Protein AF-A0A7S2CXP0-F1 (afdb_monomer)

InterPro domains:
  IPR022162 Short transient receptor potential channel 4-associated protein [PTHR31743] (70-262)

Nearest PDB structures (foldseek):
  8whh-assembly1_A-2  TM=5.575E-01  e=9.949E-02  Homo sapiens
  7ep2-assembly2_D  TM=4.566E-01  e=2.052E-01  Homo sapiens
  3zhp-assembly1_A  TM=4.149E-01  e=8.734E-01  Homo sapiens
  6q82-assembly1_A  TM=4.417E-01  e=2.533E+00  Saccharomyces cerevisiae S288C
  5lqw-assembly1_Q  TM=3.383E-01  e=3.562E+00  Saccharomyces cerevisiae

Foldseek 3Di:
DLVVVVVVPPPDVLLVPQFPVLVVLVVCLVPDDDDPQPVLVPLLVVLLVLLVLLVVLVVVQVVPPHRPLVSNVVSLVVLLCQCVVDPSNVVSCVSSSVVSSLVSLLVVLLVVCVDPSSLVSNLSSLQSLLSSCVVDLVSLQSCLVSLVLLLSLLQQLLPPSRVVSSLSSLLSSLLSYPFQRQPVSNPPVLVSLVSDFLLSNLSVLLSLLSSLVCVVPPDPPPDDDPPCDPPNHDSNLNNLVVQVPRPCNLVSLVLLLQDPAHFQPSCLVVQVPDPPCPVVNVVRPPPPGDDPVRSPDPDDLAAPADQDDPVLFDPVVVVVCVVPVSHDHDDDDDDDDDDDDDDDPPDDDPVNVSNVVSVVSSVSSVSSSSSSRVSRVD

Organism: NCBI:txid156173

Sequence (378 aa):
MLRRAEPTGQAPRSLLALPEVIASRADGAESGSSEASERRGGWSTRMGVLLLRLERSLERNRTTATIEAVELKPLITEIGIRVSESRSQRDAFLTCSGDVLLLKLLHLLSEQHGVPQVQQTINELIQILAELAISDGHLAEAFATHQSLLALLFRLMGQRELVDASLTLAQELLAIGPEIFPLSCVPQLPALLTSLSPRLLALVGRALAVLLAKAAEDPMEGLPAPECVAPNLCASCSNNQLLLAVPELLPRIVGLLRLRTPPPGLWGHMLAQLPNAAGLVEHLHDEGEQSWSNLGEAAPTPHVVVLLSPDQVPPALRELVAANPAVIFPGLTLPPAMQHGGEPPGSLSLSALQAALWSTLQADLLYVLWALMGSKTK

Radius of gyration: 23.8 Å; Cα contacts (8 Å, |Δi|>4): 351; chains: 1; bounding box: 58×61×72 Å

Mean predicted aligned error: 11.06 Å

Secondary structure (DSSP, 8-state):
-HHHHGGGT-S-GGGG---HHHHHHHHHTTS--SSS-TTTHHHHHHHHHHHHHHHHHHHHHHSSSS--HHHHHHHHHHHHHHHHH-HHHHHHHHHTTHHHHHHHHHHHHTTSTTSHHHHHHHHHHHHHHHHHHHH-HHHHHHHHH-HHHHHHHHHHTTSTTTHHHHHHHHHHHHHH-SS---GGGSTTHHHHHHH--HHHHHHHHHHHHHHHHHHHHS--SSSPPS---TTS--HHHHHHHHHHTSTTHHHHHHHHHT-SSPPTTTTHHHHHTSTTTHHHHTTTS-S-PPPGGGGSSSS----------GGGS-HHHHHHHHT-TT------------------TT---HHHHHHHHHHHHHHHHHHHHHHHHHTT--

pLDDT: mean 76.18, std 20.32, range [25.06, 98.12]

Solvent-accessible surface area (backbone atoms only — not comparable to full-atom values): 22319 Å² total; per-residue (Å²): 111,81,76,72,43,63,85,67,73,75,56,65,74,75,72,75,59,59,37,68,78,58,46,52,42,62,62,50,63,81,72,75,80,89,76,85,41,88,86,60,38,67,53,37,50,53,42,43,53,52,52,52,50,49,53,52,52,49,57,60,31,66,78,42,99,60,69,62,38,78,75,50,36,65,58,52,53,51,50,41,54,43,49,72,71,37,70,70,43,35,53,25,33,54,62,58,35,43,62,62,53,49,54,55,47,46,60,62,48,60,79,47,55,88,38,70,62,37,39,54,42,46,39,54,51,41,47,44,51,32,56,49,28,77,74,31,66,71,55,22,34,42,54,34,68,20,56,65,57,51,26,47,29,60,58,38,37,72,34,87,91,35,22,70,44,26,45,55,38,41,40,53,24,51,68,60,19,95,63,68,80,51,56,84,66,28,81,62,46,55,61,52,64,63,67,44,45,64,43,46,43,55,56,53,29,44,48,50,20,47,47,54,47,52,54,69,63,60,69,56,86,90,45,79,74,76,79,64,45,87,92,66,46,48,50,60,57,46,37,44,53,55,55,71,67,27,72,65,47,66,62,50,52,53,52,57,67,61,48,92,62,74,53,79,55,63,50,40,67,70,48,55,71,40,91,85,27,78,83,63,38,77,77,41,73,73,70,71,83,62,53,82,82,66,76,66,81,83,62,82,79,58,64,59,64,59,95,63,59,80,89,73,55,50,70,72,54,51,52,57,36,69,76,36,85,46,58,46,79,73,82,90,80,85,85,93,82,90,87,86,80,94,67,74,93,81,73,82,49,71,68,58,51,53,50,53,55,40,51,51,47,46,50,26,45,48,46,41,52,50,58,54,52,58,64,75,79,110

Structure (mmCIF, N/CA/C/O backbone):
data_AF-A0A7S2CXP0-F1
#
_entry.id   AF-A0A7S2CXP0-F1
#
loop_
_atom_site.group_PDB
_atom_site.id
_atom_site.type_symbol
_atom_site.label_atom_id
_atom_site.label_alt_id
_atom_site.label_comp_id
_atom_site.label_asym_id
_atom_site.label_entity_id
_atom_site.label_seq_id
_atom_site.pdbx_PDB_ins_code
_atom_site.Cartn_x
_atom_site.Cartn_y
_atom_site.Cartn_z
_atom_site.occupancy
_atom_site.B_iso_or_equiv
_atom_site.auth_seq_id
_atom_site.auth_comp_id
_atom_site.auth_asym_id
_atom_site.auth_atom_id
_atom_site.pdbx_PDB_model_num
ATOM 1 N N . MET A 1 1 ? -14.385 -13.685 18.421 1.00 42.59 1 MET A N 1
ATOM 2 C CA . MET A 1 1 ? -15.227 -14.058 17.246 1.00 42.59 1 MET A CA 1
ATOM 3 C C . MET A 1 1 ? -14.436 -14.498 16.010 1.00 42.59 1 MET A C 1
ATOM 5 O O . MET A 1 1 ? -15.015 -15.237 15.219 1.00 42.59 1 MET A O 1
ATOM 9 N N . LEU A 1 2 ? -13.154 -14.129 15.846 1.00 37.22 2 LEU A N 1
ATOM 10 C CA . LEU A 1 2 ? -12.289 -14.597 14.743 1.00 37.22 2 LEU A CA 1
ATOM 11 C C . LEU A 1 2 ? -12.368 -16.125 14.511 1.00 37.22 2 LEU A C 1
ATOM 13 O O . LEU A 1 2 ? -12.606 -16.546 13.385 1.00 37.22 2 LEU A O 1
ATOM 17 N N . ARG A 1 3 ? -12.375 -16.935 15.580 1.00 39.69 3 ARG A N 1
ATOM 18 C CA . ARG A 1 3 ? -12.547 -18.404 15.509 1.00 39.69 3 ARG A CA 1
ATOM 19 C C . ARG A 1 3 ? -13.961 -18.914 15.180 1.00 39.69 3 ARG A C 1
ATOM 21 O O . ARG A 1 3 ? -14.120 -20.057 14.772 1.00 39.69 3 ARG A O 1
ATOM 28 N N . ARG A 1 4 ? -15.029 -18.118 15.351 1.00 43.59 4 ARG A N 1
ATOM 29 C CA . ARG A 1 4 ? -16.412 -18.588 15.072 1.00 43.59 4 ARG A CA 1
ATOM 30 C C . ARG A 1 4 ? -16.770 -18.550 13.584 1.00 43.59 4 ARG A C 1
ATOM 32 O O . ARG A 1 4 ? -17.710 -19.231 13.187 1.00 43.59 4 ARG A O 1
ATOM 39 N N . ALA A 1 5 ? -16.027 -17.798 12.770 1.00 42.62 5 ALA A N 1
ATOM 40 C CA . ALA A 1 5 ? -16.219 -17.755 11.319 1.00 42.62 5 ALA A CA 1
ATOM 41 C C . ALA A 1 5 ? -15.452 -18.869 10.576 1.00 42.62 5 ALA A C 1
ATOM 43 O O . ALA A 1 5 ? -15.898 -19.292 9.510 1.00 42.62 5 ALA A O 1
ATOM 44 N N . GLU A 1 6 ? -14.358 -19.386 11.148 1.00 40.12 6 GLU A N 1
ATOM 45 C CA . GLU A 1 6 ? -13.527 -20.457 10.572 1.00 40.12 6 GLU A CA 1
ATOM 46 C C . GLU A 1 6 ? -14.287 -21.746 10.201 1.00 40.12 6 GLU A C 1
ATOM 48 O O . GLU A 1 6 ? -14.115 -22.215 9.075 1.00 40.12 6 GLU A O 1
ATOM 53 N N . PRO A 1 7 ? -15.180 -22.312 11.041 1.00 38.72 7 PRO A N 1
ATOM 54 C CA . PRO A 1 7 ? -15.841 -23.574 10.706 1.00 38.72 7 PRO A CA 1
ATOM 55 C C . PRO A 1 7 ? -16.975 -23.428 9.679 1.00 38.72 7 PRO A C 1
ATOM 57 O O . PRO A 1 7 ? -17.494 -24.433 9.201 1.00 38.72 7 PRO A O 1
ATOM 60 N N . THR A 1 8 ? -17.381 -22.202 9.323 1.00 47.69 8 THR A N 1
ATOM 61 C CA . THR A 1 8 ? -18.513 -21.975 8.401 1.00 47.69 8 THR A CA 1
ATOM 62 C C . THR A 1 8 ? -18.119 -21.950 6.923 1.00 47.69 8 THR A C 1
ATOM 64 O O . THR A 1 8 ? -18.995 -21.908 6.065 1.00 47.69 8 THR A O 1
ATOM 67 N N . GLY A 1 9 ? -16.819 -21.946 6.596 1.00 41.34 9 GLY A N 1
ATOM 68 C CA . GLY A 1 9 ? -16.337 -21.867 5.208 1.00 41.34 9 GLY A CA 1
ATOM 69 C C . GLY A 1 9 ? -16.638 -20.540 4.492 1.00 41.34 9 GLY A C 1
ATOM 70 O O . GLY A 1 9 ? -16.360 -20.419 3.303 1.00 41.34 9 GLY A O 1
ATOM 71 N N . GLN A 1 10 ? -17.190 -19.544 5.195 1.00 42.72 10 GLN A N 1
ATOM 72 C CA . GLN A 1 10 ? -17.615 -18.253 4.634 1.00 42.72 10 GLN A CA 1
ATOM 73 C C . GLN A 1 10 ? -16.625 -17.103 4.876 1.00 42.72 10 GLN A C 1
ATOM 75 O O . GLN A 1 10 ? -16.892 -15.964 4.485 1.00 42.72 10 GLN A O 1
ATOM 80 N N . ALA A 1 11 ? -15.499 -17.350 5.548 1.00 44.59 11 ALA A N 1
ATOM 81 C CA . ALA A 1 11 ? -14.428 -16.365 5.615 1.00 44.59 11 ALA A CA 1
ATOM 82 C C . ALA A 1 11 ? -13.618 -16.425 4.306 1.00 44.59 11 ALA A C 1
ATOM 84 O O . ALA A 1 11 ? -13.190 -17.520 3.926 1.00 44.59 11 ALA A O 1
ATOM 85 N N . PRO A 1 12 ? -13.393 -15.297 3.601 1.00 50.25 12 PRO A N 1
ATOM 86 C CA . PRO A 1 12 ? -12.472 -15.288 2.473 1.00 50.25 12 PRO A CA 1
ATOM 87 C C . PRO A 1 12 ? -11.122 -15.824 2.955 1.00 50.25 12 PRO A C 1
ATOM 89 O O . PRO A 1 12 ? -10.604 -15.380 3.982 1.00 50.25 12 PRO A O 1
ATOM 92 N N . ARG A 1 13 ? -10.572 -16.809 2.232 1.00 50.28 13 ARG A N 1
ATOM 93 C CA . ARG A 1 13 ? -9.336 -17.523 2.605 1.00 50.28 13 ARG A CA 1
ATOM 94 C C . ARG A 1 13 ? -8.159 -16.585 2.915 1.00 50.28 13 ARG A C 1
ATOM 96 O O . ARG A 1 13 ? -7.257 -16.984 3.638 1.00 50.28 13 ARG A O 1
ATOM 103 N N . SER A 1 14 ? -8.187 -15.342 2.427 1.00 52.28 14 SER A N 1
ATOM 104 C CA . SER A 1 14 ? -7.184 -14.308 2.703 1.00 52.28 14 SER A CA 1
ATOM 105 C C . SER A 1 14 ? -7.104 -13.872 4.172 1.00 52.28 14 SER A C 1
ATOM 107 O O . SER A 1 14 ? -6.041 -13.450 4.606 1.00 52.28 14 SER A O 1
ATOM 109 N N . LEU A 1 15 ? -8.184 -13.997 4.955 1.00 51.09 15 LEU A N 1
ATOM 110 C CA . LEU A 1 15 ? -8.182 -13.656 6.388 1.00 51.09 15 LEU A CA 1
ATOM 111 C C . LEU A 1 15 ? -7.622 -14.778 7.277 1.00 51.09 15 LEU A C 1
ATOM 113 O O . LEU A 1 15 ? -7.397 -14.552 8.461 1.00 51.09 15 LEU A O 1
ATOM 117 N N . LEU A 1 16 ? -7.404 -15.972 6.717 1.00 51.56 16 LEU A N 1
ATOM 118 C CA . LEU A 1 16 ? -6.881 -17.143 7.433 1.00 51.56 16 LEU A CA 1
ATOM 119 C C . LEU A 1 16 ? -5.344 -17.190 7.470 1.00 51.56 16 LEU A C 1
ATOM 121 O O . LEU A 1 16 ? -4.780 -18.098 8.065 1.00 51.56 16 LEU A O 1
ATOM 125 N N . ALA A 1 17 ? -4.667 -16.224 6.844 1.00 65.50 17 ALA A N 1
ATOM 126 C CA . ALA A 1 17 ? -3.208 -16.133 6.787 1.00 65.50 17 ALA A CA 1
ATOM 127 C C . ALA A 1 17 ? -2.692 -14.883 7.519 1.00 65.50 17 ALA A C 1
ATOM 129 O O . ALA A 1 17 ? -1.822 -14.174 7.012 1.00 65.50 17 ALA A O 1
ATOM 130 N N . LEU A 1 18 ? -3.268 -14.571 8.686 1.00 73.06 18 LEU A N 1
ATOM 131 C CA . LEU A 1 18 ? -2.704 -13.537 9.551 1.00 73.06 18 LEU A CA 1
ATOM 132 C C . LEU A 1 18 ? -1.370 -14.047 10.132 1.00 73.06 18 LEU A C 1
ATOM 134 O O . LEU A 1 18 ? -1.324 -15.185 10.601 1.00 73.06 18 LEU A O 1
ATOM 138 N N . PRO A 1 19 ? -0.305 -13.227 10.139 1.00 75.62 19 PRO A N 1
ATOM 139 C CA . PRO A 1 19 ? 0.964 -13.558 10.787 1.00 75.62 19 PRO A CA 1
ATOM 140 C C . PRO A 1 19 ? 0.771 -14.026 12.235 1.00 75.62 19 PRO A C 1
ATOM 142 O O . PRO A 1 19 ? -0.072 -13.477 12.946 1.00 75.62 19 PRO A O 1
ATOM 145 N N . GLU A 1 20 ? 1.582 -14.978 12.712 1.00 75.19 20 GLU A N 1
ATOM 146 C CA . GLU A 1 20 ? 1.446 -15.554 14.064 1.00 75.19 20 GLU A CA 1
ATOM 147 C C . GLU A 1 20 ? 1.452 -14.494 15.176 1.00 75.19 20 GLU A C 1
ATOM 149 O O . GLU A 1 20 ? 0.712 -14.603 16.150 1.00 75.19 20 GLU A O 1
ATOM 154 N N . VAL A 1 21 ? 2.226 -13.417 15.021 1.00 74.88 21 VAL A N 1
ATOM 155 C CA . VAL A 1 21 ? 2.280 -12.296 15.981 1.00 74.88 21 VAL A CA 1
ATOM 156 C C . VAL A 1 21 ? 0.946 -11.540 16.052 1.00 74.88 21 VAL A C 1
ATOM 158 O O . VAL A 1 21 ? 0.556 -11.008 17.090 1.00 74.88 21 VAL A O 1
ATOM 161 N N . ILE A 1 22 ? 0.219 -11.477 14.941 1.00 75.12 22 ILE A N 1
ATOM 162 C CA . ILE A 1 22 ? -1.101 -10.851 14.856 1.00 75.12 22 ILE A CA 1
ATOM 163 C C . ILE A 1 22 ? -2.178 -11.832 15.350 1.00 75.12 22 ILE A C 1
ATOM 165 O O . ILE A 1 22 ? -3.047 -11.456 16.138 1.00 75.12 22 ILE A O 1
ATOM 169 N N . ALA A 1 23 ? -2.078 -13.109 14.971 1.00 73.12 23 ALA A N 1
ATOM 170 C CA . ALA A 1 23 ? -2.994 -14.162 15.408 1.00 73.12 23 ALA A CA 1
ATOM 171 C C . ALA A 1 23 ? -2.929 -14.412 16.928 1.00 73.12 23 ALA A C 1
ATOM 173 O O . ALA A 1 23 ? -3.958 -14.463 17.598 1.00 73.12 23 ALA A O 1
ATOM 174 N N . SER A 1 24 ? -1.726 -14.480 17.503 1.00 75.62 24 SER A N 1
ATOM 175 C CA . SER A 1 24 ? -1.514 -14.676 18.946 1.00 75.62 24 SER A CA 1
ATOM 176 C C . SER A 1 24 ? -2.061 -13.524 19.794 1.00 75.62 24 SER A C 1
ATOM 178 O O . SER A 1 24 ? -2.553 -13.753 20.899 1.00 75.62 24 SER A O 1
ATOM 180 N N . ARG A 1 25 ? -2.057 -12.290 19.272 1.00 71.75 25 ARG A N 1
ATOM 181 C CA . ARG A 1 25 ? -2.702 -11.139 19.925 1.00 71.75 25 ARG A CA 1
ATOM 182 C C . ARG A 1 25 ? -4.222 -11.246 19.922 1.00 71.75 25 ARG A C 1
ATOM 184 O O . ARG A 1 25 ? -4.844 -10.889 20.920 1.00 71.75 25 ARG A O 1
ATOM 191 N N . ALA A 1 26 ? -4.807 -11.776 18.849 1.00 64.25 26 ALA A N 1
ATOM 192 C CA . ALA A 1 26 ? -6.237 -12.066 18.817 1.00 64.25 26 ALA A CA 1
ATOM 193 C C . ALA A 1 26 ? -6.632 -13.153 19.835 1.00 64.25 26 ALA A C 1
ATOM 195 O O . ALA A 1 26 ? -7.714 -13.078 20.414 1.00 64.25 26 ALA A O 1
ATOM 196 N N . ASP A 1 27 ? -5.752 -14.129 20.080 1.00 60.47 27 ASP A N 1
ATOM 197 C CA . ASP A 1 27 ? -5.982 -15.207 21.048 1.00 60.47 27 ASP A CA 1
ATOM 198 C C . ASP A 1 27 ? -5.751 -14.766 22.511 1.00 60.47 27 ASP A C 1
ATOM 200 O O . ASP A 1 27 ? -6.478 -15.185 23.410 1.00 60.47 27 ASP A O 1
ATOM 204 N N . GLY A 1 28 ? -4.770 -13.894 22.772 1.00 59.09 28 GLY A N 1
ATOM 205 C CA . GLY A 1 28 ? -4.412 -13.454 24.128 1.00 59.09 28 GLY A CA 1
ATOM 206 C C . GLY A 1 28 ? -5.414 -12.498 24.791 1.00 59.09 28 GLY A C 1
ATOM 207 O O . GLY A 1 28 ? -5.437 -12.398 26.023 1.00 59.09 28 GLY A O 1
ATOM 208 N N . ALA A 1 29 ? -6.260 -11.825 24.004 1.00 57.81 29 ALA A N 1
ATOM 209 C CA . ALA A 1 29 ? -7.214 -10.825 24.488 1.00 57.81 29 ALA A CA 1
ATOM 210 C C . ALA A 1 29 ? -8.305 -11.391 25.426 1.00 57.81 29 ALA A C 1
ATOM 212 O O . ALA A 1 29 ? -8.885 -10.638 26.206 1.00 57.81 29 ALA A O 1
ATOM 213 N N . GLU A 1 30 ? -8.571 -12.703 25.403 1.00 56.16 30 GLU A N 1
ATOM 214 C CA . GLU A 1 30 ? -9.613 -13.330 26.237 1.00 56.16 30 GLU A CA 1
ATOM 215 C C . GLU A 1 30 ? -9.104 -13.797 27.621 1.00 56.16 30 GLU A C 1
ATOM 217 O O . GLU A 1 30 ? -9.905 -14.054 28.519 1.00 56.16 30 GLU A O 1
ATOM 222 N N . SER A 1 31 ? -7.784 -13.866 27.833 1.00 53.16 31 SER A N 1
ATOM 223 C CA . SER A 1 31 ? -7.167 -14.527 29.003 1.00 53.16 31 SER A CA 1
ATOM 224 C C . SER A 1 31 ? -6.584 -13.592 30.080 1.00 53.16 31 SER A C 1
ATOM 226 O O . SER A 1 31 ? -6.088 -14.066 31.102 1.00 53.16 31 SER A O 1
ATOM 228 N N . GLY A 1 32 ? -6.638 -12.269 29.900 1.00 50.34 32 GLY A N 1
ATOM 229 C CA . GLY A 1 32 ? -6.029 -11.297 30.820 1.00 50.34 32 GLY A CA 1
ATOM 230 C C . GLY A 1 32 ? -6.956 -10.815 31.943 1.00 50.34 32 GLY A C 1
ATOM 231 O O . GLY A 1 32 ? -7.621 -9.790 31.803 1.00 50.34 32 GLY A O 1
ATOM 232 N N . SER A 1 33 ? -6.970 -11.510 33.084 1.00 47.84 33 SER A N 1
ATOM 233 C CA . SER A 1 33 ? -7.699 -11.109 34.295 1.00 47.84 33 SER A CA 1
ATOM 234 C C . SER A 1 33 ? -7.007 -9.980 35.080 1.00 47.84 33 SER A C 1
ATOM 236 O O . SER A 1 33 ? -5.919 -10.151 35.619 1.00 47.84 33 SER A O 1
ATOM 238 N N . SER A 1 34 ? -7.694 -8.838 35.168 1.00 53.62 34 SER A N 1
ATOM 239 C CA . SER A 1 34 ? -8.066 -8.131 36.408 1.00 53.62 34 SER A CA 1
ATOM 240 C C . SER A 1 34 ? -7.047 -8.031 37.558 1.00 53.62 34 SER A C 1
ATOM 242 O O . SER A 1 34 ? -7.288 -8.635 38.593 1.00 53.62 34 SER A O 1
ATOM 244 N N . GLU A 1 35 ? -6.002 -7.195 37.448 1.00 50.47 35 GLU A N 1
ATOM 245 C CA . GLU A 1 35 ? -5.449 -6.504 38.645 1.00 50.47 35 GLU A CA 1
ATOM 246 C C . GLU A 1 35 ? -4.494 -5.325 38.340 1.00 50.47 35 GLU A C 1
ATOM 248 O O . GLU A 1 35 ? -4.439 -4.365 39.100 1.00 50.47 35 GLU A O 1
ATOM 253 N N . ALA A 1 36 ? -3.833 -5.274 37.175 1.00 49.06 36 ALA A N 1
ATOM 254 C CA . ALA A 1 36 ? -2.983 -4.125 36.788 1.00 49.06 36 ALA A CA 1
ATOM 255 C C . ALA A 1 36 ? -3.728 -2.986 36.039 1.00 49.06 36 ALA A C 1
ATOM 257 O O . ALA A 1 36 ? -3.108 -2.034 35.551 1.00 49.06 36 ALA A O 1
ATOM 258 N N . SER A 1 37 ? -5.057 -3.091 35.912 1.00 50.44 37 SER A N 1
ATOM 259 C CA . SER A 1 37 ? -5.871 -2.341 34.939 1.00 50.44 37 SER A CA 1
ATOM 260 C C . SER A 1 37 ? -6.422 -1.000 35.449 1.00 50.44 37 SER A C 1
ATOM 262 O O . SER A 1 37 ? -6.759 -0.140 34.647 1.00 50.44 37 SER A O 1
ATOM 264 N N . GLU A 1 38 ? -6.470 -0.719 36.750 1.00 49.56 38 GLU A N 1
ATOM 265 C CA . GLU A 1 38 ? -7.270 0.427 37.233 1.00 49.56 38 GLU A CA 1
ATOM 266 C C . GLU A 1 38 ? -6.716 1.825 36.890 1.00 49.56 38 GLU A C 1
ATOM 268 O O . GLU A 1 38 ? -7.482 2.785 36.834 1.00 49.56 38 GLU A O 1
ATOM 273 N N . ARG A 1 39 ? -5.418 1.971 36.575 1.00 49.84 39 ARG A N 1
ATOM 274 C CA . ARG A 1 39 ? -4.844 3.257 36.100 1.00 49.84 39 ARG A CA 1
ATOM 275 C C . ARG A 1 39 ? -4.526 3.295 34.601 1.00 49.84 39 ARG A C 1
ATOM 277 O O . ARG A 1 39 ? -4.395 4.378 34.039 1.00 49.84 39 ARG A O 1
ATOM 284 N N . ARG A 1 40 ? -4.444 2.133 33.941 1.00 52.66 40 ARG A N 1
ATOM 285 C CA . ARG A 1 40 ? -4.272 1.991 32.477 1.00 52.66 40 ARG A CA 1
ATOM 286 C C . ARG A 1 40 ? -5.602 1.790 31.730 1.00 52.66 40 ARG A C 1
ATOM 288 O O . ARG A 1 40 ? -5.683 2.047 30.534 1.00 52.66 40 ARG A O 1
ATOM 295 N N . GLY A 1 41 ? -6.657 1.399 32.439 1.00 57.69 41 GLY A N 1
ATOM 296 C CA . GLY A 1 41 ? -7.911 0.893 31.884 1.00 57.69 41 GLY A CA 1
ATOM 297 C C . GLY A 1 41 ? -8.795 1.937 31.215 1.00 57.69 41 GLY A C 1
ATOM 298 O O . GLY A 1 41 ? -9.666 1.567 30.434 1.00 57.69 41 GLY A O 1
ATOM 299 N N . GLY A 1 42 ? -8.562 3.234 31.441 1.00 83.19 42 GLY A N 1
ATOM 300 C CA . GLY A 1 42 ? -9.358 4.290 30.811 1.00 83.19 42 GLY A CA 1
ATOM 301 C C . GLY A 1 42 ? -9.285 4.254 29.282 1.00 83.19 42 GLY A C 1
ATOM 302 O O . GLY A 1 42 ? -10.317 4.291 28.612 1.00 83.19 42 GLY A O 1
ATOM 303 N N . TRP A 1 43 ? -8.077 4.132 28.724 1.00 86.56 43 TRP A N 1
ATOM 304 C CA . TRP A 1 43 ? -7.882 4.161 27.272 1.00 86.56 43 TRP A CA 1
ATOM 305 C C . TRP A 1 43 ? -8.223 2.836 26.608 1.00 86.56 43 TRP A C 1
ATOM 307 O O . TRP A 1 43 ? -8.954 2.850 25.625 1.00 86.56 43 TRP A O 1
ATOM 317 N N . SER A 1 44 ? -7.797 1.703 27.171 1.00 87.00 44 SER A N 1
ATOM 318 C CA . SER A 1 44 ? -8.154 0.384 26.633 1.00 87.00 44 SER A CA 1
ATOM 319 C C . SER A 1 44 ? -9.665 0.161 26.630 1.00 87.00 44 SER A C 1
ATOM 321 O O . SER A 1 44 ? -10.202 -0.330 25.646 1.00 87.00 44 SER A O 1
ATOM 323 N N . THR A 1 45 ? -10.385 0.610 27.666 1.00 88.00 45 THR A N 1
ATOM 324 C CA . THR A 1 45 ? -11.855 0.520 27.686 1.00 88.00 45 THR A CA 1
ATOM 325 C C . THR A 1 45 ? -12.481 1.400 26.606 1.00 88.00 45 THR A C 1
ATOM 327 O O . THR A 1 45 ? -13.347 0.942 25.865 1.00 88.00 45 THR A O 1
ATOM 330 N N . ARG A 1 46 ? -12.041 2.661 26.473 1.00 90.75 46 ARG A N 1
ATOM 331 C CA . ARG A 1 46 ? -12.559 3.576 25.439 1.00 90.75 46 ARG A CA 1
ATOM 332 C C . ARG A 1 46 ? -12.280 3.056 24.030 1.00 90.75 46 ARG A C 1
ATOM 334 O O . ARG A 1 46 ? -13.186 3.038 23.203 1.00 90.75 46 ARG A O 1
ATOM 341 N N . MET A 1 47 ? -11.057 2.599 23.783 1.00 94.50 47 MET A N 1
ATOM 342 C CA . MET A 1 47 ? -10.644 2.040 22.501 1.00 94.50 47 MET A CA 1
ATOM 343 C C . MET A 1 47 ? -11.398 0.745 22.188 1.00 94.50 47 MET A C 1
ATOM 345 O O . MET A 1 47 ? -11.944 0.605 21.099 1.00 94.50 47 MET A O 1
ATOM 349 N N . GLY A 1 48 ? -11.543 -0.153 23.165 1.00 91.56 48 GLY A N 1
ATOM 350 C CA . GLY A 1 48 ? -12.348 -1.366 23.026 1.00 91.56 48 GLY A CA 1
ATOM 351 C C . GLY A 1 48 ? -13.808 -1.069 22.669 1.00 91.56 48 GLY A C 1
ATOM 352 O O . GLY A 1 48 ? -14.378 -1.731 21.806 1.00 91.56 48 GLY A O 1
ATOM 353 N N . VAL A 1 49 ? -14.412 -0.026 23.254 1.00 93.88 49 VAL A N 1
ATOM 354 C CA . VAL A 1 49 ? -15.771 0.414 22.888 1.00 93.88 49 VAL A CA 1
ATOM 355 C C . VAL A 1 49 ? -15.834 0.926 21.446 1.00 93.88 49 VAL A C 1
ATOM 357 O O . VAL A 1 49 ? -16.794 0.605 20.743 1.00 93.88 49 VAL A O 1
ATOM 360 N N . LEU A 1 50 ? -14.843 1.699 20.991 1.00 95.62 50 LEU A N 1
ATOM 361 C CA . LEU A 1 50 ? -14.776 2.175 19.604 1.00 95.62 50 LEU A CA 1
ATOM 362 C C . LEU A 1 50 ? -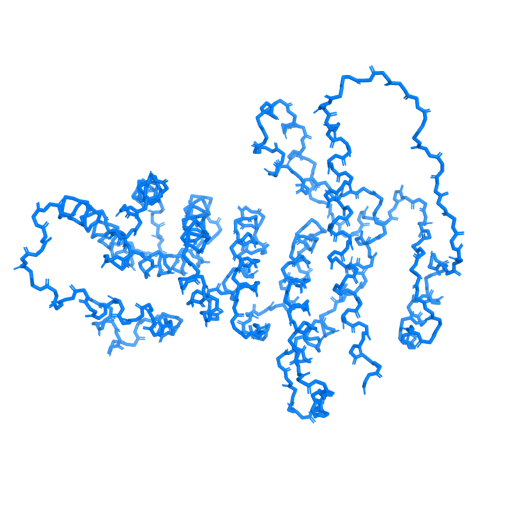14.640 1.013 18.614 1.00 95.62 50 LEU A C 1
ATOM 364 O O . LEU A 1 50 ? -15.410 0.932 17.658 1.00 95.62 50 LEU A O 1
ATOM 368 N N . LEU A 1 51 ? -13.732 0.074 18.881 1.00 95.44 51 LEU A N 1
ATOM 369 C CA . LEU A 1 51 ? -13.510 -1.094 18.026 1.00 95.44 51 LEU A CA 1
ATOM 370 C C . LEU A 1 51 ? -14.729 -2.022 17.995 1.00 95.44 51 LEU A C 1
ATOM 372 O O . LEU A 1 51 ? -15.116 -2.481 16.925 1.00 95.44 51 LEU A O 1
ATOM 376 N N . LEU A 1 52 ? -15.415 -2.216 19.125 1.00 93.12 52 LEU A N 1
ATOM 377 C CA . LEU A 1 52 ? -16.659 -2.988 19.173 1.00 93.12 52 LEU A CA 1
ATOM 378 C C . LEU A 1 52 ? -17.785 -2.323 18.366 1.00 93.12 52 LEU A C 1
ATOM 380 O O . LEU A 1 52 ? -18.595 -3.008 17.741 1.00 93.12 52 LEU A O 1
ATOM 384 N N . ARG A 1 53 ? -17.865 -0.986 18.370 1.00 95.75 53 ARG A N 1
ATOM 385 C CA . ARG A 1 53 ? -18.811 -0.252 17.513 1.00 95.75 53 ARG A CA 1
ATOM 386 C C . ARG A 1 53 ? -18.468 -0.436 16.040 1.00 95.75 53 ARG A C 1
ATOM 388 O O . ARG A 1 53 ? -19.375 -0.711 15.261 1.00 95.75 53 ARG A O 1
ATOM 395 N N . LEU A 1 54 ? -17.187 -0.342 15.680 1.00 95.56 54 LEU A N 1
ATOM 396 C CA . LEU A 1 54 ? -16.724 -0.571 14.312 1.00 95.56 54 LEU A CA 1
ATOM 397 C C . LEU A 1 54 ? -17.043 -1.996 13.847 1.00 95.56 54 LEU A C 1
ATOM 399 O O . LEU A 1 54 ? -17.605 -2.171 12.770 1.00 95.56 54 LEU A O 1
ATOM 403 N N . GLU A 1 55 ? -16.772 -3.004 14.678 1.00 94.12 55 GLU A N 1
ATOM 404 C CA . GLU A 1 55 ? -17.080 -4.405 14.378 1.00 94.12 55 GLU A CA 1
ATOM 405 C C . GLU A 1 55 ? -18.589 -4.629 14.189 1.00 94.12 55 GLU A C 1
ATOM 407 O O . GLU A 1 55 ? -19.006 -5.264 13.222 1.00 94.12 55 GLU A O 1
ATOM 412 N N . ARG A 1 56 ? -19.434 -4.051 15.052 1.00 93.25 56 ARG A N 1
ATOM 413 C CA . ARG A 1 56 ? -20.898 -4.125 14.894 1.00 93.25 56 ARG A CA 1
ATOM 414 C C . ARG A 1 56 ? -21.383 -3.427 13.629 1.00 93.25 56 ARG A C 1
ATOM 416 O O . ARG A 1 56 ? -22.299 -3.926 12.980 1.00 93.25 56 ARG A O 1
ATOM 423 N N . SER A 1 57 ? -20.813 -2.276 13.280 1.00 92.56 57 SER A N 1
ATOM 424 C CA . SER A 1 57 ? -21.126 -1.595 12.021 1.00 92.56 57 SER A CA 1
ATOM 425 C C . SER A 1 57 ? -20.707 -2.434 10.820 1.00 92.56 57 SER A C 1
ATOM 427 O O . SER A 1 57 ? -21.473 -2.548 9.868 1.00 92.56 57 SER A O 1
ATOM 429 N N . LEU A 1 58 ? -19.548 -3.087 10.883 1.00 90.06 58 LEU A N 1
ATOM 430 C CA . LEU A 1 58 ? -19.092 -3.994 9.838 1.00 90.06 58 LEU A CA 1
ATOM 431 C C . LEU A 1 58 ? -20.033 -5.191 9.666 1.00 90.06 58 LEU A C 1
ATOM 433 O O . LEU A 1 58 ? -20.373 -5.538 8.540 1.00 90.06 58 LEU A O 1
ATOM 437 N N . GLU A 1 59 ? -20.494 -5.794 10.762 1.00 89.38 59 GLU A N 1
ATOM 438 C CA . GLU A 1 59 ? -21.396 -6.948 10.699 1.00 89.38 59 GLU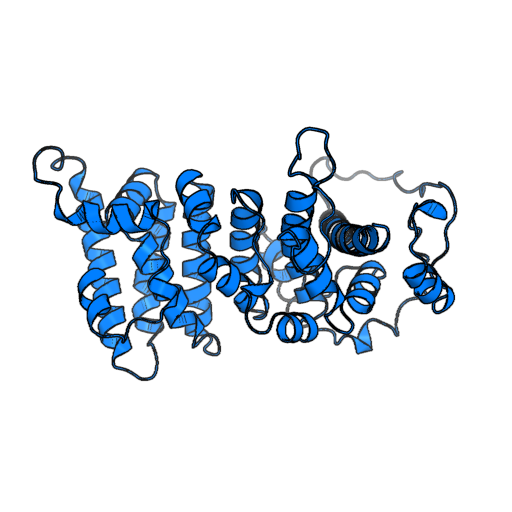 A CA 1
ATOM 439 C C . GLU A 1 59 ? -22.768 -6.575 10.120 1.00 89.38 59 GLU A C 1
ATOM 441 O O . GLU A 1 59 ? -23.303 -7.304 9.287 1.00 89.38 59 GLU A O 1
ATOM 446 N N . ARG A 1 60 ? -23.304 -5.397 10.476 1.00 88.44 60 ARG A N 1
ATOM 447 C CA . ARG A 1 60 ? -24.526 -4.862 9.848 1.00 88.44 60 ARG A CA 1
ATOM 448 C C . ARG A 1 60 ? -24.344 -4.726 8.332 1.00 88.44 60 ARG A C 1
ATOM 450 O O . ARG A 1 60 ? -25.171 -5.224 7.571 1.00 88.44 60 ARG A O 1
ATOM 457 N N . ASN A 1 61 ? -23.218 -4.155 7.910 1.00 85.00 61 ASN A N 1
ATOM 458 C CA . ASN A 1 61 ? -22.876 -3.955 6.501 1.00 85.00 61 ASN A CA 1
ATOM 459 C C . ASN A 1 61 ? -22.521 -5.244 5.743 1.00 85.00 61 ASN A C 1
ATOM 461 O O . ASN A 1 61 ? -22.528 -5.260 4.519 1.00 85.00 61 ASN A O 1
ATOM 465 N N . ARG A 1 62 ? -22.211 -6.345 6.434 1.00 82.19 62 ARG A N 1
ATOM 466 C CA . ARG A 1 62 ? -21.929 -7.630 5.779 1.00 82.19 62 ARG A CA 1
ATOM 467 C C . ARG A 1 62 ? -23.189 -8.274 5.200 1.00 82.19 62 ARG A C 1
ATOM 469 O O . ARG A 1 62 ? -23.107 -9.058 4.261 1.00 82.19 62 ARG A O 1
ATOM 476 N N . THR A 1 63 ? -24.348 -7.963 5.777 1.00 79.50 63 THR A N 1
ATOM 477 C CA . THR A 1 63 ? -25.642 -8.473 5.301 1.00 79.50 63 THR A CA 1
ATOM 478 C C . THR A 1 63 ? -26.181 -7.700 4.099 1.00 79.50 63 THR A C 1
ATOM 480 O O . THR A 1 63 ? -27.045 -8.205 3.382 1.00 79.50 63 THR A O 1
ATOM 483 N N . THR A 1 64 ? -25.665 -6.496 3.854 1.00 77.62 64 THR A N 1
ATOM 484 C CA . THR A 1 64 ? -26.040 -5.657 2.718 1.00 77.62 64 THR A CA 1
ATOM 485 C C . THR A 1 64 ? -25.108 -5.920 1.535 1.00 77.62 64 THR A C 1
ATOM 487 O O . THR A 1 64 ? -23.927 -6.214 1.696 1.00 77.62 64 THR A O 1
ATOM 490 N N . ALA A 1 65 ? -25.628 -5.817 0.307 1.00 77.12 65 ALA A N 1
ATOM 491 C CA . ALA A 1 65 ? -24.814 -5.985 -0.904 1.00 77.12 65 ALA A CA 1
ATOM 492 C C . ALA A 1 65 ? -23.753 -4.876 -1.066 1.00 77.12 65 ALA A C 1
ATOM 494 O O . ALA A 1 65 ? -22.760 -5.051 -1.769 1.00 77.12 65 ALA A O 1
ATOM 495 N N . THR A 1 66 ? -23.962 -3.735 -0.410 1.00 82.88 66 THR A N 1
ATOM 496 C CA . THR A 1 66 ? -23.102 -2.551 -0.446 1.00 82.88 66 THR A CA 1
ATOM 497 C C . THR A 1 66 ? -22.742 -2.142 0.974 1.00 82.88 66 THR A C 1
ATOM 499 O O . THR A 1 66 ? -23.626 -2.073 1.831 1.00 82.88 66 THR A O 1
ATOM 502 N N . ILE A 1 67 ? -21.463 -1.859 1.221 1.00 83.38 67 ILE A N 1
ATOM 503 C CA . ILE A 1 67 ? -20.990 -1.365 2.512 1.00 83.38 67 ILE A CA 1
ATOM 504 C C . ILE A 1 67 ? -21.239 0.142 2.565 1.00 83.38 67 ILE A C 1
ATOM 506 O O . ILE A 1 67 ? -20.738 0.908 1.741 1.00 83.38 67 ILE A O 1
ATOM 510 N N . GLU A 1 68 ? -21.989 0.588 3.565 1.00 88.25 68 GLU A N 1
ATOM 511 C CA . GLU A 1 68 ? -22.249 1.997 3.825 1.00 88.25 68 GLU A CA 1
ATOM 512 C C . GLU A 1 68 ? -21.019 2.647 4.475 1.00 88.25 68 GLU A C 1
ATOM 514 O O . GLU A 1 68 ? -20.938 2.841 5.689 1.00 88.25 68 GLU A O 1
ATOM 519 N N . ALA A 1 69 ? -20.035 3.017 3.646 1.00 86.75 69 ALA A N 1
ATOM 520 C CA . ALA A 1 69 ? -18.806 3.691 4.083 1.00 86.75 69 ALA A CA 1
ATOM 521 C C . ALA A 1 69 ? -19.069 4.958 4.920 1.00 86.75 69 ALA A C 1
ATOM 523 O O . ALA A 1 69 ? -18.255 5.324 5.765 1.00 86.75 69 ALA A O 1
ATOM 524 N N . VAL A 1 70 ? -20.230 5.594 4.736 1.00 88.75 70 VAL A N 1
ATOM 525 C CA . VAL A 1 70 ? -20.669 6.767 5.504 1.00 88.75 70 VAL A CA 1
ATOM 526 C C . VAL A 1 70 ? -20.802 6.460 7.001 1.00 88.75 70 VAL A C 1
ATOM 528 O O . VAL A 1 70 ? -20.458 7.313 7.814 1.00 88.75 70 VAL A O 1
ATOM 531 N N . GLU A 1 71 ? -21.238 5.255 7.384 1.00 90.62 71 GLU A N 1
ATOM 532 C CA . GLU A 1 71 ? -21.319 4.864 8.800 1.00 90.62 71 GLU A CA 1
ATOM 533 C C . GLU A 1 71 ? -19.947 4.519 9.396 1.00 90.62 71 GLU A C 1
ATOM 535 O O . GLU A 1 71 ? -19.712 4.702 10.592 1.00 90.62 71 GLU A O 1
ATOM 540 N N . LEU A 1 72 ? -19.040 3.987 8.573 1.00 94.44 72 LEU A N 1
ATOM 541 C CA . LEU A 1 72 ? -17.725 3.519 9.013 1.00 94.44 72 LEU A CA 1
ATOM 542 C C . LEU A 1 72 ? -16.723 4.663 9.150 1.00 94.44 72 LEU A C 1
ATOM 544 O O . LEU A 1 72 ? -15.915 4.662 10.080 1.00 94.44 72 LEU A O 1
ATOM 548 N N . LYS A 1 73 ? -16.788 5.643 8.243 1.00 95.12 73 LYS A N 1
ATOM 549 C CA . LYS A 1 73 ? -15.817 6.733 8.153 1.00 95.12 73 LYS A CA 1
ATOM 550 C C . LYS A 1 73 ? -15.629 7.483 9.481 1.00 95.12 73 LYS A C 1
ATOM 552 O O . LYS A 1 73 ? -14.492 7.537 9.928 1.00 95.12 73 LYS A O 1
ATOM 557 N N . PRO A 1 74 ? -16.674 7.957 10.191 1.00 96.56 74 PRO A N 1
ATOM 558 C CA . PRO A 1 74 ? -16.481 8.682 11.451 1.00 96.56 74 PRO A CA 1
ATOM 559 C C . PRO A 1 74 ? -15.748 7.864 12.522 1.00 96.56 74 PRO A C 1
ATOM 561 O O . PRO A 1 74 ? -14.934 8.411 13.261 1.00 96.56 74 PRO A O 1
ATOM 564 N N . LEU A 1 75 ? -16.012 6.553 12.592 1.00 97.06 75 LEU A N 1
ATOM 565 C CA . LEU A 1 75 ? -15.354 5.656 13.546 1.00 97.06 75 LEU A CA 1
ATOM 566 C C . LEU A 1 75 ? -13.877 5.460 13.196 1.00 97.06 75 LEU A C 1
ATOM 568 O O . LEU A 1 75 ? -13.034 5.464 14.087 1.00 97.06 75 LEU A O 1
ATOM 572 N N . ILE A 1 76 ? -13.564 5.304 11.910 1.00 97.50 76 ILE A N 1
ATOM 573 C CA . ILE A 1 76 ? -12.189 5.135 11.425 1.00 97.50 76 ILE A CA 1
ATOM 574 C C . ILE A 1 76 ? -11.395 6.422 11.612 1.00 97.50 76 ILE A C 1
ATOM 576 O O . ILE A 1 76 ? -10.283 6.367 12.128 1.00 97.50 76 ILE A O 1
ATOM 580 N N . THR A 1 77 ? -11.985 7.574 11.292 1.00 97.19 77 THR A N 1
ATOM 581 C CA . THR A 1 77 ? -11.373 8.879 11.544 1.00 97.19 77 THR A CA 1
ATOM 582 C C . THR A 1 77 ? -11.093 9.068 13.039 1.00 97.19 77 THR A C 1
ATOM 584 O O . THR A 1 77 ? -9.992 9.472 13.407 1.00 97.19 77 THR A O 1
ATOM 587 N N . GLU A 1 78 ? -12.044 8.731 13.922 1.00 97.38 78 GLU A N 1
ATOM 588 C CA . GLU A 1 78 ? -11.821 8.808 15.371 1.00 97.38 78 GLU A CA 1
ATOM 589 C C . GLU A 1 78 ? -10.695 7.865 15.823 1.00 97.38 78 GLU A C 1
ATOM 591 O O . GLU A 1 78 ? -9.820 8.286 16.577 1.00 97.38 78 GLU A O 1
ATOM 596 N N . ILE A 1 79 ? -10.664 6.620 15.336 1.00 97.44 79 ILE A N 1
ATOM 597 C CA . ILE A 1 79 ? -9.570 5.676 15.615 1.00 97.44 79 ILE A CA 1
ATOM 598 C C . ILE A 1 79 ? -8.228 6.249 15.151 1.00 97.44 79 ILE A C 1
ATOM 600 O O . ILE A 1 79 ? -7.263 6.201 15.911 1.00 97.44 79 ILE A O 1
ATOM 604 N N . GLY A 1 80 ? -8.166 6.819 13.946 1.00 97.38 80 GLY A N 1
ATOM 605 C CA . GLY A 1 80 ? -6.946 7.408 13.402 1.00 97.38 80 GLY A CA 1
ATOM 606 C C . GLY A 1 80 ? -6.418 8.551 14.260 1.00 97.38 80 GLY A C 1
ATOM 607 O O . GLY A 1 80 ? -5.252 8.529 14.644 1.00 97.38 80 GLY A O 1
ATOM 608 N N . ILE A 1 81 ? -7.291 9.478 14.671 1.00 96.62 81 ILE A N 1
ATOM 609 C CA . ILE A 1 81 ? -6.931 10.566 15.594 1.00 96.62 81 ILE A CA 1
ATOM 610 C C . ILE A 1 81 ? -6.314 9.995 16.878 1.00 96.62 81 ILE A C 1
ATOM 612 O O . ILE A 1 81 ? -5.237 10.415 17.293 1.00 96.62 81 ILE A O 1
ATOM 616 N N . ARG A 1 82 ? -6.953 8.987 17.482 1.00 94.88 82 ARG A N 1
ATOM 617 C CA . ARG A 1 82 ? -6.488 8.359 18.730 1.00 94.88 82 ARG A CA 1
ATOM 618 C C . ARG A 1 82 ? -5.139 7.652 18.575 1.00 94.88 82 ARG A C 1
ATOM 620 O O . ARG A 1 82 ? -4.266 7.780 19.432 1.00 94.88 82 ARG A O 1
ATOM 627 N N . VAL A 1 83 ? -4.953 6.916 17.480 1.00 96.06 83 VAL A N 1
ATOM 628 C CA . VAL A 1 83 ? -3.693 6.225 17.158 1.00 96.06 83 VAL A CA 1
ATOM 629 C C . VAL A 1 83 ? -2.554 7.232 16.958 1.00 96.06 83 VAL A C 1
ATOM 631 O O . VAL A 1 83 ? -1.434 6.993 17.410 1.00 96.06 83 VAL A O 1
ATOM 634 N N . SER A 1 84 ? -2.825 8.389 16.358 1.00 94.94 84 SER A N 1
ATOM 635 C CA . SER A 1 84 ? -1.817 9.435 16.160 1.00 94.94 84 SER A CA 1
ATOM 636 C C . SER A 1 84 ? -1.565 10.304 17.404 1.00 94.94 84 SER A C 1
ATOM 638 O O . SER A 1 84 ? -0.510 10.921 17.506 1.00 94.94 84 SER A O 1
ATOM 640 N N . GLU A 1 85 ? -2.490 10.355 18.372 1.00 94.81 85 GLU A N 1
ATOM 641 C CA . GLU A 1 85 ? -2.389 11.232 19.553 1.00 94.81 85 GLU A CA 1
ATOM 642 C C . GLU A 1 85 ? -1.236 10.861 20.504 1.00 94.81 85 GLU A C 1
ATOM 644 O O . GLU A 1 85 ? -0.572 11.744 21.050 1.00 94.81 85 GLU A O 1
ATOM 649 N N . SER A 1 86 ? -1.019 9.570 20.788 1.00 94.62 86 SER A N 1
ATOM 650 C CA . SER A 1 86 ? 0.027 9.144 21.732 1.00 94.62 86 SER A CA 1
ATOM 651 C C . SER A 1 86 ? 0.355 7.652 21.654 1.00 94.62 86 SER A C 1
ATOM 653 O O . SER A 1 86 ? -0.501 6.823 21.345 1.00 94.62 86 SER A O 1
ATOM 655 N N . ARG A 1 87 ? 1.577 7.286 22.067 1.00 95.00 87 ARG A N 1
ATOM 656 C CA . ARG A 1 87 ? 2.018 5.883 22.158 1.00 95.00 87 ARG A CA 1
ATOM 657 C C . ARG A 1 87 ? 1.100 5.017 23.029 1.00 95.00 87 ARG A C 1
ATOM 659 O O . ARG A 1 87 ? 0.782 3.904 22.641 1.00 95.00 87 ARG A O 1
ATOM 666 N N . SER A 1 88 ? 0.615 5.526 24.163 1.00 93.69 88 SER A N 1
ATOM 667 C CA . SER A 1 88 ? -0.270 4.755 25.052 1.00 93.69 88 SER A CA 1
ATOM 668 C C . SER A 1 88 ? -1.624 4.425 24.417 1.00 93.69 88 SER A C 1
ATOM 670 O O . SER A 1 88 ? -2.195 3.374 24.708 1.00 93.69 88 SER A O 1
ATOM 672 N N . GLN A 1 89 ? -2.143 5.294 23.544 1.00 94.81 89 GLN A N 1
ATOM 673 C CA . GLN A 1 89 ? -3.364 5.019 22.788 1.00 94.81 89 GLN A CA 1
ATOM 674 C C . GLN A 1 89 ? -3.125 4.005 21.666 1.00 94.81 89 GLN A C 1
ATOM 676 O O . GLN A 1 89 ? -3.979 3.144 21.454 1.00 94.81 89 GLN A O 1
ATOM 681 N N . ARG A 1 90 ? -1.951 4.035 21.018 1.00 95.94 90 ARG A N 1
ATOM 682 C CA . ARG A 1 90 ? -1.527 2.974 20.087 1.00 95.94 90 ARG A CA 1
ATOM 683 C C . ARG A 1 90 ? -1.423 1.623 20.776 1.00 95.94 90 ARG A C 1
ATOM 685 O O . ARG A 1 90 ? -2.012 0.659 20.302 1.00 95.94 90 ARG A O 1
ATOM 692 N N . ASP A 1 91 ? -0.767 1.569 21.931 1.00 94.25 91 ASP A N 1
ATOM 693 C CA . ASP A 1 91 ? -0.646 0.337 22.713 1.00 94.25 91 ASP A CA 1
ATOM 694 C C . ASP A 1 91 ? -2.034 -0.199 23.104 1.00 94.25 91 ASP A C 1
ATOM 696 O O . ASP A 1 91 ? -2.303 -1.395 22.986 1.00 94.25 91 ASP A O 1
ATOM 700 N N . ALA A 1 92 ? -2.953 0.684 23.515 1.00 93.81 92 ALA A N 1
ATOM 701 C CA . ALA A 1 92 ? -4.333 0.316 23.824 1.00 93.81 92 ALA A CA 1
ATOM 702 C C . ALA A 1 92 ? -5.086 -0.224 22.594 1.00 93.81 92 ALA A C 1
ATOM 704 O O . ALA A 1 92 ? -5.808 -1.214 22.713 1.00 93.81 92 ALA A O 1
ATOM 705 N N . PHE A 1 93 ? -4.901 0.389 21.423 1.00 96.19 93 PHE A N 1
ATOM 706 C CA . PHE A 1 93 ? -5.465 -0.063 20.149 1.00 96.19 93 PHE A CA 1
ATOM 707 C C . PHE A 1 93 ? -4.955 -1.453 19.753 1.00 96.19 93 PHE A C 1
ATOM 709 O O . PHE A 1 93 ? -5.764 -2.337 19.469 1.00 96.19 93 PHE A O 1
ATOM 716 N N . LEU A 1 94 ? -3.641 -1.679 19.819 1.00 94.69 94 LEU A N 1
ATOM 717 C CA . LEU A 1 94 ? -3.024 -2.972 19.508 1.00 94.69 94 LEU A CA 1
ATOM 718 C C . LEU A 1 94 ? -3.412 -4.056 20.523 1.00 94.69 94 LEU A C 1
ATOM 720 O O . LEU A 1 94 ? -3.682 -5.192 20.141 1.00 94.69 94 LEU A O 1
ATOM 724 N N . THR A 1 95 ? -3.519 -3.708 21.810 1.00 91.19 95 THR A N 1
ATOM 725 C CA . THR A 1 95 ? -3.996 -4.629 22.861 1.00 91.19 95 THR A CA 1
ATOM 726 C C . THR A 1 95 ? -5.429 -5.094 22.596 1.00 91.19 95 THR A C 1
ATOM 728 O O . THR A 1 95 ? -5.788 -6.218 22.928 1.00 91.19 95 THR A O 1
ATOM 731 N N . CYS A 1 96 ? -6.250 -4.244 21.975 1.00 91.06 96 CYS A N 1
ATOM 732 C CA . CYS A 1 96 ? -7.617 -4.579 21.581 1.00 91.06 96 CYS A CA 1
ATOM 733 C C . CYS A 1 96 ? -7.703 -5.210 20.176 1.00 91.06 96 CYS A C 1
ATOM 735 O O . CYS A 1 96 ? -8.793 -5.252 19.605 1.00 91.06 96 CYS A O 1
ATOM 737 N N . SER A 1 97 ? -6.577 -5.654 19.601 1.00 93.62 97 SER A N 1
ATOM 738 C CA . SER A 1 97 ? -6.486 -6.229 18.248 1.00 93.62 97 SER A CA 1
ATOM 739 C C . SER A 1 97 ? -7.077 -5.328 17.156 1.00 93.62 97 SER A C 1
ATOM 741 O O . SER A 1 97 ? -7.687 -5.800 16.191 1.00 93.62 97 SER A O 1
ATOM 743 N N . GLY A 1 98 ? -6.942 -4.009 17.319 1.00 95.88 98 GLY A N 1
ATOM 744 C CA . GLY A 1 98 ? -7.482 -3.048 16.366 1.00 95.88 98 GLY A CA 1
ATOM 745 C C . GLY A 1 98 ? -6.875 -3.198 14.970 1.00 95.88 98 GLY A C 1
ATOM 746 O O . GLY A 1 98 ? -7.587 -3.078 13.978 1.00 95.88 98 GLY A O 1
ATOM 747 N N . ASP A 1 99 ? -5.590 -3.537 14.882 1.00 94.88 99 ASP A N 1
ATOM 748 C CA . ASP A 1 99 ? -4.857 -3.804 13.641 1.00 94.88 99 ASP A CA 1
ATOM 749 C C . ASP A 1 99 ? -5.498 -4.932 12.820 1.00 94.88 99 ASP A C 1
ATOM 751 O O . ASP A 1 99 ? -5.743 -4.768 11.623 1.00 94.88 99 ASP A O 1
ATOM 755 N N . VAL A 1 100 ? -5.874 -6.035 13.473 1.00 93.38 100 VAL A N 1
ATOM 756 C CA . VAL A 1 100 ? -6.597 -7.153 12.841 1.00 93.38 100 VAL A CA 1
ATOM 757 C C . VAL A 1 100 ? -7.917 -6.680 12.238 1.00 93.38 100 VAL A C 1
ATOM 759 O O . VAL A 1 100 ? -8.265 -7.036 11.108 1.00 93.38 100 VAL A O 1
ATOM 762 N N . LEU A 1 101 ? -8.667 -5.873 12.994 1.00 94.44 101 LEU A N 1
ATOM 763 C CA . LEU A 1 101 ? -9.959 -5.360 12.554 1.00 94.44 101 LEU A CA 1
ATOM 764 C C . LEU A 1 101 ? -9.808 -4.418 11.352 1.00 94.44 101 LEU A C 1
ATOM 766 O O . LEU A 1 101 ? -10.595 -4.528 10.409 1.00 94.44 101 LEU A O 1
ATOM 770 N N . LEU A 1 102 ? -8.792 -3.546 11.341 1.00 96.12 102 LEU A N 1
ATOM 771 C CA . LEU A 1 102 ? -8.528 -2.661 10.202 1.00 96.12 102 LEU A CA 1
ATOM 772 C C . LEU A 1 102 ? -8.097 -3.441 8.960 1.00 96.12 102 LEU A C 1
ATOM 774 O O . LEU A 1 102 ? -8.596 -3.152 7.876 1.00 96.12 102 LEU A O 1
ATOM 778 N N . LEU A 1 103 ? -7.245 -4.463 9.097 1.00 95.19 103 LEU A N 1
ATOM 779 C CA . LEU A 1 103 ? -6.864 -5.326 7.974 1.00 95.19 103 LEU A CA 1
ATOM 780 C C . LEU A 1 103 ? -8.075 -6.048 7.383 1.00 95.19 103 LEU A C 1
ATOM 782 O O . LEU A 1 103 ? -8.245 -6.083 6.162 1.00 95.19 103 LEU A O 1
ATOM 786 N N . LYS A 1 104 ? -8.951 -6.589 8.236 1.00 92.38 104 LYS A N 1
ATOM 787 C CA . LYS A 1 104 ? -10.200 -7.222 7.797 1.00 92.38 104 LYS A CA 1
ATOM 788 C C . LYS A 1 104 ? -11.089 -6.233 7.050 1.00 92.38 104 LYS A C 1
ATOM 790 O O . LYS A 1 104 ? -11.631 -6.565 5.996 1.00 92.38 104 LYS A O 1
ATOM 795 N N . LEU A 1 105 ? -11.227 -5.026 7.587 1.00 94.44 105 LEU A N 1
ATOM 796 C CA . LEU A 1 105 ? -12.045 -3.989 6.983 1.00 94.44 105 LEU A CA 1
ATOM 797 C C . LEU A 1 105 ? -11.485 -3.525 5.636 1.00 94.44 105 LEU A C 1
ATOM 799 O O . LEU A 1 105 ? -12.240 -3.395 4.677 1.00 94.44 105 LEU A O 1
ATOM 803 N N . LEU A 1 106 ? -10.167 -3.348 5.547 1.00 96.12 106 LEU A N 1
ATOM 804 C CA . LEU A 1 106 ? -9.474 -2.978 4.319 1.00 96.12 106 LEU A CA 1
ATOM 805 C C . LEU A 1 106 ? -9.721 -4.011 3.212 1.00 96.12 106 LEU A C 1
ATOM 807 O O . LEU A 1 106 ? -10.075 -3.635 2.096 1.00 96.12 106 LEU A O 1
ATOM 811 N N . HIS A 1 107 ? -9.614 -5.308 3.522 1.00 93.25 107 HIS A N 1
ATOM 812 C CA . HIS A 1 107 ? -9.919 -6.368 2.557 1.00 93.25 107 HIS A CA 1
ATOM 813 C C . HIS A 1 107 ? -11.372 -6.294 2.071 1.00 93.25 107 HIS A C 1
ATOM 815 O O . HIS A 1 107 ? -11.600 -6.322 0.864 1.00 93.25 107 HIS A O 1
ATOM 821 N N . LEU A 1 108 ? -12.338 -6.134 2.981 1.00 91.94 108 LEU A N 1
ATOM 822 C CA . LEU A 1 108 ? -13.761 -6.056 2.630 1.00 91.94 108 LEU A CA 1
ATOM 823 C C . LEU A 1 108 ? -14.084 -4.831 1.762 1.00 91.94 108 LEU A C 1
ATOM 825 O O . LEU A 1 108 ? -14.752 -4.952 0.740 1.00 91.94 108 LEU A O 1
ATOM 829 N N . LEU A 1 109 ? -13.572 -3.656 2.130 1.00 93.31 109 LEU A N 1
ATOM 830 C CA . LEU A 1 109 ? -13.797 -2.424 1.372 1.00 93.31 109 LEU A CA 1
ATOM 831 C C . LEU A 1 109 ? -13.099 -2.444 0.009 1.00 93.31 109 LEU A C 1
ATOM 833 O O . LEU A 1 109 ? -13.599 -1.855 -0.948 1.00 93.31 109 LEU A O 1
ATOM 837 N N . SER A 1 110 ? -11.972 -3.151 -0.117 1.00 92.88 110 SER A N 1
ATOM 838 C CA . SER A 1 110 ? -11.216 -3.227 -1.371 1.00 92.88 110 SER A CA 1
ATOM 839 C C . SER A 1 110 ? -11.963 -3.907 -2.520 1.00 92.88 110 SER A C 1
ATOM 841 O O . SER A 1 110 ? -11.553 -3.775 -3.676 1.00 92.88 110 SER A O 1
ATOM 843 N N . GLU A 1 111 ? -13.044 -4.635 -2.242 1.00 90.44 111 GLU A N 1
ATOM 844 C CA . GLU A 1 111 ? -13.921 -5.182 -3.281 1.00 90.44 111 GLU A CA 1
ATOM 845 C C . GLU A 1 111 ? -14.869 -4.117 -3.857 1.00 90.44 111 GLU A C 1
ATOM 847 O O . GLU A 1 111 ? -15.380 -4.278 -4.960 1.00 90.44 111 GLU A O 1
ATOM 852 N N . GLN A 1 112 ? -15.042 -2.987 -3.161 1.00 87.62 112 GLN A N 1
ATOM 853 C CA . GLN A 1 112 ? -15.971 -1.899 -3.499 1.00 87.62 112 GLN A CA 1
ATOM 854 C C . GLN A 1 112 ? -15.254 -0.566 -3.783 1.00 87.62 112 GLN A C 1
ATOM 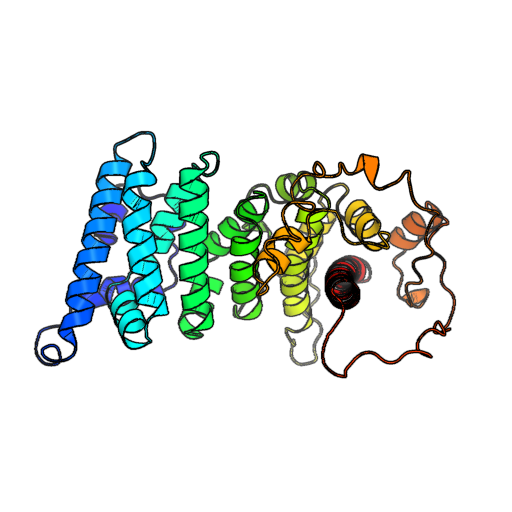856 O O . GLN A 1 112 ? -15.848 0.509 -3.705 1.00 87.62 112 GLN A O 1
ATOM 861 N N . HIS A 1 113 ? -13.971 -0.620 -4.148 1.00 83.44 113 HIS A N 1
ATOM 862 C CA . HIS A 1 113 ? -13.103 0.548 -4.356 1.00 83.44 113 HIS A CA 1
ATOM 863 C C . HIS A 1 113 ? -13.524 1.486 -5.507 1.00 83.44 113 HIS A C 1
ATOM 865 O O . HIS A 1 113 ? -12.878 2.507 -5.703 1.00 83.44 113 HIS A O 1
ATOM 871 N N . GLY A 1 114 ? -14.581 1.177 -6.266 1.00 85.50 114 GLY A N 1
ATO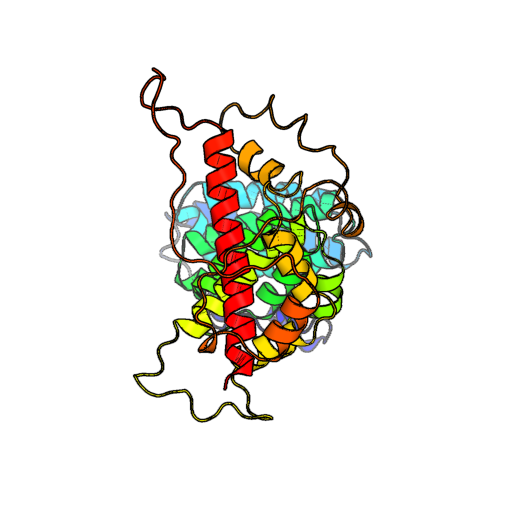M 872 C CA . GLY A 1 114 ? -15.147 2.080 -7.279 1.00 85.50 114 GLY A CA 1
ATOM 873 C C . GLY A 1 114 ? -16.042 3.192 -6.712 1.00 85.50 114 GLY A C 1
ATOM 874 O O . GLY A 1 114 ? -16.467 4.069 -7.458 1.00 85.50 114 GLY A O 1
ATOM 875 N N . VAL A 1 115 ? -16.357 3.165 -5.411 1.00 89.62 115 VAL A N 1
ATOM 876 C CA . VAL A 1 115 ? -17.213 4.167 -4.755 1.00 89.62 115 VAL A CA 1
ATOM 877 C C . VAL A 1 115 ? -16.344 5.219 -4.045 1.00 89.62 115 VAL A C 1
ATOM 879 O O . VAL A 1 115 ? -15.583 4.846 -3.150 1.00 89.62 115 VAL A O 1
ATOM 882 N N . PRO A 1 116 ? -16.465 6.529 -4.350 1.00 90.94 116 PRO A N 1
ATOM 883 C CA . PRO A 1 116 ? -15.585 7.564 -3.789 1.00 90.94 116 PRO A CA 1
ATOM 884 C C . PRO A 1 116 ? -15.534 7.603 -2.255 1.00 90.94 116 PRO A C 1
ATOM 886 O O . PRO A 1 116 ? -14.473 7.790 -1.661 1.00 90.94 116 PRO A O 1
ATOM 889 N N . GLN A 1 117 ? -16.669 7.389 -1.582 1.00 91.44 117 GLN A N 1
ATOM 890 C CA . GLN A 1 117 ? -16.718 7.338 -0.118 1.00 91.44 117 GLN A CA 1
ATOM 891 C C . GLN A 1 117 ? -15.931 6.140 0.429 1.00 91.44 117 GLN A C 1
ATOM 893 O O . GLN A 1 117 ? -15.211 6.285 1.413 1.00 91.44 117 GLN A O 1
ATOM 898 N N . VAL A 1 118 ? -16.023 4.981 -0.232 1.00 93.50 118 VAL A N 1
ATOM 899 C CA . VAL A 1 118 ? -15.254 3.778 0.122 1.00 93.50 118 VAL A CA 1
ATOM 900 C C . VAL A 1 118 ? -13.759 4.026 -0.076 1.00 93.50 118 VAL A C 1
ATOM 902 O O . VAL A 1 118 ? -12.971 3.670 0.794 1.00 93.50 118 VAL A O 1
ATOM 905 N N . GLN A 1 119 ? -13.362 4.685 -1.168 1.00 94.50 119 GLN A N 1
ATOM 906 C CA . GLN A 1 119 ? -11.960 5.033 -1.429 1.00 94.50 119 GLN A CA 1
ATOM 907 C C . GLN A 1 119 ? -11.368 5.920 -0.327 1.00 94.50 119 GLN A C 1
ATOM 909 O O . GLN A 1 119 ? -10.277 5.645 0.166 1.00 94.50 119 GLN A O 1
ATOM 914 N N . GLN A 1 120 ? -12.099 6.949 0.114 1.00 93.75 120 GLN A N 1
ATOM 915 C CA . GLN A 1 120 ? -11.659 7.802 1.225 1.00 93.75 120 GLN A CA 1
ATOM 916 C C . GLN A 1 120 ? -11.453 6.992 2.506 1.00 93.75 120 GLN A C 1
ATOM 918 O O . GLN A 1 120 ? -10.440 7.147 3.183 1.00 93.75 120 GLN A O 1
ATOM 923 N N . THR A 1 121 ? -12.383 6.087 2.808 1.00 95.69 121 THR A N 1
ATOM 924 C CA . THR A 1 121 ? -12.259 5.194 3.959 1.00 95.69 121 THR A CA 1
ATOM 925 C C . THR A 1 121 ? -11.062 4.248 3.832 1.00 95.69 121 THR A C 1
ATOM 927 O O . THR A 1 121 ? -10.337 4.060 4.803 1.00 95.69 121 THR A O 1
ATOM 930 N N . ILE A 1 122 ? -10.809 3.684 2.646 1.00 96.94 122 ILE A N 1
ATOM 931 C CA . ILE A 1 122 ? -9.625 2.853 2.380 1.00 96.94 122 ILE A CA 1
ATOM 932 C C . ILE A 1 122 ? -8.337 3.650 2.615 1.00 96.94 122 ILE A C 1
ATOM 934 O O . ILE A 1 122 ? -7.436 3.149 3.282 1.00 96.94 122 ILE A O 1
ATOM 938 N N . ASN A 1 123 ? -8.260 4.887 2.122 1.00 96.06 123 ASN A N 1
ATOM 939 C CA . ASN A 1 123 ? -7.101 5.752 2.339 1.00 96.06 123 ASN A CA 1
ATOM 940 C C . ASN A 1 123 ? -6.831 5.996 3.825 1.00 96.06 123 ASN A C 1
ATOM 942 O O . ASN A 1 123 ? -5.695 5.831 4.261 1.00 96.06 123 ASN A O 1
ATOM 946 N N . GLU A 1 124 ? -7.861 6.330 4.608 1.00 96.56 124 GLU A N 1
ATOM 947 C CA . GLU A 1 124 ? -7.720 6.511 6.059 1.00 96.56 124 GLU A CA 1
ATOM 948 C C . GLU A 1 124 ? -7.224 5.223 6.736 1.00 96.56 124 GLU A C 1
ATOM 950 O O . GLU A 1 124 ? -6.309 5.269 7.554 1.00 96.56 124 GLU A O 1
ATOM 955 N N . LEU A 1 125 ? -7.750 4.053 6.352 1.00 97.88 125 LEU A N 1
ATOM 956 C CA . LEU A 1 125 ? -7.286 2.768 6.889 1.00 97.88 125 LEU A CA 1
ATOM 957 C C . LEU A 1 125 ? -5.810 2.506 6.587 1.00 97.88 125 LEU A C 1
ATOM 959 O O . LEU A 1 125 ? -5.065 2.109 7.482 1.00 97.88 125 LEU A O 1
ATOM 963 N N . ILE A 1 126 ? -5.380 2.730 5.345 1.00 98.12 126 ILE A N 1
ATOM 964 C CA . ILE A 1 126 ? -3.986 2.523 4.937 1.00 98.12 126 ILE A CA 1
ATOM 965 C C . ILE A 1 126 ? -3.060 3.493 5.673 1.00 98.12 126 ILE A C 1
ATOM 967 O O . ILE A 1 126 ? -1.996 3.080 6.124 1.00 98.12 126 ILE A O 1
ATOM 971 N N . GLN A 1 127 ? -3.468 4.751 5.850 1.00 96.38 127 GLN A N 1
ATOM 972 C CA . GLN A 1 127 ? -2.697 5.739 6.608 1.00 96.38 127 GLN A CA 1
ATOM 973 C C . GLN A 1 127 ? -2.532 5.336 8.076 1.00 96.38 127 GLN A C 1
ATOM 975 O O . GLN A 1 127 ? -1.431 5.436 8.611 1.00 96.38 127 GLN A O 1
ATOM 980 N N . ILE A 1 128 ? -3.588 4.821 8.715 1.00 97.56 128 ILE A N 1
ATOM 981 C CA . ILE A 1 128 ? -3.500 4.309 10.090 1.00 97.56 128 ILE A CA 1
ATOM 982 C C . ILE A 1 128 ? -2.537 3.117 10.156 1.00 97.56 128 ILE A C 1
ATOM 984 O O . ILE A 1 128 ? -1.693 3.060 11.046 1.00 97.56 128 ILE A O 1
ATOM 988 N N . LEU A 1 129 ? -2.623 2.178 9.208 1.00 98.12 129 LEU A N 1
ATOM 989 C CA . LEU A 1 129 ? -1.709 1.033 9.141 1.00 98.12 129 LEU A CA 1
ATOM 990 C C . LEU A 1 129 ? -0.252 1.463 8.900 1.00 98.12 129 LEU A C 1
ATOM 992 O O . LEU A 1 129 ? 0.649 0.875 9.494 1.00 98.12 129 LEU A O 1
ATOM 996 N N . ALA A 1 130 ? -0.019 2.497 8.087 1.00 96.44 130 ALA A N 1
ATOM 997 C CA . ALA A 1 130 ? 1.307 3.073 7.864 1.00 96.44 130 ALA A CA 1
ATOM 998 C C . ALA A 1 130 ? 1.874 3.719 9.132 1.00 96.44 130 ALA A C 1
ATOM 1000 O O . ALA A 1 130 ? 2.995 3.402 9.514 1.00 96.44 130 ALA A O 1
ATOM 1001 N N . GLU A 1 131 ? 1.095 4.546 9.834 1.00 95.38 131 GLU A N 1
ATOM 1002 C CA . GLU A 1 131 ? 1.503 5.144 11.115 1.00 95.38 131 GLU A CA 1
ATOM 1003 C C . GLU A 1 131 ? 1.871 4.069 12.148 1.00 95.38 131 GLU A C 1
ATOM 1005 O O . GLU A 1 131 ? 2.851 4.205 12.884 1.00 95.38 131 GLU A O 1
ATOM 1010 N N . LEU A 1 132 ? 1.098 2.981 12.193 1.00 96.50 132 LEU A N 1
ATOM 1011 C CA . LEU A 1 132 ? 1.358 1.844 13.070 1.00 96.50 132 LEU A CA 1
ATOM 1012 C C . LEU A 1 132 ? 2.650 1.105 12.693 1.00 96.50 132 LEU A C 1
ATOM 1014 O O . LEU A 1 132 ? 3.437 0.808 13.587 1.00 96.50 132 LEU A O 1
ATOM 1018 N N . ALA A 1 133 ? 2.883 0.847 11.403 1.00 96.31 133 ALA A N 1
ATOM 1019 C CA . ALA A 1 133 ? 4.106 0.207 10.918 1.00 96.31 133 ALA A CA 1
ATOM 1020 C C . ALA A 1 133 ? 5.350 1.065 11.209 1.00 96.31 133 ALA A C 1
ATOM 1022 O O . ALA A 1 133 ? 6.319 0.575 11.778 1.00 96.31 133 ALA A O 1
ATOM 1023 N N . ILE A 1 134 ? 5.292 2.367 10.919 1.00 93.69 134 ILE A N 1
ATOM 1024 C CA . ILE A 1 134 ? 6.391 3.311 11.181 1.00 93.69 134 ILE A CA 1
ATOM 1025 C C . ILE A 1 134 ? 6.692 3.407 12.686 1.00 93.69 134 ILE A C 1
ATOM 1027 O O . ILE A 1 134 ? 7.840 3.565 13.101 1.00 93.69 134 ILE A O 1
ATOM 1031 N N . SER A 1 135 ? 5.658 3.322 13.526 1.00 94.50 135 SER A N 1
ATOM 1032 C CA . SER A 1 135 ? 5.793 3.453 14.979 1.00 94.50 135 SER A CA 1
ATOM 1033 C C . SER A 1 135 ? 6.310 2.196 15.688 1.00 94.50 135 SER A C 1
ATOM 1035 O O . SER A 1 135 ? 6.797 2.312 16.816 1.00 94.50 135 SER A O 1
ATOM 1037 N N . ASP A 1 136 ? 6.157 1.014 15.089 1.00 94.88 136 ASP A N 1
ATOM 1038 C CA . ASP A 1 136 ? 6.478 -0.278 15.701 1.00 94.88 136 ASP A CA 1
ATOM 1039 C C . ASP A 1 136 ? 7.066 -1.246 14.659 1.00 94.88 136 ASP A C 1
ATOM 1041 O O . ASP A 1 136 ? 6.346 -1.851 13.862 1.00 94.88 136 ASP A O 1
ATOM 1045 N N . GLY A 1 137 ? 8.389 -1.429 14.710 1.00 93.50 137 GLY A N 1
ATOM 1046 C CA . GLY A 1 137 ? 9.120 -2.289 13.777 1.00 93.50 137 GLY A CA 1
ATOM 1047 C C . GLY A 1 137 ? 8.674 -3.754 13.797 1.00 93.50 137 GLY A C 1
ATOM 1048 O O . GLY A 1 137 ? 8.598 -4.369 12.739 1.00 93.50 137 GLY A O 1
ATOM 1049 N N . HIS A 1 138 ? 8.281 -4.306 14.951 1.00 94.00 138 HIS A N 1
ATOM 1050 C CA . HIS A 1 138 ? 7.784 -5.688 15.014 1.00 94.00 138 HIS A CA 1
ATOM 1051 C C . HIS A 1 138 ? 6.424 -5.831 14.331 1.00 94.00 138 HIS A C 1
ATOM 1053 O O . HIS A 1 138 ? 6.121 -6.860 13.723 1.00 94.00 138 HIS A O 1
ATOM 1059 N N . LEU A 1 139 ? 5.585 -4.797 14.423 1.00 94.50 139 LEU A N 1
ATOM 1060 C CA . LEU A 1 139 ? 4.322 -4.766 13.702 1.00 94.50 139 LEU A CA 1
ATOM 1061 C C . LEU A 1 139 ? 4.543 -4.594 12.195 1.00 94.50 139 LEU A C 1
ATOM 1063 O O . LEU A 1 139 ? 3.868 -5.268 11.418 1.00 94.50 139 LEU A O 1
ATOM 1067 N N . ALA A 1 140 ? 5.491 -3.749 11.782 1.00 96.06 140 ALA A N 1
ATOM 1068 C CA . ALA A 1 140 ? 5.876 -3.609 10.380 1.00 96.06 140 ALA A CA 1
ATOM 1069 C C . ALA A 1 140 ? 6.406 -4.925 9.797 1.00 96.06 140 ALA A C 1
ATOM 1071 O O . ALA A 1 140 ? 5.948 -5.342 8.736 1.00 96.06 140 ALA A O 1
ATOM 1072 N N . GLU A 1 141 ? 7.291 -5.626 10.511 1.00 95.06 141 GLU A N 1
ATOM 1073 C CA . GLU A 1 141 ? 7.762 -6.965 10.138 1.00 95.06 141 GLU A CA 1
ATOM 1074 C C . GLU A 1 141 ? 6.588 -7.941 9.997 1.00 95.06 141 GLU A C 1
ATOM 1076 O O . GLU A 1 141 ? 6.463 -8.623 8.977 1.00 95.06 141 GLU A O 1
ATOM 1081 N N . ALA A 1 142 ? 5.669 -7.964 10.969 1.00 94.00 142 ALA A N 1
ATOM 1082 C CA . ALA A 1 142 ? 4.481 -8.806 10.893 1.00 94.00 142 ALA A CA 1
ATOM 1083 C C . ALA A 1 142 ? 3.640 -8.477 9.646 1.00 94.00 142 ALA A C 1
ATOM 1085 O O . ALA A 1 142 ? 3.323 -9.375 8.867 1.00 94.00 142 ALA A O 1
ATOM 1086 N N . PHE A 1 143 ? 3.328 -7.205 9.390 1.00 96.44 143 PHE A N 1
ATOM 1087 C CA . PHE A 1 143 ? 2.612 -6.789 8.180 1.00 96.44 143 PHE A CA 1
ATOM 1088 C C . PHE A 1 143 ? 3.362 -7.142 6.892 1.00 96.44 143 PHE A C 1
ATOM 1090 O O . PHE A 1 143 ? 2.728 -7.549 5.920 1.00 96.44 143 PHE A O 1
ATOM 1097 N N . ALA A 1 144 ? 4.689 -7.050 6.878 1.00 95.69 144 ALA A N 1
ATOM 1098 C CA . ALA A 1 144 ? 5.504 -7.385 5.719 1.00 95.69 144 ALA A CA 1
ATOM 1099 C C . ALA A 1 144 ? 5.487 -8.887 5.391 1.00 95.69 144 ALA A C 1
ATOM 1101 O O . ALA A 1 144 ? 5.518 -9.261 4.220 1.00 95.69 144 ALA A O 1
ATOM 1102 N N . THR A 1 145 ? 5.353 -9.757 6.398 1.00 94.50 145 THR A N 1
ATOM 1103 C CA . THR A 1 145 ? 5.130 -11.201 6.175 1.00 94.50 145 THR A CA 1
ATOM 1104 C C . THR A 1 145 ? 3.715 -11.523 5.675 1.00 94.50 145 THR A C 1
ATOM 1106 O O . THR A 1 145 ? 3.458 -12.615 5.164 1.00 94.50 145 THR A O 1
ATOM 1109 N N . HIS A 1 146 ? 2.776 -10.575 5.762 1.00 94.81 146 HIS A N 1
ATOM 1110 C CA . HIS A 1 146 ? 1.399 -10.771 5.327 1.00 94.81 146 HIS A CA 1
ATOM 1111 C C . HIS A 1 146 ? 1.257 -10.573 3.808 1.00 94.81 146 HIS A C 1
ATOM 1113 O O . HIS A 1 146 ? 0.847 -9.522 3.316 1.00 94.81 146 HIS A O 1
ATOM 1119 N N . GLN A 1 147 ? 1.536 -11.628 3.040 1.00 94.44 147 GLN A N 1
ATOM 1120 C CA . GLN A 1 147 ? 1.562 -11.562 1.571 1.00 94.44 147 GLN A CA 1
ATOM 1121 C C . GLN A 1 147 ? 0.266 -11.030 0.936 1.00 94.44 147 GLN A C 1
ATOM 1123 O O . GLN A 1 147 ? 0.326 -10.301 -0.053 1.00 94.44 147 GLN A O 1
ATOM 1128 N N . SER A 1 148 ? -0.911 -11.353 1.487 1.00 94.81 148 SER A N 1
ATOM 1129 C CA . SER A 1 148 ? -2.176 -10.854 0.932 1.00 94.81 148 SER A CA 1
ATOM 1130 C C . SER A 1 148 ? -2.373 -9.354 1.147 1.00 94.81 148 SER A C 1
ATOM 1132 O O . SER A 1 148 ? -2.990 -8.718 0.297 1.00 94.81 148 SER A O 1
ATOM 1134 N N . LEU A 1 149 ? -1.819 -8.775 2.221 1.00 96.31 149 LEU A N 1
ATOM 1135 C CA . LEU A 1 149 ? -1.801 -7.325 2.413 1.00 96.31 149 LEU A CA 1
ATOM 1136 C C . LEU A 1 149 ? -0.928 -6.661 1.346 1.00 96.31 149 LEU A C 1
ATOM 1138 O O . LEU A 1 149 ? -1.395 -5.751 0.672 1.00 96.31 149 LEU A O 1
ATOM 1142 N N . LEU A 1 150 ? 0.301 -7.139 1.135 1.00 96.94 150 LEU A N 1
ATOM 1143 C CA . LEU A 1 150 ? 1.175 -6.602 0.085 1.00 96.94 150 LEU A CA 1
ATOM 1144 C C . LEU A 1 150 ? 0.540 -6.744 -1.306 1.00 96.94 150 LEU A C 1
ATOM 1146 O O . LEU A 1 150 ? 0.482 -5.772 -2.057 1.00 96.94 150 LEU A O 1
ATOM 1150 N N . ALA A 1 151 ? -0.028 -7.910 -1.628 1.00 96.75 151 ALA A N 1
ATOM 1151 C CA . ALA A 1 151 ? -0.742 -8.122 -2.886 1.00 96.75 151 ALA A CA 1
ATOM 1152 C C . ALA A 1 151 ? -1.938 -7.172 -3.058 1.00 96.75 151 ALA A C 1
ATOM 1154 O O . ALA A 1 151 ? -2.177 -6.649 -4.150 1.00 96.75 151 ALA A O 1
ATOM 1155 N N . LEU A 1 152 ? -2.674 -6.922 -1.973 1.00 97.06 152 LEU A N 1
ATOM 1156 C CA . LEU A 1 152 ? -3.749 -5.943 -1.938 1.00 97.06 152 LEU A CA 1
ATOM 1157 C C . LEU A 1 152 ? -3.224 -4.528 -2.204 1.00 97.06 152 LEU A C 1
ATOM 1159 O O . LEU A 1 152 ? -3.785 -3.846 -3.056 1.00 97.06 152 LEU A O 1
ATOM 1163 N N . LEU A 1 153 ? -2.145 -4.104 -1.545 1.00 97.88 153 LEU A N 1
ATOM 1164 C CA . LEU A 1 153 ? -1.557 -2.777 -1.742 1.00 97.88 153 LEU A CA 1
ATOM 1165 C C . LEU A 1 153 ? -1.100 -2.573 -3.190 1.00 97.88 153 LEU A C 1
ATOM 1167 O O . LEU A 1 153 ? -1.431 -1.547 -3.776 1.00 97.88 153 LEU A O 1
ATOM 1171 N N . PHE A 1 154 ? -0.445 -3.563 -3.808 1.00 96.94 154 PHE A N 1
ATOM 1172 C CA . PHE A 1 154 ? -0.100 -3.510 -5.236 1.00 96.94 154 PHE A CA 1
ATOM 1173 C C . PHE A 1 154 ? -1.338 -3.308 -6.119 1.00 96.94 154 PHE A C 1
ATOM 1175 O O . PHE A 1 154 ? -1.325 -2.467 -7.014 1.00 96.94 154 PHE A O 1
ATOM 1182 N N . ARG A 1 155 ? -2.436 -4.025 -5.852 1.00 96.12 155 ARG A N 1
ATOM 1183 C CA . ARG A 1 155 ? -3.694 -3.837 -6.591 1.00 96.12 155 ARG A CA 1
ATOM 1184 C C . ARG A 1 155 ? -4.279 -2.437 -6.389 1.00 96.12 155 ARG A C 1
ATOM 1186 O O . ARG A 1 155 ? -4.745 -1.833 -7.353 1.00 96.12 155 ARG A O 1
ATOM 1193 N N . LEU A 1 156 ? -4.261 -1.920 -5.160 1.00 96.31 156 LEU A N 1
ATOM 1194 C CA . LEU A 1 156 ? -4.771 -0.582 -4.848 1.00 96.31 156 LEU A CA 1
ATOM 1195 C C . LEU A 1 156 ? -3.913 0.530 -5.469 1.00 96.31 156 LEU A C 1
ATOM 1197 O O . LEU A 1 156 ? -4.458 1.573 -5.811 1.00 96.31 156 LEU A O 1
ATOM 1201 N N . MET A 1 157 ? -2.621 0.294 -5.730 1.00 95.62 157 MET A N 1
ATOM 1202 C CA . MET A 1 157 ? -1.782 1.232 -6.491 1.00 95.62 157 MET A CA 1
ATOM 1203 C C . MET A 1 157 ? -2.222 1.431 -7.947 1.00 95.62 157 MET A C 1
ATOM 1205 O O . MET A 1 157 ? -1.841 2.422 -8.566 1.00 95.62 157 MET A O 1
ATOM 1209 N N . GLY A 1 158 ? -3.044 0.531 -8.497 1.00 93.94 158 GLY A N 1
ATOM 1210 C CA . GLY A 1 158 ? -3.690 0.741 -9.795 1.00 93.94 158 GLY A CA 1
ATOM 1211 C C . GLY A 1 158 ? -4.796 1.798 -9.774 1.00 93.94 158 GLY A C 1
ATOM 1212 O O . GLY A 1 158 ? -5.259 2.202 -10.835 1.00 93.94 158 GLY A O 1
ATOM 1213 N N . GLN A 1 159 ? -5.229 2.239 -8.590 1.00 94.00 159 GLN A N 1
ATOM 1214 C CA . GLN A 1 159 ? -6.289 3.229 -8.414 1.00 94.00 159 GLN A CA 1
ATOM 1215 C C . GLN A 1 159 ? -5.680 4.599 -8.124 1.00 94.00 159 GLN A C 1
ATOM 1217 O O . GLN A 1 159 ? -4.926 4.765 -7.161 1.00 94.00 159 GLN A O 1
ATOM 1222 N N . ARG A 1 160 ? -6.036 5.601 -8.934 1.00 90.69 160 ARG A N 1
ATOM 1223 C CA . ARG A 1 160 ? -5.470 6.957 -8.861 1.00 90.69 160 ARG A CA 1
ATOM 1224 C C . ARG A 1 160 ? -5.641 7.590 -7.482 1.00 90.69 160 ARG A C 1
ATOM 1226 O O . ARG A 1 160 ? -4.755 8.305 -7.027 1.00 90.69 160 ARG A O 1
ATOM 1233 N N . GLU A 1 161 ? -6.765 7.337 -6.826 1.00 91.38 161 GLU A N 1
ATOM 1234 C CA . GLU A 1 161 ? -7.108 7.935 -5.537 1.00 91.38 161 GLU A CA 1
ATOM 1235 C C . GLU A 1 161 ? -6.415 7.240 -4.362 1.00 91.38 161 GLU A C 1
ATOM 1237 O O . GLU A 1 161 ? -6.342 7.821 -3.282 1.00 91.38 161 GLU A O 1
ATOM 1242 N N . LEU A 1 162 ? -5.921 6.012 -4.555 1.00 94.25 162 LEU A N 1
ATOM 1243 C CA . LEU A 1 162 ? -5.367 5.167 -3.490 1.00 94.25 162 LEU A CA 1
ATOM 1244 C C . LEU A 1 162 ? -3.860 4.933 -3.624 1.00 94.25 162 LEU A C 1
ATOM 1246 O O . LEU A 1 162 ? -3.244 4.401 -2.695 1.00 94.25 162 LEU A O 1
ATOM 1250 N N . VAL A 1 163 ? -3.267 5.301 -4.764 1.00 93.50 163 VAL A N 1
ATOM 1251 C CA . VAL A 1 163 ? -1.872 4.986 -5.089 1.00 93.50 163 VAL A CA 1
ATOM 1252 C C . VAL A 1 163 ? -0.894 5.513 -4.054 1.00 93.50 163 VAL A C 1
ATOM 1254 O O . VAL A 1 163 ? -0.043 4.753 -3.612 1.00 93.50 163 VAL A O 1
ATOM 1257 N N . ASP A 1 164 ? -1.040 6.755 -3.601 1.00 90.50 164 ASP A N 1
ATOM 1258 C CA . ASP A 1 164 ? -0.033 7.391 -2.748 1.00 90.50 164 ASP A CA 1
ATOM 1259 C C . ASP A 1 164 ? -0.004 6.762 -1.343 1.00 90.50 164 ASP A C 1
ATOM 1261 O O . ASP A 1 164 ? 1.062 6.421 -0.822 1.00 90.50 164 ASP A O 1
ATOM 1265 N N . ALA A 1 165 ? -1.181 6.527 -0.751 1.00 93.69 165 ALA A N 1
ATOM 1266 C CA . ALA A 1 165 ? -1.298 5.848 0.539 1.00 93.69 165 ALA A CA 1
ATOM 1267 C C . ALA A 1 165 ? -0.818 4.391 0.440 1.00 93.69 165 ALA A C 1
ATOM 1269 O O . ALA A 1 165 ? -0.022 3.939 1.266 1.00 93.69 165 ALA A O 1
ATOM 1270 N N . SER A 1 166 ? -1.259 3.671 -0.598 1.00 96.94 166 SER A N 1
ATOM 1271 C CA . SER A 1 166 ? -0.893 2.265 -0.815 1.00 96.94 166 SER A CA 1
ATOM 1272 C C . SER A 1 166 ? 0.605 2.099 -1.050 1.00 96.94 166 SER A C 1
ATOM 1274 O O . SER A 1 166 ? 1.213 1.182 -0.503 1.00 96.94 166 SER A O 1
ATOM 1276 N N . LEU A 1 167 ? 1.201 2.998 -1.839 1.00 94.69 167 LEU A N 1
ATOM 1277 C CA . LEU A 1 167 ? 2.628 3.028 -2.132 1.00 94.69 167 LEU A CA 1
ATOM 1278 C C . LEU A 1 167 ? 3.441 3.277 -0.867 1.00 94.69 167 LEU A C 1
ATOM 1280 O O . LEU A 1 167 ? 4.376 2.528 -0.614 1.00 94.69 167 LEU A O 1
ATOM 1284 N N . THR A 1 168 ? 3.057 4.271 -0.062 1.00 92.56 168 THR A N 1
ATOM 1285 C CA . THR A 1 168 ? 3.761 4.612 1.183 1.00 92.56 168 THR A CA 1
ATOM 1286 C C . THR A 1 168 ? 3.845 3.402 2.110 1.00 92.56 168 THR A C 1
ATOM 1288 O O . THR A 1 168 ? 4.938 3.016 2.518 1.00 92.56 168 THR A O 1
ATOM 1291 N N . LEU A 1 169 ? 2.707 2.750 2.384 1.00 96.94 169 LEU A N 1
ATOM 1292 C CA . LEU A 1 169 ? 2.694 1.557 3.229 1.00 96.94 169 LEU A CA 1
ATOM 1293 C C . LEU A 1 169 ? 3.480 0.407 2.585 1.00 96.94 169 LEU A C 1
ATOM 1295 O O . LEU A 1 169 ? 4.288 -0.229 3.249 1.00 96.94 169 LEU A O 1
ATOM 1299 N N . ALA A 1 170 ? 3.282 0.136 1.294 1.00 97.31 170 ALA A N 1
ATOM 1300 C CA . ALA A 1 170 ? 3.970 -0.970 0.637 1.00 97.31 170 ALA A CA 1
ATOM 1301 C C . ALA A 1 170 ? 5.492 -0.795 0.622 1.00 97.31 170 ALA A C 1
ATOM 1303 O O . ALA A 1 170 ? 6.198 -1.772 0.833 1.00 97.31 170 ALA A O 1
ATOM 1304 N N . GLN A 1 171 ? 6.006 0.415 0.388 1.00 94.38 171 GLN A N 1
ATOM 1305 C CA . GLN A 1 171 ? 7.446 0.677 0.411 1.00 94.38 171 GLN A CA 1
ATOM 1306 C C . GLN A 1 171 ? 8.041 0.391 1.788 1.00 94.38 171 GLN A C 1
ATOM 1308 O O . GLN A 1 171 ? 9.059 -0.292 1.864 1.00 94.38 171 GLN A O 1
ATOM 1313 N N . GLU A 1 172 ? 7.374 0.845 2.849 1.00 94.31 172 GLU A N 1
ATOM 1314 C CA . GLU A 1 172 ? 7.797 0.592 4.227 1.00 94.31 172 GLU A CA 1
ATOM 1315 C C . GLU A 1 172 ? 7.847 -0.914 4.524 1.00 94.31 172 GLU A C 1
ATOM 1317 O O . GLU A 1 172 ? 8.859 -1.447 4.980 1.00 94.31 172 GLU A O 1
ATOM 1322 N N . LEU A 1 173 ? 6.779 -1.637 4.173 1.00 96.81 173 LEU A N 1
ATOM 1323 C CA . LEU A 1 173 ? 6.693 -3.079 4.401 1.00 96.81 173 LEU A CA 1
ATOM 1324 C C . LEU A 1 173 ? 7.709 -3.868 3.562 1.00 96.81 173 LEU A C 1
ATOM 1326 O O . LEU A 1 173 ? 8.333 -4.799 4.065 1.00 96.81 173 LEU A O 1
ATOM 1330 N N . LEU A 1 174 ? 7.907 -3.503 2.294 1.00 95.62 174 LEU A N 1
ATOM 1331 C CA . LEU A 1 174 ? 8.897 -4.143 1.424 1.00 95.62 174 LEU A CA 1
ATOM 1332 C C . LEU A 1 174 ? 10.326 -3.901 1.925 1.00 95.62 174 LEU A C 1
ATOM 1334 O O . LEU A 1 174 ? 11.144 -4.822 1.890 1.00 95.62 174 LEU A O 1
ATOM 1338 N N . ALA A 1 175 ? 10.623 -2.701 2.426 1.00 92.81 175 ALA A N 1
ATOM 1339 C CA . ALA A 1 175 ? 11.928 -2.368 2.987 1.00 92.81 175 ALA A CA 1
ATOM 1340 C C . ALA A 1 175 ? 12.222 -3.172 4.264 1.00 92.81 175 ALA A C 1
ATOM 1342 O O . ALA A 1 175 ? 13.314 -3.724 4.393 1.00 92.81 175 ALA A O 1
ATOM 1343 N N . ILE A 1 176 ? 11.234 -3.325 5.151 1.00 93.69 176 ILE A N 1
ATOM 1344 C CA . ILE A 1 176 ? 11.403 -3.990 6.454 1.00 93.69 176 ILE A CA 1
ATOM 1345 C C . ILE A 1 176 ? 11.309 -5.519 6.374 1.00 93.69 176 ILE A C 1
ATOM 1347 O O . ILE A 1 176 ? 11.984 -6.205 7.133 1.00 93.69 176 ILE A O 1
ATOM 1351 N N . GLY A 1 177 ? 10.499 -6.077 5.467 1.00 91.50 177 GLY A N 1
ATOM 1352 C CA . GLY A 1 177 ? 10.166 -7.508 5.480 1.00 91.50 177 GLY A CA 1
ATOM 1353 C C . GLY A 1 177 ? 11.380 -8.444 5.497 1.00 91.50 177 GLY A C 1
ATOM 1354 O O . GLY A 1 177 ? 12.374 -8.149 4.854 1.00 91.50 177 GLY A O 1
ATOM 1355 N N . PRO A 1 178 ? 11.348 -9.591 6.182 1.00 87.06 178 PRO A N 1
ATOM 1356 C CA . PRO A 1 178 ? 12.516 -10.475 6.239 1.00 87.06 178 PRO A CA 1
ATOM 1357 C C . PRO A 1 178 ? 12.813 -11.168 4.899 1.00 87.06 178 PRO A C 1
ATOM 1359 O O . PRO A 1 178 ? 13.944 -11.561 4.641 1.00 87.06 178 PRO A O 1
ATOM 1362 N N . GLU A 1 179 ? 11.805 -11.306 4.035 1.00 89.94 179 GLU A N 1
ATOM 1363 C CA . GLU A 1 179 ? 11.886 -12.050 2.779 1.00 89.94 179 GLU A CA 1
ATOM 1364 C C . GLU A 1 179 ? 11.567 -11.160 1.571 1.00 89.94 179 GLU A C 1
ATOM 1366 O O . GLU A 1 179 ? 10.867 -10.147 1.667 1.00 89.94 179 GLU A O 1
ATOM 1371 N N . ILE A 1 180 ? 12.050 -11.568 0.397 1.00 91.12 180 ILE A N 1
ATOM 1372 C CA . ILE A 1 180 ? 11.691 -10.939 -0.877 1.00 91.12 180 ILE A CA 1
ATOM 1373 C C . ILE A 1 180 ? 10.246 -11.313 -1.213 1.00 91.12 180 ILE A C 1
ATOM 1375 O O . ILE A 1 180 ? 9.939 -12.479 -1.463 1.00 91.12 180 ILE A O 1
ATOM 1379 N N . PHE A 1 181 ? 9.361 -10.318 -1.277 1.00 94.75 181 PHE A N 1
ATOM 1380 C CA . PHE A 1 181 ? 7.956 -10.543 -1.609 1.00 94.75 181 PHE A CA 1
ATOM 1381 C C . PHE A 1 181 ? 7.792 -11.155 -3.020 1.00 94.75 181 PHE A C 1
ATOM 1383 O O . PHE A 1 181 ? 8.258 -10.572 -4.007 1.00 94.75 181 PHE A O 1
ATOM 1390 N N . PRO A 1 182 ? 7.116 -12.311 -3.160 1.00 94.75 182 PRO A N 1
ATOM 1391 C CA . PRO A 1 182 ? 6.881 -12.933 -4.458 1.00 94.75 182 PRO A CA 1
ATOM 1392 C C . PRO A 1 182 ? 5.768 -12.201 -5.222 1.00 94.75 182 PRO A C 1
ATOM 1394 O O . PRO A 1 182 ? 4.594 -12.249 -4.857 1.00 94.75 182 PRO A O 1
ATOM 1397 N N . LEU A 1 183 ? 6.113 -11.570 -6.346 1.00 95.69 183 LEU A N 1
ATOM 1398 C CA . LEU A 1 183 ? 5.168 -10.843 -7.203 1.00 95.69 183 LEU A CA 1
ATOM 1399 C C . LEU A 1 183 ? 4.086 -11.744 -7.816 1.00 95.69 183 LEU A C 1
ATOM 1401 O O . LEU A 1 183 ? 3.032 -11.251 -8.214 1.00 95.69 183 LEU A O 1
ATOM 1405 N N . SER A 1 184 ? 4.304 -13.060 -7.854 1.00 94.69 184 SER A N 1
ATOM 1406 C CA . SER A 1 184 ? 3.288 -14.041 -8.252 1.00 94.69 184 SER A CA 1
ATOM 1407 C C . SER A 1 184 ? 2.067 -14.059 -7.322 1.00 94.69 184 SER A C 1
ATOM 1409 O O . SER A 1 184 ? 1.000 -14.506 -7.741 1.00 94.69 184 SER A O 1
ATOM 1411 N N . CYS A 1 185 ? 2.184 -13.533 -6.098 1.00 95.56 185 CYS A N 1
ATOM 1412 C CA . CYS A 1 185 ? 1.057 -13.364 -5.183 1.00 95.56 185 CYS A CA 1
ATOM 1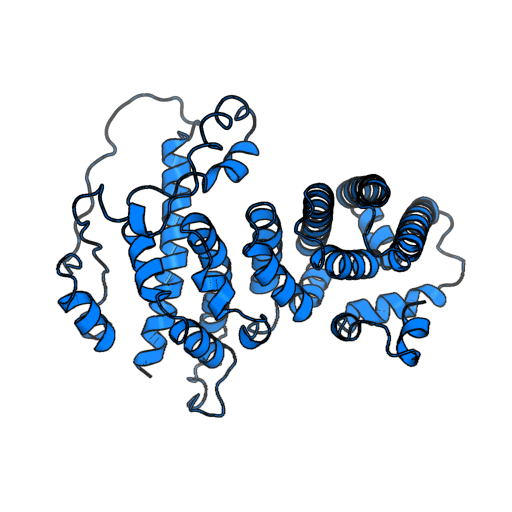413 C C . CYS A 1 185 ? 0.131 -12.201 -5.572 1.00 95.56 185 CYS A C 1
ATOM 1415 O O . CYS A 1 185 ? -0.982 -12.119 -5.053 1.00 95.56 185 CYS A O 1
ATOM 1417 N N . VAL A 1 186 ? 0.549 -11.309 -6.481 1.00 96.25 186 VAL A N 1
ATOM 1418 C CA . VAL A 1 186 ? -0.291 -10.209 -6.971 1.00 96.25 186 VAL A CA 1
ATOM 1419 C C . VAL A 1 186 ? -1.185 -10.719 -8.111 1.00 96.25 186 VAL A C 1
ATOM 1421 O O . VAL A 1 186 ? -0.691 -11.018 -9.205 1.00 96.25 186 VAL A O 1
ATOM 1424 N N . PRO A 1 187 ? -2.513 -10.810 -7.914 1.00 92.12 187 PRO A N 1
ATOM 1425 C CA . PRO A 1 187 ? -3.409 -11.313 -8.944 1.00 92.12 187 PRO A CA 1
ATOM 1426 C C . PRO A 1 187 ? -3.432 -10.365 -10.145 1.00 92.12 187 PRO A C 1
ATOM 1428 O O . PRO A 1 187 ? -3.556 -9.153 -9.988 1.00 92.12 187 PRO A O 1
ATOM 1431 N N . GLN A 1 188 ? -3.354 -10.931 -11.352 1.00 94.19 188 GLN A N 1
ATOM 1432 C CA . GLN A 1 188 ? -3.393 -10.181 -12.614 1.00 94.19 188 GLN A CA 1
ATOM 1433 C C . GLN A 1 188 ? -2.313 -9.087 -12.730 1.00 94.19 188 GLN A C 1
ATOM 1435 O O . GLN A 1 188 ? -2.519 -8.093 -13.427 1.00 94.19 188 GLN A O 1
ATOM 1440 N N . LEU A 1 189 ? -1.145 -9.273 -12.099 1.00 95.50 189 LEU A N 1
ATOM 1441 C CA . LEU A 1 189 ? -0.045 -8.302 -12.141 1.00 95.50 189 LEU A CA 1
ATOM 1442 C C . LEU A 1 189 ? 0.309 -7.809 -13.559 1.00 95.50 189 LEU A C 1
ATOM 1444 O O . LEU A 1 189 ? 0.453 -6.597 -13.719 1.00 95.50 189 LEU A O 1
ATOM 1448 N N . PRO A 1 190 ? 0.408 -8.664 -14.604 1.00 95.38 190 PRO A N 1
ATOM 1449 C CA . PRO A 1 190 ? 0.689 -8.172 -15.951 1.00 95.38 190 PRO A CA 1
ATOM 1450 C C . PRO A 1 190 ? -0.373 -7.186 -16.447 1.00 95.38 190 PRO A C 1
ATOM 1452 O O . PRO A 1 190 ? -0.026 -6.115 -16.934 1.00 95.38 190 PRO A O 1
ATOM 1455 N N . ALA A 1 191 ? -1.659 -7.504 -16.255 1.00 95.56 191 ALA A N 1
ATOM 1456 C CA . ALA A 1 191 ? -2.759 -6.629 -16.653 1.00 95.56 191 ALA A CA 1
ATOM 1457 C C . ALA A 1 191 ? -2.701 -5.293 -15.897 1.00 95.56 191 ALA A C 1
ATOM 1459 O O . ALA A 1 191 ? -2.754 -4.234 -16.524 1.00 95.56 191 ALA A O 1
ATOM 1460 N N . LEU A 1 192 ? -2.486 -5.345 -14.576 1.00 95.62 192 LEU A N 1
ATOM 1461 C CA . LEU A 1 192 ? -2.305 -4.165 -13.732 1.00 95.62 192 LEU A CA 1
ATOM 1462 C C . LEU A 1 192 ? -1.200 -3.256 -14.287 1.00 95.62 192 LEU A C 1
ATOM 1464 O O . LEU A 1 192 ? -1.472 -2.102 -14.609 1.00 95.62 192 LEU A O 1
ATOM 1468 N N . LEU A 1 193 ? 0.012 -3.783 -14.485 1.00 96.06 193 LEU A N 1
ATOM 1469 C CA . LEU A 1 193 ? 1.164 -3.012 -14.966 1.00 96.06 193 LEU A CA 1
ATOM 1470 C C . LEU A 1 193 ? 0.949 -2.445 -16.380 1.00 96.06 193 LEU A C 1
ATOM 1472 O O . LEU A 1 193 ? 1.337 -1.308 -16.654 1.00 96.06 193 LEU A O 1
ATOM 1476 N N . THR A 1 194 ? 0.279 -3.187 -17.268 1.00 94.75 194 THR A N 1
ATOM 1477 C CA . THR A 1 194 ? -0.075 -2.688 -18.612 1.00 94.75 194 THR A CA 1
ATOM 1478 C C . THR A 1 194 ? -1.156 -1.603 -18.594 1.00 94.75 194 THR A C 1
ATOM 1480 O O . THR A 1 194 ? -1.180 -0.747 -19.480 1.00 94.75 194 THR A O 1
ATOM 1483 N N . SER A 1 195 ? -2.020 -1.571 -17.578 1.00 94.56 195 SER A N 1
ATOM 1484 C CA . SER A 1 195 ? -3.059 -0.539 -17.453 1.00 94.56 195 SER A CA 1
ATOM 1485 C C . SER A 1 195 ? -2.580 0.769 -16.824 1.00 94.56 195 SER A C 1
ATOM 1487 O O . SER A 1 195 ? -3.266 1.779 -16.954 1.00 94.56 195 SER A O 1
ATOM 1489 N N . LEU A 1 196 ? -1.410 0.783 -16.171 1.00 95.12 196 LEU A N 1
ATOM 1490 C CA . LEU A 1 196 ? -0.929 1.981 -15.482 1.00 95.12 196 LEU A CA 1
ATOM 1491 C C . LEU A 1 196 ? -0.668 3.123 -16.466 1.00 95.12 196 LEU A C 1
ATOM 1493 O O . LEU A 1 196 ? -0.039 2.938 -17.514 1.00 95.12 196 LEU A O 1
ATOM 1497 N N . SER A 1 197 ? -1.097 4.323 -16.083 1.00 93.06 197 SER A N 1
ATOM 1498 C CA . SER A 1 197 ? -0.675 5.560 -16.732 1.00 93.06 197 SER A CA 1
ATOM 1499 C C . SER A 1 197 ? 0.822 5.814 -16.497 1.00 93.06 197 SER A C 1
ATOM 1501 O O . SER A 1 197 ? 1.424 5.206 -15.606 1.00 93.06 197 SER A O 1
ATOM 1503 N N . PRO A 1 198 ? 1.455 6.731 -17.246 1.00 91.69 198 PRO A N 1
ATOM 1504 C CA . PRO A 1 198 ? 2.852 7.099 -17.024 1.00 91.69 198 PRO A CA 1
ATOM 1505 C C . PRO A 1 198 ? 3.151 7.523 -15.584 1.00 91.69 198 PRO A C 1
ATOM 1507 O O . PRO A 1 198 ? 4.149 7.100 -15.001 1.00 91.69 198 PRO A O 1
ATOM 1510 N N . ARG A 1 199 ? 2.252 8.316 -14.988 1.00 90.50 199 ARG A N 1
ATOM 1511 C CA . ARG A 1 199 ? 2.358 8.752 -13.594 1.00 90.50 199 ARG A CA 1
ATOM 1512 C C . ARG A 1 199 ? 2.322 7.555 -12.646 1.00 90.50 199 ARG A C 1
ATOM 1514 O O . ARG A 1 199 ? 3.206 7.424 -11.803 1.00 90.50 199 ARG A O 1
ATOM 1521 N N . LEU A 1 200 ? 1.312 6.695 -12.778 1.00 92.38 200 LEU A N 1
ATOM 1522 C CA . LEU A 1 200 ? 1.155 5.545 -11.889 1.00 92.38 200 LEU A CA 1
ATOM 1523 C C . LEU A 1 200 ? 2.304 4.549 -12.054 1.00 92.38 200 LEU A C 1
ATOM 1525 O O . LEU A 1 200 ? 2.793 4.030 -11.057 1.00 92.38 200 LEU A O 1
ATOM 1529 N N . LEU A 1 201 ? 2.797 4.330 -13.277 1.00 94.50 201 LEU A N 1
ATOM 1530 C CA . LEU A 1 201 ? 3.950 3.460 -13.503 1.00 94.50 201 LEU A CA 1
ATOM 1531 C C . LEU A 1 201 ? 5.226 4.027 -12.870 1.00 94.50 201 LEU A C 1
ATOM 1533 O O . LEU A 1 201 ? 5.990 3.260 -12.294 1.00 94.50 201 LEU A O 1
ATOM 1537 N N . ALA A 1 202 ? 5.452 5.344 -12.925 1.00 90.50 202 ALA A N 1
ATOM 1538 C CA . ALA A 1 202 ? 6.587 5.967 -12.241 1.00 90.50 202 ALA A CA 1
ATOM 1539 C C . ALA A 1 202 ? 6.519 5.764 -10.715 1.00 90.50 202 ALA A C 1
ATOM 1541 O O . ALA A 1 202 ? 7.528 5.451 -10.087 1.00 90.50 202 ALA A O 1
ATOM 1542 N N . LEU A 1 203 ? 5.324 5.883 -10.129 1.00 90.12 203 LEU A N 1
ATOM 1543 C CA . LEU A 1 203 ? 5.089 5.680 -8.697 1.00 90.12 203 LEU A CA 1
ATOM 1544 C C . LEU A 1 203 ? 5.242 4.209 -8.280 1.00 90.12 203 LEU A C 1
ATOM 1546 O O . LEU A 1 203 ? 6.005 3.902 -7.366 1.00 90.12 203 LEU A O 1
ATOM 1550 N N . VAL A 1 204 ? 4.584 3.287 -8.988 1.00 93.75 204 VAL A N 1
ATOM 1551 C CA . VAL A 1 204 ? 4.706 1.835 -8.763 1.00 93.75 204 VAL A CA 1
ATOM 1552 C C . VAL A 1 204 ? 6.139 1.357 -9.004 1.00 93.75 204 VAL A C 1
ATOM 1554 O O . VAL A 1 204 ? 6.622 0.470 -8.300 1.00 93.75 204 VAL A O 1
ATOM 1557 N N . GLY A 1 205 ? 6.853 1.991 -9.937 1.00 93.19 205 GLY A N 1
ATOM 1558 C CA . GLY A 1 205 ? 8.272 1.766 -10.192 1.00 93.19 205 GLY A CA 1
ATOM 1559 C C . GLY A 1 205 ? 9.132 1.881 -8.934 1.00 93.19 205 GLY A C 1
ATOM 1560 O O . GLY A 1 205 ? 10.071 1.107 -8.789 1.00 93.19 205 GLY A O 1
ATOM 1561 N N . ARG A 1 206 ? 8.772 2.743 -7.975 1.00 91.31 206 ARG A N 1
ATOM 1562 C CA . ARG A 1 206 ? 9.494 2.853 -6.699 1.00 91.31 206 ARG A CA 1
ATOM 1563 C C . ARG A 1 206 ? 9.320 1.627 -5.808 1.00 91.31 206 ARG A C 1
ATOM 1565 O O . ARG A 1 206 ? 10.285 1.166 -5.211 1.00 91.31 206 ARG A O 1
ATOM 1572 N N . ALA A 1 207 ? 8.104 1.084 -5.705 1.00 93.75 207 ALA A N 1
ATOM 1573 C CA . ALA A 1 207 ? 7.869 -0.149 -4.948 1.00 93.75 207 ALA A CA 1
ATOM 1574 C C . ALA A 1 207 ? 8.619 -1.328 -5.582 1.00 93.75 207 ALA A C 1
ATOM 1576 O O . ALA A 1 207 ? 9.221 -2.135 -4.875 1.00 93.75 207 ALA A O 1
ATOM 1577 N N . LEU A 1 208 ? 8.635 -1.393 -6.919 1.00 94.56 208 LEU A N 1
ATOM 1578 C CA . LEU A 1 208 ? 9.429 -2.378 -7.653 1.00 94.56 208 LEU A CA 1
ATOM 1579 C C . LEU A 1 208 ? 10.932 -2.183 -7.418 1.00 94.56 208 LEU A C 1
ATOM 1581 O O . LEU A 1 208 ? 11.635 -3.169 -7.225 1.00 94.56 208 LEU A O 1
ATOM 1585 N N . ALA A 1 209 ? 11.422 -0.942 -7.389 1.00 90.88 209 ALA A N 1
ATOM 1586 C CA . ALA A 1 209 ? 12.822 -0.644 -7.104 1.00 90.88 209 ALA A CA 1
ATOM 1587 C C . ALA A 1 209 ? 13.222 -1.131 -5.707 1.00 90.88 209 ALA A C 1
ATOM 1589 O O . ALA A 1 209 ? 14.205 -1.852 -5.598 1.00 90.88 209 ALA A O 1
ATOM 1590 N N . VAL A 1 210 ? 12.428 -0.835 -4.669 1.00 91.38 210 VAL A N 1
ATOM 1591 C CA . VAL A 1 210 ? 12.669 -1.323 -3.294 1.00 91.38 210 VAL A CA 1
ATOM 1592 C C . VAL A 1 210 ? 12.699 -2.852 -3.249 1.00 91.38 210 VAL A C 1
ATOM 1594 O O . VAL A 1 210 ? 13.611 -3.439 -2.670 1.00 91.38 210 VAL A O 1
ATOM 1597 N N . LEU A 1 211 ? 11.738 -3.510 -3.903 1.00 92.00 211 LEU A N 1
ATOM 1598 C CA . LEU A 1 211 ? 11.674 -4.970 -3.957 1.00 92.00 211 LEU A CA 1
ATOM 1599 C C . LEU A 1 211 ? 12.916 -5.587 -4.619 1.00 92.00 211 LEU A C 1
ATOM 1601 O O . LEU A 1 211 ? 13.459 -6.577 -4.129 1.00 92.00 211 LEU A O 1
ATOM 1605 N N . LEU A 1 212 ? 13.349 -5.018 -5.745 1.00 87.88 212 LEU A N 1
ATOM 1606 C CA . LEU A 1 212 ? 14.507 -5.497 -6.496 1.00 87.88 212 LEU A CA 1
ATOM 1607 C C . LEU A 1 212 ? 15.825 -5.155 -5.782 1.00 87.88 212 LEU A C 1
ATOM 1609 O O . LEU A 1 212 ? 16.752 -5.959 -5.824 1.00 87.88 212 LEU A O 1
ATOM 1613 N N . ALA A 1 213 ? 15.887 -4.009 -5.097 1.00 86.44 213 ALA A N 1
ATOM 1614 C CA . ALA A 1 213 ? 17.029 -3.570 -4.297 1.00 86.44 213 ALA A CA 1
ATOM 1615 C C . ALA A 1 213 ? 17.291 -4.525 -3.149 1.00 86.44 213 ALA A C 1
ATOM 1617 O O . ALA A 1 213 ? 18.393 -5.055 -3.033 1.00 86.44 213 ALA A O 1
ATOM 1618 N N . LYS A 1 214 ? 16.241 -4.857 -2.400 1.00 83.56 214 LYS A N 1
ATOM 1619 C CA . LYS A 1 214 ? 16.310 -5.856 -1.340 1.00 83.56 214 LYS A CA 1
ATOM 1620 C C . LYS A 1 214 ? 16.882 -7.182 -1.835 1.00 83.56 214 LYS A C 1
ATOM 1622 O O . LYS A 1 214 ? 17.726 -7.785 -1.186 1.00 83.56 214 LYS A O 1
ATOM 1627 N N . ALA A 1 215 ? 16.455 -7.614 -3.017 1.00 80.50 215 ALA A N 1
ATOM 1628 C CA . ALA A 1 215 ? 16.933 -8.849 -3.613 1.00 80.50 215 ALA A CA 1
ATOM 1629 C C . ALA A 1 215 ? 18.408 -8.816 -4.051 1.00 80.50 215 ALA A C 1
ATOM 1631 O O . ALA A 1 215 ? 19.007 -9.874 -4.231 1.00 80.50 215 ALA A O 1
ATOM 1632 N N . ALA A 1 216 ? 18.970 -7.628 -4.277 1.00 77.38 216 ALA A N 1
ATOM 1633 C CA . ALA A 1 216 ? 20.385 -7.437 -4.573 1.00 77.38 216 ALA A CA 1
ATOM 1634 C C . ALA A 1 216 ? 21.230 -7.234 -3.306 1.00 77.38 216 ALA A C 1
ATOM 1636 O O . ALA A 1 216 ? 22.419 -7.543 -3.321 1.00 77.38 216 ALA A O 1
ATOM 1637 N N . GLU A 1 217 ? 20.625 -6.695 -2.246 1.00 76.56 217 GLU A N 1
ATOM 1638 C CA . GLU A 1 217 ? 21.261 -6.458 -0.950 1.00 76.56 217 GLU A CA 1
ATOM 1639 C C . GLU A 1 217 ? 21.348 -7.712 -0.091 1.00 76.56 217 GLU A C 1
ATOM 1641 O O . GLU A 1 217 ? 22.286 -7.782 0.696 1.00 76.56 217 GLU A O 1
ATOM 1646 N N . ASP A 1 218 ? 20.419 -8.668 -0.246 1.00 67.56 218 ASP A N 1
ATOM 1647 C CA . ASP A 1 218 ? 20.404 -9.933 0.493 1.00 67.56 218 ASP A CA 1
ATOM 1648 C C . ASP A 1 218 ? 21.738 -10.674 0.277 1.00 67.56 218 ASP A C 1
ATOM 1650 O O . ASP A 1 218 ? 21.976 -11.268 -0.789 1.00 67.56 218 ASP A O 1
ATOM 1654 N N . PRO A 1 219 ? 22.675 -10.565 1.236 1.00 53.59 219 PRO A N 1
ATOM 1655 C CA . PRO A 1 219 ? 24.027 -11.012 1.046 1.00 53.59 219 PRO A CA 1
ATOM 1656 C C . PRO A 1 219 ? 24.010 -12.504 1.324 1.00 53.59 219 PRO A C 1
ATOM 1658 O O . PRO A 1 219 ? 24.208 -12.950 2.451 1.00 53.59 219 PRO A O 1
ATOM 1661 N N . MET A 1 220 ? 23.838 -13.301 0.271 1.00 51.38 220 MET A N 1
ATOM 1662 C CA . MET A 1 220 ? 24.481 -14.608 0.263 1.00 51.38 220 MET A CA 1
ATOM 1663 C C . MET A 1 220 ? 25.929 -14.378 0.709 1.00 51.38 220 MET A C 1
ATOM 1665 O O . MET A 1 220 ? 26.647 -13.626 0.050 1.00 51.38 220 MET A O 1
ATOM 1669 N N . GLU A 1 221 ? 26.331 -14.961 1.836 1.00 49.88 221 GLU A N 1
ATOM 1670 C CA . GLU A 1 221 ? 27.666 -14.879 2.436 1.00 49.88 221 GLU A CA 1
ATOM 1671 C C . GLU A 1 221 ? 28.779 -15.231 1.423 1.00 49.88 221 GLU A C 1
ATOM 1673 O O . GLU A 1 221 ? 29.298 -16.343 1.385 1.00 49.88 221 GLU A O 1
ATOM 1678 N N . GLY A 1 222 ? 29.140 -14.290 0.549 1.00 45.38 222 GLY A N 1
ATOM 1679 C CA . GLY A 1 222 ? 30.214 -14.414 -0.435 1.00 45.38 222 GLY A CA 1
ATOM 1680 C C . GLY A 1 222 ? 30.033 -15.470 -1.533 1.00 45.38 222 GLY A C 1
ATOM 1681 O O . GLY A 1 222 ? 30.953 -15.645 -2.331 1.00 45.38 222 GLY A O 1
ATOM 1682 N N . LEU A 1 223 ? 28.895 -16.164 -1.623 1.00 45.28 223 LEU A N 1
ATOM 1683 C CA . LEU A 1 223 ? 28.662 -17.191 -2.641 1.00 45.28 223 LEU A CA 1
ATOM 1684 C C . LEU A 1 223 ? 27.526 -16.760 -3.577 1.00 45.28 223 LEU A C 1
ATOM 1686 O O . LEU A 1 223 ? 26.474 -16.355 -3.098 1.00 45.28 223 LEU A O 1
ATOM 1690 N N . PRO A 1 224 ? 27.676 -16.834 -4.912 1.00 49.00 224 PRO A N 1
ATOM 1691 C CA . PRO A 1 224 ? 26.520 -16.707 -5.790 1.00 49.00 224 PRO A CA 1
ATOM 1692 C C . PRO A 1 224 ? 25.492 -17.766 -5.377 1.00 49.00 224 PRO A C 1
ATOM 1694 O O . PRO A 1 224 ? 25.864 -18.922 -5.164 1.00 49.00 224 PRO A O 1
ATOM 1697 N N . ALA A 1 225 ? 24.219 -17.373 -5.236 1.00 52.16 225 ALA A N 1
ATOM 1698 C CA . ALA A 1 225 ? 23.138 -18.329 -5.012 1.00 52.16 225 ALA A CA 1
ATOM 1699 C C . ALA A 1 225 ? 23.300 -19.477 -6.021 1.00 52.16 225 ALA A C 1
ATOM 1701 O O . ALA A 1 225 ? 23.431 -19.180 -7.217 1.00 52.16 225 ALA A O 1
ATOM 1702 N N . PRO A 1 226 ? 23.386 -20.741 -5.554 1.00 54.78 226 PRO A N 1
ATOM 1703 C CA . PRO A 1 226 ? 23.604 -21.890 -6.421 1.00 54.78 226 PRO A CA 1
ATOM 1704 C C . PRO A 1 226 ? 22.601 -21.806 -7.564 1.00 54.78 226 PRO A C 1
ATOM 1706 O O . PRO A 1 226 ? 21.418 -21.577 -7.321 1.00 54.78 226 PRO A O 1
ATOM 1709 N N . GLU A 1 227 ? 23.141 -21.853 -8.781 1.00 57.28 227 GLU A N 1
ATOM 1710 C CA . GLU A 1 227 ? 22.501 -21.606 -10.073 1.00 57.28 227 GLU A CA 1
ATOM 1711 C C . GLU A 1 227 ? 20.963 -21.629 -9.993 1.00 57.28 227 GLU A C 1
ATOM 1713 O O . GLU A 1 227 ? 20.337 -22.689 -9.985 1.00 57.28 227 GLU A O 1
ATOM 1718 N N . CYS A 1 228 ? 20.343 -20.447 -9.889 1.00 66.19 228 CYS A N 1
ATOM 1719 C CA . CYS A 1 228 ? 18.887 -20.294 -9.939 1.00 66.19 228 CYS A CA 1
ATOM 1720 C C . CYS A 1 228 ? 18.399 -20.602 -11.360 1.00 66.19 228 CYS A C 1
ATOM 1722 O O . CYS A 1 228 ? 18.114 -19.700 -12.145 1.00 66.19 228 CYS A O 1
ATOM 1724 N N . VAL A 1 229 ? 18.343 -21.887 -11.700 1.00 63.44 229 VAL A N 1
ATOM 1725 C CA . VAL A 1 229 ? 17.877 -22.394 -12.990 1.00 63.44 229 VAL A CA 1
ATOM 1726 C C . VAL A 1 229 ? 16.433 -22.855 -12.847 1.00 63.44 229 VAL A C 1
ATOM 1728 O O . VAL A 1 229 ? 16.028 -23.420 -11.827 1.00 63.44 229 VAL A O 1
ATOM 1731 N N . ALA A 1 230 ? 15.635 -22.622 -13.886 1.00 58.16 230 ALA A N 1
ATOM 1732 C CA . ALA A 1 230 ? 14.280 -23.148 -13.947 1.00 58.16 230 ALA A CA 1
ATOM 1733 C C . ALA A 1 230 ? 14.282 -24.684 -13.760 1.00 58.16 230 ALA A C 1
ATOM 1735 O O . ALA A 1 230 ? 15.146 -25.363 -14.319 1.00 58.16 230 ALA A O 1
ATOM 1736 N N . PRO A 1 231 ? 13.322 -25.253 -13.006 1.00 63.19 231 PRO A N 1
ATOM 1737 C CA . PRO A 1 231 ? 12.137 -24.603 -12.432 1.00 63.19 231 PRO A CA 1
ATOM 1738 C C . PRO A 1 231 ? 12.340 -23.985 -11.033 1.00 63.19 231 PRO A C 1
ATOM 1740 O O . PRO A 1 231 ? 11.428 -23.344 -10.521 1.00 63.19 231 PRO A O 1
ATOM 1743 N N . ASN A 1 232 ? 13.507 -24.154 -10.411 1.00 71.81 232 ASN A N 1
ATOM 1744 C CA . ASN A 1 232 ? 13.744 -23.832 -8.999 1.00 71.81 232 ASN A CA 1
ATOM 1745 C C . ASN A 1 232 ? 14.314 -22.419 -8.822 1.00 71.81 232 ASN A C 1
ATOM 1747 O O . ASN A 1 232 ? 15.398 -22.223 -8.275 1.00 71.81 232 ASN A O 1
ATOM 1751 N N . LEU A 1 233 ? 13.592 -21.422 -9.327 1.00 73.31 233 LEU A N 1
ATOM 1752 C CA . LEU A 1 233 ? 14.002 -20.026 -9.211 1.00 73.31 233 LEU A CA 1
ATOM 1753 C C . LEU A 1 233 ? 13.773 -19.522 -7.786 1.00 73.31 233 LEU A C 1
ATOM 1755 O O . LEU A 1 233 ? 12.709 -19.745 -7.209 1.00 73.31 233 LEU A O 1
ATOM 1759 N N . CYS A 1 234 ? 14.733 -18.772 -7.243 1.00 82.44 234 CYS A N 1
ATOM 1760 C CA . CYS A 1 234 ? 14.477 -17.985 -6.040 1.00 82.44 234 CYS A CA 1
ATOM 1761 C C . CYS A 1 234 ? 13.426 -16.892 -6.320 1.00 82.44 234 CYS A C 1
ATOM 1763 O O . CYS A 1 234 ? 13.154 -16.549 -7.477 1.00 82.44 234 CYS A O 1
ATOM 1765 N N . ALA A 1 235 ? 12.864 -16.299 -5.262 1.00 83.38 235 ALA A N 1
ATOM 1766 C CA . ALA A 1 235 ? 11.848 -15.250 -5.380 1.00 83.38 235 ALA A CA 1
ATOM 1767 C C . ALA A 1 235 ? 12.308 -14.074 -6.266 1.00 83.38 235 ALA A C 1
ATOM 1769 O O . ALA A 1 235 ? 11.549 -13.617 -7.117 1.00 83.38 235 ALA A O 1
ATOM 1770 N N . SER A 1 236 ? 13.572 -13.651 -6.149 1.00 85.44 236 SER A N 1
ATOM 1771 C CA . SER A 1 236 ? 14.168 -12.605 -6.998 1.00 85.44 236 SER A CA 1
ATOM 1772 C C . SER A 1 236 ? 14.147 -12.963 -8.488 1.00 85.44 236 SER A C 1
ATOM 1774 O O . SER A 1 236 ? 13.626 -12.213 -9.316 1.00 85.44 236 SER A O 1
ATOM 1776 N N . CYS A 1 237 ? 14.659 -14.146 -8.844 1.00 85.06 237 CYS A N 1
ATOM 1777 C CA . CYS A 1 237 ? 14.683 -14.614 -10.228 1.00 85.06 237 CYS A CA 1
ATOM 1778 C C . CYS A 1 237 ? 13.266 -14.801 -10.786 1.00 85.06 237 CYS A C 1
ATOM 1780 O O . CYS A 1 237 ? 13.004 -14.408 -11.923 1.00 85.06 237 CYS A O 1
ATOM 1782 N N . SER A 1 238 ? 12.343 -15.337 -9.982 1.00 89.56 238 SER A N 1
ATOM 1783 C CA . SER A 1 238 ? 10.934 -15.472 -10.358 1.00 89.56 238 SER A CA 1
ATOM 1784 C C . SER A 1 238 ? 10.279 -14.109 -10.604 1.00 89.56 238 SER A C 1
ATOM 1786 O O . SER A 1 238 ? 9.547 -13.949 -11.581 1.00 89.56 238 SER A O 1
ATOM 1788 N N . ASN A 1 239 ? 10.559 -13.111 -9.762 1.00 92.12 239 ASN A N 1
ATOM 1789 C CA . ASN A 1 239 ? 10.053 -11.748 -9.927 1.00 92.12 239 ASN A CA 1
ATOM 1790 C C . ASN A 1 239 ? 10.578 -11.110 -11.217 1.00 92.12 239 ASN A C 1
ATOM 1792 O O . ASN A 1 239 ? 9.793 -10.562 -11.990 1.00 92.12 239 ASN A O 1
ATOM 1796 N N . ASN A 1 240 ? 11.879 -11.236 -11.495 1.00 89.44 240 ASN A N 1
ATOM 1797 C CA . ASN A 1 240 ? 12.481 -10.727 -12.729 1.00 89.44 240 ASN A CA 1
ATOM 1798 C C . ASN A 1 240 ? 11.860 -11.366 -13.974 1.00 89.44 240 ASN A C 1
ATOM 1800 O O . ASN A 1 240 ? 11.501 -10.653 -14.909 1.00 89.44 240 ASN A O 1
ATOM 1804 N N . GLN A 1 241 ? 11.681 -12.691 -13.984 1.00 89.19 241 GLN A N 1
ATOM 1805 C CA . GLN A 1 241 ? 11.023 -13.371 -15.101 1.00 89.19 241 GLN A CA 1
ATOM 1806 C C . GLN A 1 241 ? 9.579 -12.907 -15.286 1.00 89.19 241 GLN A C 1
ATOM 1808 O O . GLN A 1 241 ? 9.167 -12.647 -16.416 1.00 89.19 241 GLN A O 1
ATOM 1813 N N . LEU A 1 242 ? 8.826 -12.752 -14.194 1.00 92.06 242 LEU A N 1
ATOM 1814 C CA . LEU A 1 242 ? 7.445 -12.285 -14.249 1.00 92.06 242 LEU A CA 1
ATOM 1815 C C . LEU A 1 242 ? 7.350 -10.867 -14.825 1.00 92.06 242 LEU A C 1
ATOM 1817 O O . LEU A 1 242 ? 6.514 -10.624 -15.688 1.00 92.06 242 LEU A O 1
ATOM 1821 N N . LEU A 1 243 ? 8.227 -9.954 -14.397 1.00 93.69 243 LEU A N 1
ATOM 1822 C CA . LEU A 1 243 ? 8.283 -8.580 -14.905 1.00 93.69 243 LEU A CA 1
ATOM 1823 C C . LEU A 1 243 ? 8.718 -8.527 -16.376 1.00 93.69 243 LEU A C 1
ATOM 1825 O O . LEU A 1 243 ? 8.115 -7.807 -17.167 1.00 93.69 243 LEU A O 1
ATOM 1829 N N . LEU A 1 244 ? 9.720 -9.319 -16.769 1.00 90.88 244 LEU A N 1
ATOM 1830 C CA . LEU A 1 244 ? 10.161 -9.424 -18.165 1.00 90.88 244 LEU A CA 1
ATOM 1831 C C . LEU A 1 244 ? 9.090 -10.019 -19.089 1.00 90.88 244 LEU A C 1
ATOM 1833 O O . LEU A 1 244 ? 9.100 -9.733 -20.285 1.00 90.88 244 LEU A O 1
ATOM 1837 N N . ALA A 1 245 ? 8.183 -10.836 -18.550 1.00 92.00 245 ALA A N 1
ATOM 1838 C CA . ALA A 1 245 ? 7.064 -11.403 -19.292 1.00 92.00 245 ALA A CA 1
ATOM 1839 C C . ALA A 1 245 ? 5.912 -10.406 -19.511 1.00 92.00 245 ALA A C 1
ATOM 1841 O O . ALA A 1 245 ? 5.028 -10.683 -20.322 1.00 92.00 245 ALA A O 1
ATOM 1842 N N . VAL A 1 246 ? 5.897 -9.256 -18.822 1.00 94.19 246 VAL A N 1
ATOM 1843 C CA . VAL A 1 246 ? 4.862 -8.231 -19.011 1.00 94.19 246 VAL A CA 1
ATOM 1844 C C . VAL A 1 246 ? 5.095 -7.499 -20.337 1.00 94.19 246 VAL A C 1
ATOM 1846 O O . VAL A 1 246 ? 6.129 -6.839 -20.498 1.00 94.19 246 VAL A O 1
ATOM 1849 N N . PRO A 1 247 ? 4.141 -7.554 -21.285 1.00 90.50 247 PRO A N 1
ATOM 1850 C CA . PRO A 1 247 ? 4.268 -6.848 -22.553 1.00 90.50 247 PRO A CA 1
ATOM 1851 C C . PRO A 1 247 ? 4.458 -5.346 -22.339 1.00 90.50 247 PRO A C 1
ATOM 1853 O O . PRO A 1 247 ? 3.835 -4.750 -21.464 1.00 90.50 247 PRO A O 1
ATOM 1856 N N . GLU A 1 248 ? 5.320 -4.732 -23.149 1.00 90.00 248 GLU A N 1
ATOM 1857 C CA . GLU A 1 248 ? 5.556 -3.278 -23.188 1.00 90.00 248 GLU A CA 1
ATOM 1858 C C . GLU A 1 248 ? 6.099 -2.628 -21.903 1.00 90.00 248 GLU A C 1
ATOM 1860 O O . GLU A 1 248 ? 6.426 -1.441 -21.932 1.00 90.00 248 GLU A O 1
ATOM 1865 N N . LEU A 1 249 ? 6.286 -3.370 -20.804 1.00 91.62 249 LEU A N 1
ATOM 1866 C CA . LEU A 1 249 ? 6.785 -2.806 -19.547 1.00 91.62 249 LEU A CA 1
ATOM 1867 C C . LEU A 1 249 ? 8.155 -2.139 -19.730 1.00 91.62 249 LEU A C 1
ATOM 1869 O O . LEU A 1 249 ? 8.340 -0.985 -19.352 1.00 91.62 249 LEU A O 1
ATOM 1873 N N . LEU A 1 250 ? 9.102 -2.838 -20.366 1.00 89.44 250 LEU A N 1
ATOM 1874 C CA . LEU A 1 250 ? 10.437 -2.301 -20.645 1.00 89.44 250 LEU A CA 1
ATOM 1875 C C . LEU A 1 250 ? 10.393 -1.053 -21.553 1.00 89.44 250 LEU A C 1
ATOM 1877 O O . LEU A 1 250 ? 10.937 -0.026 -21.143 1.00 89.44 250 LEU A O 1
ATOM 1881 N N . PRO A 1 251 ? 9.736 -1.072 -22.735 1.00 89.69 251 PRO A N 1
ATOM 1882 C CA . PRO A 1 251 ? 9.540 0.133 -23.542 1.00 89.69 251 PRO A CA 1
ATOM 1883 C C . PRO A 1 251 ? 8.947 1.316 -22.769 1.00 89.69 251 PRO A C 1
ATOM 1885 O O . PRO A 1 251 ? 9.406 2.442 -22.942 1.00 89.69 251 PRO A O 1
ATOM 1888 N N . ARG A 1 252 ? 7.968 1.073 -21.891 1.00 92.31 252 ARG A N 1
ATOM 1889 C CA . ARG A 1 252 ? 7.327 2.112 -21.075 1.00 92.31 252 ARG A CA 1
ATOM 1890 C C . ARG A 1 252 ? 8.252 2.700 -20.014 1.00 92.31 252 ARG A C 1
ATOM 1892 O O . ARG A 1 252 ? 8.304 3.920 -19.881 1.00 92.31 252 ARG A O 1
ATOM 1899 N N . ILE A 1 253 ? 9.023 1.868 -19.309 1.00 89.00 253 ILE A N 1
ATOM 1900 C CA . ILE A 1 253 ? 10.048 2.331 -18.356 1.00 89.00 253 ILE A CA 1
ATOM 1901 C C . ILE A 1 253 ? 11.100 3.177 -19.084 1.00 89.00 253 ILE A C 1
ATOM 1903 O O . ILE A 1 253 ? 11.437 4.270 -18.634 1.00 89.00 253 ILE A O 1
ATOM 1907 N N . VAL A 1 254 ? 11.573 2.723 -20.249 1.00 87.31 254 VAL A N 1
ATOM 1908 C CA . VAL A 1 254 ? 12.500 3.500 -21.089 1.00 87.31 254 VAL A CA 1
ATOM 1909 C C . VAL A 1 254 ? 11.859 4.813 -21.550 1.00 87.31 254 VAL A C 1
ATOM 1911 O O . VAL A 1 254 ? 12.523 5.846 -21.555 1.00 87.31 254 VAL A O 1
ATOM 1914 N N . GLY A 1 255 ? 10.570 4.798 -21.899 1.00 87.69 255 GLY A N 1
ATOM 1915 C CA . GLY A 1 255 ? 9.794 5.994 -22.222 1.00 87.69 255 GLY A CA 1
ATOM 1916 C C . GLY A 1 255 ? 9.780 7.009 -21.079 1.00 87.69 255 GLY A C 1
ATOM 1917 O O . GLY A 1 255 ? 10.076 8.177 -21.310 1.00 87.69 255 GLY A O 1
ATOM 1918 N N . LEU A 1 256 ? 9.534 6.561 -19.843 1.00 87.69 256 LEU A N 1
ATOM 1919 C CA . LEU A 1 256 ? 9.587 7.411 -18.648 1.00 87.69 256 LEU A CA 1
ATOM 1920 C C . LEU A 1 256 ? 10.984 7.993 -18.406 1.00 87.69 256 LEU A C 1
ATOM 1922 O O . LEU A 1 256 ? 11.114 9.185 -18.141 1.00 87.69 256 LEU A O 1
ATOM 1926 N N . LEU A 1 257 ? 12.036 7.182 -18.551 1.00 84.75 257 LEU A N 1
ATOM 1927 C CA . LEU A 1 257 ? 13.424 7.630 -18.388 1.00 84.75 257 LEU A CA 1
ATOM 1928 C C . LEU A 1 257 ? 13.845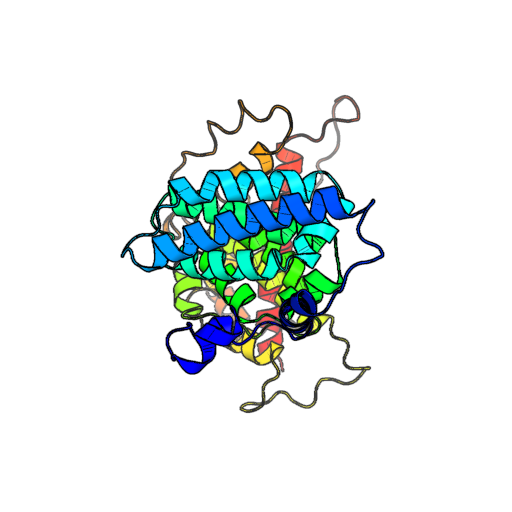 8.681 -19.427 1.00 84.75 257 LEU A C 1
ATOM 1930 O O . LEU A 1 257 ? 14.754 9.468 -19.174 1.00 84.75 257 LEU A O 1
ATOM 1934 N N . ARG A 1 258 ? 13.183 8.727 -20.589 1.00 84.94 258 ARG A N 1
ATOM 1935 C CA . ARG A 1 258 ? 13.421 9.749 -21.621 1.00 84.94 258 ARG A CA 1
ATOM 1936 C C . ARG A 1 258 ? 12.768 11.094 -21.297 1.00 84.94 258 ARG A C 1
ATOM 1938 O O . ARG A 1 258 ? 13.116 12.090 -21.931 1.00 84.94 258 ARG A O 1
ATOM 1945 N N . LEU A 1 259 ? 11.841 11.159 -20.342 1.00 81.62 259 LEU A N 1
ATOM 1946 C CA . LEU A 1 259 ? 11.179 12.415 -20.003 1.00 81.62 259 LEU A CA 1
ATOM 1947 C C . LEU A 1 259 ? 12.139 13.342 -19.254 1.00 81.62 259 LEU A C 1
ATOM 1949 O O . LEU A 1 259 ? 12.719 12.990 -18.227 1.00 81.62 259 LEU A O 1
ATOM 1953 N N . ARG A 1 260 ? 12.287 14.567 -19.770 1.00 76.00 260 ARG A N 1
ATOM 1954 C CA . ARG A 1 260 ? 13.052 15.631 -19.098 1.00 76.00 260 ARG A CA 1
ATOM 1955 C C . ARG A 1 260 ? 12.308 16.197 -17.899 1.00 76.00 260 ARG A C 1
ATOM 1957 O O . ARG A 1 260 ? 12.931 16.667 -16.954 1.00 76.00 260 ARG A O 1
ATOM 1964 N N . THR A 1 261 ? 10.985 16.174 -17.973 1.00 78.75 261 THR A N 1
ATOM 1965 C CA . THR A 1 261 ? 10.091 16.655 -16.932 1.00 78.75 261 THR A CA 1
ATOM 1966 C C . THR A 1 261 ? 9.263 15.496 -16.392 1.00 78.75 261 THR A C 1
ATOM 1968 O O . THR A 1 261 ? 8.912 14.592 -17.151 1.00 78.75 261 THR A O 1
ATOM 1971 N N . PRO A 1 262 ? 8.922 15.526 -15.100 1.00 78.12 262 PRO A N 1
ATOM 1972 C CA . PRO A 1 262 ? 8.028 14.546 -14.499 1.00 78.12 262 PRO A CA 1
ATOM 1973 C C . PRO A 1 262 ? 6.674 14.525 -15.231 1.00 78.12 262 PRO A C 1
ATOM 1975 O O . PRO A 1 262 ? 6.217 15.584 -15.677 1.00 78.12 262 PRO A O 1
ATOM 1978 N N . PRO A 1 263 ? 6.006 13.359 -15.337 1.00 81.75 263 PRO A N 1
ATOM 1979 C CA . PRO A 1 263 ? 4.626 13.290 -15.802 1.00 81.75 263 PRO A CA 1
ATOM 1980 C C . PRO A 1 263 ? 3.714 14.281 -15.053 1.00 81.75 263 PRO A C 1
ATOM 1982 O O . PRO A 1 263 ? 3.868 14.443 -13.835 1.00 81.75 263 PRO A O 1
ATOM 1985 N N . PRO A 1 264 ? 2.743 14.922 -15.729 1.00 76.56 264 PRO A N 1
ATOM 1986 C CA . PRO A 1 264 ? 1.792 15.812 -15.071 1.00 76.56 264 PRO A CA 1
ATOM 1987 C C . PRO A 1 264 ? 1.069 15.135 -13.903 1.00 76.56 264 PRO A C 1
ATOM 1989 O O . PRO A 1 264 ? 0.793 13.933 -13.915 1.00 76.56 264 PRO A O 1
ATOM 1992 N N . GLY A 1 265 ? 0.789 15.911 -12.856 1.00 75.31 265 GLY A N 1
ATOM 1993 C CA . GLY A 1 265 ? 0.093 15.436 -11.659 1.00 75.31 265 GLY A CA 1
ATOM 1994 C C . GLY A 1 265 ? 0.911 14.522 -10.735 1.00 75.31 265 GLY A C 1
ATOM 1995 O O . GLY A 1 265 ? 0.425 14.199 -9.652 1.00 75.31 265 GLY A O 1
ATOM 1996 N N . LEU A 1 266 ? 2.145 14.136 -11.094 1.00 77.62 266 LEU A N 1
ATOM 1997 C CA . LEU A 1 266 ? 3.007 13.285 -10.258 1.00 77.62 266 LEU A CA 1
ATOM 1998 C C . LEU A 1 266 ? 3.220 13.869 -8.859 1.00 77.62 266 LEU A C 1
ATOM 2000 O O . LEU A 1 266 ? 3.179 13.142 -7.873 1.00 77.62 266 LEU A O 1
ATOM 2004 N N . TRP A 1 267 ? 3.368 15.190 -8.780 1.00 75.19 267 TRP A N 1
ATOM 2005 C CA . TRP A 1 267 ? 3.648 15.897 -7.534 1.00 75.19 267 TRP A CA 1
ATOM 2006 C C . TRP A 1 267 ? 2.430 16.517 -6.865 1.00 75.19 267 TRP A C 1
ATOM 2008 O O . TRP A 1 267 ? 2.583 17.067 -5.779 1.00 75.19 267 TRP A O 1
ATOM 2018 N N . GLY A 1 268 ? 1.245 16.466 -7.489 1.00 68.56 268 GLY A N 1
ATOM 2019 C CA . GLY A 1 268 ? 0.071 17.212 -7.015 1.00 68.56 268 GLY A CA 1
ATOM 2020 C C . GLY A 1 268 ? -0.222 16.955 -5.535 1.00 68.56 268 GLY A C 1
ATOM 2021 O O . GLY A 1 268 ? -0.385 17.891 -4.761 1.00 68.56 268 GLY A O 1
ATOM 2022 N N . HIS A 1 269 ? -0.145 15.691 -5.121 1.00 63.78 269 HIS A N 1
ATOM 2023 C CA . HIS A 1 269 ? -0.379 15.267 -3.743 1.00 63.78 269 HIS A CA 1
ATOM 2024 C C . HIS A 1 269 ? 0.800 15.561 -2.794 1.00 63.78 269 HIS A C 1
ATOM 2026 O O . HIS A 1 269 ? 0.570 16.031 -1.684 1.00 63.78 269 HIS A O 1
ATOM 2032 N N . MET A 1 270 ? 2.057 15.335 -3.212 1.00 66.06 270 MET A N 1
ATOM 2033 C CA . MET A 1 270 ? 3.237 15.631 -2.379 1.00 66.06 270 MET A CA 1
ATOM 2034 C C . MET A 1 270 ? 3.352 17.126 -2.084 1.00 66.06 270 MET A C 1
ATOM 2036 O O . MET A 1 270 ? 3.667 17.531 -0.970 1.00 66.06 270 MET A O 1
ATOM 2040 N N . LEU A 1 271 ? 3.080 17.957 -3.090 1.00 68.81 271 LEU A N 1
ATOM 2041 C CA . LEU A 1 271 ? 3.141 19.406 -2.955 1.00 68.81 271 LEU A CA 1
ATOM 2042 C C . LEU A 1 271 ? 1.940 19.949 -2.187 1.00 68.81 271 LEU A C 1
ATOM 2044 O O . LEU A 1 271 ? 2.108 20.914 -1.452 1.00 68.81 271 LEU A O 1
ATOM 2048 N N . ALA A 1 272 ? 0.768 19.312 -2.275 1.00 64.88 272 ALA A N 1
ATOM 2049 C CA . ALA A 1 272 ? -0.397 19.690 -1.476 1.00 64.88 272 ALA A CA 1
ATOM 2050 C C . ALA A 1 272 ? -0.178 19.561 0.040 1.00 64.88 272 ALA A C 1
ATOM 2052 O O . ALA A 1 272 ? -0.870 20.222 0.810 1.00 64.88 272 ALA A O 1
ATOM 2053 N N . GLN A 1 273 ? 0.794 18.755 0.472 1.00 62.94 273 GLN A N 1
ATOM 2054 C CA . GLN A 1 273 ? 1.154 18.610 1.884 1.00 62.94 273 GLN A CA 1
ATOM 2055 C C . GLN A 1 273 ? 2.106 19.710 2.386 1.00 62.94 273 GLN A C 1
ATOM 2057 O O . GLN A 1 273 ? 2.331 19.817 3.592 1.00 62.94 273 GLN A O 1
ATOM 2062 N N . LEU A 1 274 ? 2.666 20.544 1.500 1.00 70.44 274 LEU A N 1
ATOM 2063 C CA . LEU A 1 274 ? 3.552 21.632 1.910 1.00 70.44 274 LEU A CA 1
ATOM 2064 C C . LEU A 1 274 ? 2.748 22.801 2.512 1.00 70.44 274 LEU A C 1
ATOM 2066 O O . LEU A 1 274 ? 1.750 23.236 1.923 1.00 70.44 274 LEU A O 1
ATOM 2070 N N . PRO A 1 275 ? 3.199 23.380 3.643 1.00 56.69 275 PRO A N 1
ATOM 2071 C CA . PRO A 1 275 ? 2.609 24.599 4.184 1.00 56.69 275 PRO A CA 1
ATOM 2072 C C . PRO A 1 275 ? 2.605 25.697 3.108 1.00 56.69 275 PRO A C 1
ATOM 2074 O O . PRO A 1 275 ? 3.650 26.002 2.538 1.00 56.69 275 PRO A O 1
ATOM 2077 N N . ASN A 1 276 ? 1.441 26.304 2.848 1.00 67.19 276 ASN A N 1
ATOM 2078 C CA . ASN A 1 276 ? 1.205 27.373 1.856 1.00 67.19 276 ASN A CA 1
ATOM 2079 C C . ASN A 1 276 ? 1.065 26.955 0.376 1.00 67.19 276 ASN A C 1
ATOM 2081 O O . ASN A 1 276 ? 0.974 27.827 -0.486 1.00 67.19 276 ASN A O 1
ATOM 2085 N N . ALA A 1 277 ? 0.968 25.662 0.050 1.00 59.78 277 ALA A N 1
ATOM 2086 C CA . ALA A 1 277 ? 0.779 25.216 -1.337 1.00 59.78 277 ALA A CA 1
ATOM 2087 C C . ALA A 1 277 ? -0.668 25.318 -1.865 1.00 59.78 277 ALA A C 1
ATOM 2089 O O . ALA A 1 277 ? -0.903 25.062 -3.045 1.00 59.78 277 ALA A O 1
ATOM 2090 N N . ALA A 1 278 ? -1.638 25.715 -1.031 1.00 57.28 278 ALA A N 1
ATOM 2091 C CA . ALA A 1 278 ? -3.067 25.694 -1.367 1.00 57.28 278 ALA A CA 1
ATOM 2092 C C . ALA A 1 278 ? -3.428 26.461 -2.660 1.00 57.28 278 ALA A C 1
ATOM 2094 O O . ALA A 1 278 ? -4.306 26.022 -3.390 1.00 57.28 278 ALA A O 1
ATOM 2095 N N . GLY A 1 279 ? -2.715 27.547 -2.991 1.00 59.88 279 GLY A N 1
ATOM 2096 C CA . GLY A 1 279 ? -2.927 28.298 -4.242 1.00 59.88 279 GLY A CA 1
ATOM 2097 C C . GLY A 1 279 ? -2.194 27.746 -5.474 1.00 59.88 279 GLY A C 1
ATOM 2098 O O . GLY A 1 279 ? -2.457 28.179 -6.588 1.00 59.88 279 GLY A O 1
ATOM 2099 N N . LEU A 1 280 ? -1.263 26.806 -5.291 1.00 59.38 280 LEU A N 1
ATOM 2100 C CA . LEU A 1 280 ? -0.404 26.248 -6.346 1.00 59.38 280 LEU A CA 1
ATOM 2101 C C . LEU A 1 280 ? -0.950 24.920 -6.900 1.00 59.38 280 LEU A C 1
ATOM 2103 O O . LEU A 1 280 ? -0.649 24.536 -8.028 1.00 59.38 280 LEU A O 1
ATOM 2107 N N . VAL A 1 281 ? -1.763 24.224 -6.103 1.00 56.09 281 VAL A N 1
ATOM 2108 C CA . VAL A 1 281 ? -2.290 22.881 -6.395 1.00 56.09 281 VAL A CA 1
ATOM 2109 C C . VAL A 1 281 ? -3.494 22.919 -7.344 1.00 56.09 281 VAL A C 1
ATOM 2111 O O . VAL A 1 281 ? -3.642 22.008 -8.158 1.00 56.09 281 VAL A O 1
ATOM 2114 N N . GLU A 1 282 ? -4.311 23.980 -7.313 1.00 52.22 282 GLU A N 1
ATOM 2115 C CA . GLU A 1 282 ? -5.520 24.093 -8.153 1.00 52.22 282 GLU A CA 1
ATOM 2116 C C . GLU A 1 282 ? -5.219 24.100 -9.661 1.00 52.22 282 GLU A C 1
ATOM 2118 O O . GLU A 1 282 ? -6.062 23.687 -10.448 1.00 52.22 282 GLU A O 1
ATOM 2123 N N . HIS A 1 283 ? -4.018 24.508 -10.086 1.00 53.19 283 HIS A N 1
ATOM 2124 C CA . HIS A 1 283 ? -3.620 24.485 -11.503 1.00 53.19 283 HIS A CA 1
ATOM 2125 C C . HIS A 1 283 ? -2.940 23.177 -11.941 1.00 53.19 283 HIS A C 1
ATOM 2127 O O . HIS A 1 283 ? -2.756 22.960 -13.133 1.00 53.19 283 HIS A O 1
ATOM 2133 N N . LEU A 1 284 ? -2.570 22.291 -11.008 1.00 55.56 284 LEU A N 1
ATOM 2134 C CA . LEU A 1 284 ? -1.826 21.056 -11.308 1.00 55.56 284 LEU A CA 1
ATOM 2135 C C . LEU A 1 284 ? -2.708 19.799 -11.370 1.00 55.56 284 LEU A C 1
ATOM 2137 O O . LEU A 1 284 ? -2.224 18.739 -11.769 1.00 55.56 284 LEU A O 1
ATOM 2141 N N . HIS A 1 285 ? -3.973 19.884 -10.948 1.00 54.25 285 HIS A N 1
ATOM 2142 C CA . HIS A 1 285 ? -4.841 18.713 -10.786 1.00 54.25 285 HIS A CA 1
ATOM 2143 C C . HIS A 1 285 ? -5.684 18.343 -12.018 1.00 54.25 285 HIS A C 1
ATOM 2145 O O . HIS A 1 285 ? -6.184 17.214 -12.058 1.00 54.25 285 HIS A O 1
ATOM 2151 N N . ASP A 1 286 ? -5.806 19.239 -13.006 1.00 47.84 286 ASP A N 1
ATOM 2152 C CA . ASP A 1 286 ? -6.815 19.130 -14.076 1.00 47.84 286 ASP A CA 1
ATOM 2153 C C . ASP A 1 286 ? -6.251 18.977 -15.500 1.00 47.84 286 ASP A C 1
ATOM 2155 O O . ASP A 1 286 ? -7.001 18.888 -16.472 1.00 47.84 286 ASP A O 1
ATOM 2159 N N . GLU A 1 287 ? -4.928 18.875 -15.660 1.00 56.44 287 GLU A N 1
ATOM 2160 C CA . GLU A 1 287 ? -4.385 18.409 -16.937 1.00 56.44 287 GLU A CA 1
ATOM 21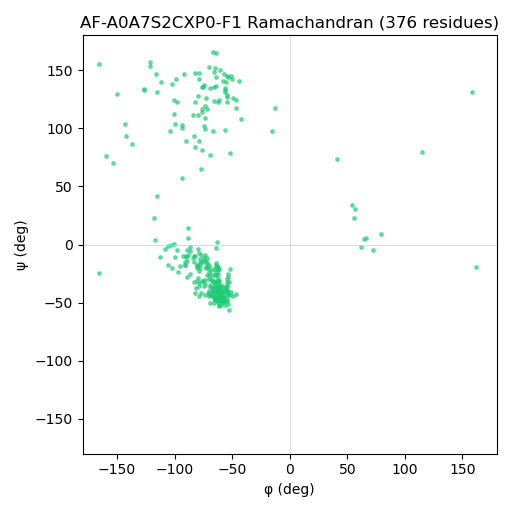61 C C . GLU A 1 287 ? -4.627 16.900 -17.041 1.00 56.44 287 GLU A C 1
ATOM 2163 O O . GLU A 1 287 ? -4.046 16.104 -16.298 1.00 56.44 287 GLU A O 1
ATOM 2168 N N . GLY A 1 288 ? -5.557 16.524 -17.924 1.00 59.81 288 GLY A N 1
ATOM 2169 C CA . GLY A 1 288 ? -5.972 15.146 -18.165 1.00 59.81 288 GLY A CA 1
ATOM 2170 C C . GLY A 1 288 ? -4.790 14.181 -18.246 1.00 59.81 288 GLY A C 1
ATOM 2171 O O . GLY A 1 288 ? -3.731 14.495 -18.791 1.00 59.81 288 GLY A O 1
ATOM 2172 N N . GLU A 1 289 ? -4.974 12.997 -17.668 1.00 67.06 289 GLU A N 1
ATOM 2173 C CA . GLU A 1 289 ? -3.924 11.993 -17.554 1.00 67.06 289 GLU A CA 1
ATOM 2174 C C . GLU A 1 289 ? -3.327 11.685 -18.937 1.00 67.06 289 GLU A C 1
ATOM 2176 O O . GLU A 1 289 ? -4.041 11.341 -19.882 1.00 67.06 289 GLU A O 1
ATOM 2181 N N . GLN A 1 290 ? -2.011 11.864 -19.081 1.00 71.44 290 GLN A N 1
ATOM 2182 C CA . GLN A 1 290 ? -1.358 11.668 -20.370 1.00 71.44 290 GLN A CA 1
ATOM 2183 C C . GLN A 1 290 ? -1.430 10.193 -20.773 1.00 71.44 290 GLN A C 1
ATOM 2185 O O . GLN A 1 290 ? -0.944 9.312 -20.064 1.00 71.44 290 GLN A O 1
ATOM 2190 N N . SER A 1 291 ? -1.999 9.932 -21.949 1.00 80.31 291 SER A N 1
ATOM 2191 C CA . SER A 1 291 ? -1.887 8.631 -22.604 1.00 80.31 291 SER A CA 1
ATOM 2192 C C . SER A 1 291 ? -0.435 8.371 -23.009 1.00 80.31 291 SER A C 1
ATOM 2194 O O . SER A 1 291 ? 0.288 9.292 -23.395 1.00 80.31 291 SER A O 1
ATOM 2196 N N . TRP A 1 292 ? -0.028 7.101 -23.006 1.00 80.62 292 TRP A N 1
ATOM 2197 C CA . TRP A 1 292 ? 1.276 6.662 -23.513 1.00 80.62 292 TRP A CA 1
ATOM 2198 C C . TRP A 1 292 ? 1.548 7.115 -24.953 1.00 80.62 292 TRP A C 1
ATOM 2200 O O . TRP A 1 292 ? 2.696 7.386 -25.296 1.00 80.62 292 TRP A O 1
ATOM 2210 N N . SER A 1 293 ? 0.499 7.270 -25.769 1.00 80.56 293 SER A N 1
ATOM 2211 C CA . SER A 1 293 ? 0.588 7.815 -27.131 1.00 80.56 293 SER A CA 1
ATOM 2212 C C . SER A 1 293 ? 1.095 9.260 -27.176 1.00 80.56 293 SER A C 1
ATOM 2214 O O . SER A 1 293 ? 1.737 9.655 -28.141 1.00 80.56 293 SER A O 1
ATOM 2216 N N . ASN A 1 294 ? 0.847 10.043 -26.125 1.00 73.62 294 ASN A N 1
ATOM 2217 C CA . ASN A 1 294 ? 1.099 11.485 -26.110 1.00 73.62 294 ASN A CA 1
ATOM 2218 C C . ASN A 1 294 ? 2.493 11.832 -25.565 1.00 73.62 294 ASN A C 1
ATOM 2220 O O . ASN A 1 294 ? 2.934 12.972 -25.675 1.00 73.62 294 ASN A O 1
ATOM 2224 N N . LEU A 1 295 ? 3.208 10.854 -24.999 1.00 67.56 295 LEU A N 1
ATOM 2225 C CA . LEU A 1 295 ? 4.554 11.047 -24.450 1.00 67.56 295 LEU A CA 1
ATOM 2226 C C . LEU A 1 295 ? 5.646 11.187 -25.529 1.00 67.56 295 LEU A C 1
ATOM 2228 O O . LEU A 1 295 ? 6.776 11.543 -25.199 1.00 67.56 295 LEU A O 1
ATOM 2232 N N . GLY A 1 296 ? 5.338 10.893 -26.799 1.00 55.50 296 GLY A N 1
ATOM 2233 C CA . GLY A 1 296 ? 6.329 10.784 -27.877 1.00 55.50 296 GLY A CA 1
ATOM 2234 C C . GLY A 1 296 ? 6.434 11.967 -28.846 1.00 55.50 296 GLY A C 1
ATOM 2235 O O . GLY A 1 296 ? 7.461 12.092 -29.506 1.00 55.50 296 GLY A O 1
ATOM 2236 N N . GLU A 1 297 ? 5.423 12.834 -28.958 1.00 53.44 297 GLU A N 1
ATOM 2237 C CA . GLU A 1 297 ? 5.351 13.787 -30.085 1.00 53.44 297 GLU A CA 1
ATOM 2238 C C . GLU A 1 297 ? 6.024 15.148 -29.834 1.00 53.44 297 GLU A C 1
ATOM 2240 O O . GLU A 1 297 ? 6.330 15.859 -30.788 1.00 53.44 297 GLU A O 1
ATOM 2245 N N . ALA A 1 298 ? 6.300 15.528 -28.581 1.00 45.00 298 ALA A N 1
ATOM 2246 C CA . ALA A 1 298 ? 6.623 16.925 -28.256 1.00 45.00 298 ALA A CA 1
ATOM 2247 C C . ALA A 1 298 ? 8.092 17.227 -27.897 1.00 45.00 298 ALA A C 1
ATOM 2249 O O . ALA A 1 298 ? 8.424 18.394 -27.687 1.00 45.00 298 ALA A O 1
ATOM 2250 N N . ALA A 1 299 ? 8.992 16.241 -27.820 1.00 46.91 299 ALA A N 1
ATOM 2251 C CA . ALA A 1 299 ? 10.367 16.491 -27.373 1.00 46.91 299 ALA A CA 1
ATOM 2252 C C . ALA A 1 299 ? 11.423 15.967 -28.363 1.00 46.91 299 ALA A C 1
ATOM 2254 O O . ALA A 1 299 ? 11.341 14.811 -28.779 1.00 46.91 299 ALA A O 1
ATOM 2255 N N . PRO A 1 300 ? 12.453 16.768 -28.716 1.00 42.97 300 PRO A N 1
ATOM 2256 C CA . PRO A 1 300 ? 13.589 16.272 -29.488 1.00 42.97 300 PRO A CA 1
ATOM 2257 C C . PRO A 1 300 ? 14.219 15.086 -28.751 1.00 42.97 300 PRO A C 1
ATOM 2259 O O . PRO A 1 300 ? 14.479 15.185 -27.549 1.00 42.97 300 PRO A O 1
ATOM 2262 N N . THR A 1 301 ? 14.451 13.984 -29.473 1.00 38.62 301 THR A N 1
ATOM 2263 C CA . THR A 1 301 ? 15.015 12.720 -28.970 1.00 38.62 301 THR A CA 1
ATOM 2264 C C . THR A 1 301 ? 16.182 12.978 -28.016 1.00 38.62 301 THR A C 1
ATOM 2266 O O . THR A 1 301 ? 17.247 13.405 -28.469 1.00 38.62 301 THR A O 1
ATOM 2269 N N . PRO A 1 302 ? 16.017 12.760 -26.700 1.00 37.97 302 PRO A N 1
ATOM 2270 C CA . PRO A 1 302 ? 17.109 12.934 -25.765 1.00 37.97 302 PRO A CA 1
ATOM 2271 C C . PRO A 1 302 ? 18.071 11.752 -25.875 1.00 37.97 302 PRO A C 1
ATOM 2273 O O . PRO A 1 302 ? 17.657 10.591 -25.891 1.00 37.97 302 PRO A O 1
ATOM 2276 N N . HIS A 1 303 ? 19.365 12.062 -25.902 1.00 37.38 303 HIS A N 1
ATOM 2277 C CA . HIS A 1 303 ? 20.418 11.083 -25.681 1.00 37.38 303 HIS A CA 1
ATOM 2278 C C . HIS A 1 303 ? 20.459 10.740 -24.195 1.00 37.38 303 HIS A C 1
ATOM 2280 O O . HIS A 1 303 ? 20.998 11.496 -23.390 1.00 37.38 303 HIS A O 1
ATOM 2286 N N . VAL A 1 304 ? 19.855 9.614 -23.815 1.00 37.16 304 VAL A N 1
ATOM 2287 C CA . VAL A 1 304 ? 20.089 9.032 -22.490 1.00 37.16 304 VAL A CA 1
ATOM 2288 C C . VAL A 1 304 ? 21.480 8.409 -22.533 1.00 37.16 304 VAL A C 1
ATOM 2290 O O . VAL A 1 304 ? 21.669 7.345 -23.121 1.00 37.16 304 VAL A O 1
ATOM 2293 N N . VAL A 1 305 ? 22.457 9.101 -21.949 1.00 39.53 305 VAL A N 1
ATOM 2294 C CA . VAL A 1 305 ? 23.813 8.578 -21.766 1.00 39.53 305 VAL A CA 1
ATOM 2295 C C . VAL A 1 305 ? 23.789 7.640 -20.569 1.00 39.53 305 VAL A C 1
ATOM 2297 O O . VAL A 1 305 ? 23.966 8.044 -19.423 1.00 39.53 305 VAL A O 1
ATOM 2300 N N . VAL A 1 306 ? 23.514 6.370 -20.836 1.00 42.28 306 VAL A N 1
ATOM 2301 C CA . VAL A 1 306 ? 23.685 5.311 -19.848 1.00 42.28 306 VAL A CA 1
ATOM 2302 C C . VAL A 1 306 ? 25.174 4.967 -19.826 1.00 42.28 306 VAL A C 1
ATOM 2304 O O . VAL A 1 306 ? 25.688 4.444 -20.805 1.00 42.28 306 VAL A O 1
ATOM 2307 N N . LEU A 1 307 ? 25.897 5.271 -18.746 1.00 40.03 307 LEU A N 1
ATOM 2308 C CA . LEU A 1 307 ? 27.315 4.908 -18.605 1.00 40.03 307 LEU A CA 1
ATOM 2309 C C . LEU A 1 307 ? 27.457 3.417 -18.246 1.00 40.03 307 LEU A C 1
ATOM 2311 O O . LEU A 1 307 ? 27.889 3.072 -17.151 1.00 40.03 307 LEU A O 1
ATOM 2315 N N . LEU A 1 308 ? 27.054 2.531 -19.155 1.00 44.16 308 LEU A N 1
ATOM 2316 C CA . LEU A 1 308 ? 27.356 1.101 -19.077 1.00 44.16 308 LEU A CA 1
ATOM 2317 C C . LEU A 1 308 ? 28.488 0.792 -20.056 1.00 44.16 308 LEU A C 1
ATOM 2319 O O . LEU A 1 308 ? 28.496 1.300 -21.180 1.00 44.16 308 LEU A O 1
ATOM 2323 N N . SER A 1 309 ? 29.449 -0.037 -19.647 1.00 43.56 309 SER A N 1
ATOM 2324 C CA . SER A 1 309 ? 30.442 -0.545 -20.592 1.00 43.56 309 SER A CA 1
ATOM 2325 C C . SER A 1 309 ? 29.747 -1.427 -21.647 1.00 43.56 309 SER A C 1
ATOM 2327 O O . SER A 1 309 ? 28.722 -2.044 -21.349 1.00 43.56 309 SER A O 1
ATOM 2329 N N . PRO A 1 310 ? 30.271 -1.532 -22.883 1.00 50.81 310 PRO A N 1
ATOM 2330 C CA . PRO A 1 310 ? 29.685 -2.380 -23.932 1.00 50.81 310 PRO A CA 1
ATOM 2331 C C . PRO A 1 310 ? 29.467 -3.843 -23.503 1.00 50.81 310 PRO A C 1
ATOM 2333 O O . PRO A 1 310 ? 28.547 -4.517 -23.982 1.00 50.81 310 PRO A O 1
ATOM 2336 N N . ASP A 1 311 ? 30.286 -4.310 -22.564 1.00 52.97 311 ASP A N 1
ATOM 2337 C CA . ASP A 1 311 ? 30.248 -5.660 -22.001 1.00 52.97 311 ASP A CA 1
ATOM 2338 C C . ASP A 1 311 ? 29.129 -5.834 -20.959 1.00 52.97 311 ASP A C 1
ATOM 2340 O O . ASP A 1 311 ? 28.688 -6.951 -20.707 1.00 52.97 311 ASP A O 1
ATOM 2344 N N . GLN A 1 312 ? 28.623 -4.735 -20.390 1.00 45.12 312 GLN A N 1
ATOM 2345 C CA . GLN A 1 312 ? 27.513 -4.713 -19.431 1.00 45.12 312 GLN A CA 1
ATOM 2346 C C . GLN A 1 312 ? 26.131 -4.648 -20.103 1.00 45.12 312 GLN A C 1
ATOM 2348 O O . GLN A 1 312 ? 25.115 -4.717 -19.414 1.00 45.12 312 GLN A O 1
ATOM 2353 N N . VAL A 1 313 ? 26.068 -4.504 -21.433 1.00 49.09 313 VAL A N 1
ATOM 2354 C CA . VAL A 1 313 ? 24.810 -4.364 -22.183 1.00 49.09 313 VAL A CA 1
ATOM 2355 C C . VAL A 1 313 ? 24.419 -5.703 -22.833 1.00 49.09 313 VAL A C 1
ATOM 2357 O O . VAL A 1 313 ? 25.090 -6.124 -23.786 1.00 49.09 313 VAL A O 1
ATOM 2360 N N . PRO A 1 314 ? 23.322 -6.360 -22.393 1.00 52.78 314 PRO A N 1
ATOM 2361 C CA . PRO A 1 314 ? 22.871 -7.631 -22.962 1.00 52.78 314 PRO A CA 1
ATOM 2362 C C . PRO A 1 314 ? 22.523 -7.513 -24.461 1.00 52.78 314 PRO A C 1
ATOM 2364 O O . PRO A 1 314 ? 22.022 -6.464 -24.881 1.00 52.78 314 PRO A O 1
ATOM 2367 N N . PRO A 1 315 ? 22.679 -8.580 -25.274 1.00 57.41 315 PRO A N 1
ATOM 2368 C CA . PRO A 1 315 ? 22.399 -8.552 -26.718 1.00 57.41 315 PRO A CA 1
ATOM 2369 C C . PRO A 1 315 ? 20.995 -8.042 -27.077 1.00 57.41 315 PRO A C 1
ATOM 2371 O O . PRO A 1 315 ? 20.851 -7.218 -27.974 1.00 57.41 315 PRO A O 1
ATOM 2374 N N . ALA A 1 316 ? 19.973 -8.431 -26.307 1.00 49.81 316 ALA A N 1
ATOM 2375 C CA . ALA A 1 316 ? 18.594 -7.977 -26.509 1.00 49.81 316 ALA A CA 1
ATOM 2376 C C . ALA A 1 316 ? 18.425 -6.455 -26.334 1.00 49.81 316 ALA A C 1
ATOM 2378 O O . ALA A 1 316 ? 17.579 -5.842 -26.981 1.00 49.81 316 ALA A O 1
ATOM 2379 N N . LEU A 1 317 ? 19.231 -5.827 -25.470 1.00 48.97 317 LEU A N 1
ATOM 2380 C CA . LEU A 1 317 ? 19.228 -4.375 -25.325 1.00 48.97 317 LEU A CA 1
ATOM 2381 C C . LEU A 1 317 ? 20.006 -3.709 -26.459 1.00 48.97 317 LEU A C 1
ATOM 2383 O O . LEU A 1 317 ? 19.608 -2.640 -26.897 1.00 48.97 317 LEU A O 1
ATOM 2387 N N . ARG A 1 318 ? 21.069 -4.345 -26.975 1.00 58.19 318 ARG A N 1
ATOM 2388 C CA . ARG A 1 318 ? 21.775 -3.858 -28.171 1.00 58.19 318 ARG A CA 1
ATOM 2389 C C . ARG A 1 318 ? 20.851 -3.830 -29.379 1.00 58.19 318 ARG A C 1
ATOM 2391 O O . ARG A 1 318 ? 20.907 -2.870 -30.127 1.00 58.19 318 ARG A O 1
ATOM 2398 N N . GLU A 1 319 ? 19.977 -4.820 -29.535 1.00 56.72 319 GLU A N 1
ATOM 2399 C CA . GLU A 1 319 ? 18.951 -4.826 -30.584 1.00 56.72 319 GLU A CA 1
ATOM 2400 C C . GLU A 1 319 ? 17.887 -3.745 -30.355 1.00 56.72 319 GLU A C 1
ATOM 2402 O O . GLU A 1 319 ? 17.551 -3.015 -31.284 1.00 56.72 319 GLU A O 1
ATOM 2407 N N . LEU A 1 320 ? 17.414 -3.563 -29.115 1.00 49.16 320 LEU A N 1
ATOM 2408 C CA . LEU A 1 320 ? 16.450 -2.509 -28.764 1.00 49.16 320 LEU A CA 1
ATOM 2409 C C . LEU A 1 320 ? 17.028 -1.089 -28.954 1.00 49.16 320 LEU A C 1
ATOM 2411 O O . LEU A 1 320 ? 16.314 -0.178 -29.377 1.00 49.16 320 LEU A O 1
ATOM 2415 N N . VAL A 1 321 ? 18.319 -0.915 -28.645 1.00 51.31 321 VAL A N 1
ATOM 2416 C CA . VAL A 1 321 ? 19.116 0.309 -28.832 1.00 51.31 321 VAL A CA 1
ATOM 2417 C C . VAL A 1 321 ? 19.442 0.527 -30.309 1.00 51.31 321 VAL A C 1
ATOM 2419 O O . VAL A 1 321 ? 19.281 1.635 -30.803 1.00 51.31 321 VAL A O 1
ATOM 2422 N N . ALA A 1 322 ? 19.824 -0.513 -31.050 1.00 54.44 322 ALA A N 1
ATOM 2423 C CA . ALA A 1 322 ? 20.064 -0.432 -32.491 1.00 54.44 322 ALA A CA 1
ATOM 2424 C C . ALA A 1 322 ? 18.777 -0.107 -33.265 1.00 54.44 322 ALA A C 1
ATOM 2426 O O . ALA A 1 322 ? 18.817 0.635 -34.243 1.00 54.44 322 ALA A O 1
ATOM 2427 N N . ALA A 1 323 ? 17.628 -0.592 -32.788 1.00 52.88 323 ALA A N 1
ATOM 2428 C CA . ALA A 1 323 ? 16.309 -0.230 -33.297 1.00 52.88 323 ALA A CA 1
ATOM 2429 C C . ALA A 1 323 ? 15.857 1.188 -32.880 1.00 52.88 323 ALA A C 1
ATOM 2431 O O . ALA A 1 323 ? 14.849 1.677 -33.386 1.00 52.88 323 ALA A O 1
ATOM 2432 N N . ASN A 1 324 ? 16.581 1.862 -31.975 1.00 44.09 324 ASN A N 1
ATOM 2433 C CA . ASN A 1 324 ? 16.283 3.210 -31.479 1.00 44.09 324 ASN A CA 1
ATOM 2434 C C . ASN A 1 324 ? 17.560 4.080 -31.399 1.00 44.09 324 ASN A C 1
ATOM 2436 O O . ASN A 1 324 ? 18.135 4.218 -30.313 1.00 44.09 324 ASN A O 1
ATOM 2440 N N . PRO A 1 325 ? 17.968 4.763 -32.488 1.00 42.91 325 PRO A N 1
ATOM 2441 C CA . PRO A 1 325 ? 19.241 5.501 -32.589 1.00 42.91 325 PRO A CA 1
ATOM 2442 C C . PRO A 1 325 ? 19.405 6.697 -31.624 1.00 42.91 325 PRO A C 1
ATOM 2444 O O . PRO A 1 325 ? 20.420 7.387 -31.651 1.00 42.91 325 PRO A O 1
ATOM 2447 N N . ALA A 1 326 ? 18.427 6.954 -30.751 1.00 40.62 326 ALA A N 1
ATOM 2448 C CA . ALA A 1 326 ? 18.485 7.988 -29.723 1.00 40.62 326 ALA A CA 1
ATOM 2449 C C . ALA A 1 326 ? 19.361 7.614 -28.508 1.00 40.62 326 ALA A C 1
ATOM 2451 O O . ALA A 1 326 ? 19.716 8.500 -27.737 1.00 40.62 326 ALA A O 1
ATOM 2452 N N . VAL A 1 327 ? 19.737 6.345 -28.316 1.00 38.81 327 VAL A N 1
ATOM 2453 C CA . VAL A 1 327 ? 20.588 5.919 -27.187 1.00 38.81 327 VAL A CA 1
ATOM 2454 C C . VAL A 1 327 ? 22.056 5.908 -27.629 1.00 38.81 327 VAL A C 1
ATOM 2456 O O . VAL A 1 327 ? 22.485 5.011 -28.347 1.00 38.81 327 VAL A O 1
ATOM 2459 N N . ILE A 1 328 ? 22.822 6.925 -27.222 1.00 41.78 328 ILE A N 1
ATOM 2460 C CA . ILE A 1 328 ? 24.261 7.054 -27.508 1.00 41.78 328 ILE A CA 1
ATOM 2461 C C . ILE A 1 328 ? 25.038 6.905 -26.197 1.00 41.78 328 ILE A C 1
ATOM 2463 O O . ILE A 1 328 ? 24.638 7.457 -25.174 1.00 41.78 328 ILE A O 1
ATOM 2467 N N . PHE A 1 329 ? 26.174 6.208 -26.250 1.00 40.81 329 PHE A N 1
ATOM 2468 C CA . PHE A 1 329 ? 27.127 6.050 -25.148 1.00 40.81 329 PHE A CA 1
ATOM 2469 C C . PHE A 1 329 ? 28.368 6.942 -25.369 1.00 40.81 329 PHE A C 1
ATOM 2471 O O . PHE A 1 329 ? 29.269 6.527 -26.100 1.00 40.81 329 PHE A O 1
ATOM 2478 N N . PRO A 1 330 ? 28.466 8.149 -24.774 1.00 35.28 330 PRO A N 1
ATOM 2479 C CA . PRO A 1 330 ? 29.739 8.861 -24.696 1.00 35.28 330 PRO A CA 1
ATOM 2480 C C . PRO A 1 330 ? 30.182 9.176 -23.256 1.00 35.28 330 PRO A C 1
ATOM 2482 O O . PRO A 1 330 ? 29.383 9.296 -22.330 1.00 35.28 330 PRO A O 1
ATOM 2485 N N . GLY A 1 331 ? 31.501 9.305 -23.089 1.00 34.03 331 GLY A N 1
ATOM 2486 C CA . GLY A 1 331 ? 32.173 9.610 -21.827 1.00 34.03 331 GLY A CA 1
ATOM 2487 C C . GLY A 1 331 ? 31.962 11.042 -21.313 1.00 34.03 331 GLY A C 1
ATOM 2488 O O . GLY A 1 331 ? 31.734 11.978 -22.075 1.00 34.03 331 GLY A O 1
ATOM 2489 N N . LEU A 1 332 ? 32.059 11.147 -19.984 1.00 25.06 332 LEU A N 1
ATOM 2490 C CA . LEU A 1 332 ? 32.020 12.312 -19.086 1.00 25.06 332 LEU A CA 1
ATOM 2491 C C . LEU A 1 332 ? 32.148 13.717 -19.712 1.00 25.06 332 LEU A C 1
ATOM 2493 O O . LEU A 1 332 ? 33.228 14.102 -20.147 1.00 25.06 332 LEU A O 1
ATOM 2497 N N . THR A 1 333 ? 31.104 14.544 -19.556 1.00 27.45 333 THR A N 1
ATOM 2498 C CA . THR A 1 333 ? 31.219 16.001 -19.314 1.00 27.45 333 THR A CA 1
ATOM 2499 C C . THR A 1 333 ? 30.029 16.506 -18.475 1.00 27.45 333 THR A C 1
ATOM 2501 O O . THR A 1 333 ? 28.877 16.206 -18.776 1.00 27.45 333 THR A O 1
ATOM 2504 N N . LEU A 1 334 ? 30.306 17.251 -17.394 1.00 28.92 334 LEU A N 1
ATOM 2505 C CA . LEU A 1 334 ? 29.301 17.930 -16.556 1.00 28.92 334 LEU A CA 1
ATOM 2506 C C . LEU A 1 334 ? 28.820 19.243 -17.213 1.00 28.92 334 LEU A C 1
ATOM 2508 O O . LEU A 1 334 ? 29.639 19.932 -17.827 1.00 28.92 334 LEU A O 1
ATOM 2512 N N . PRO A 1 335 ? 27.550 19.658 -17.029 1.00 32.84 335 PRO A 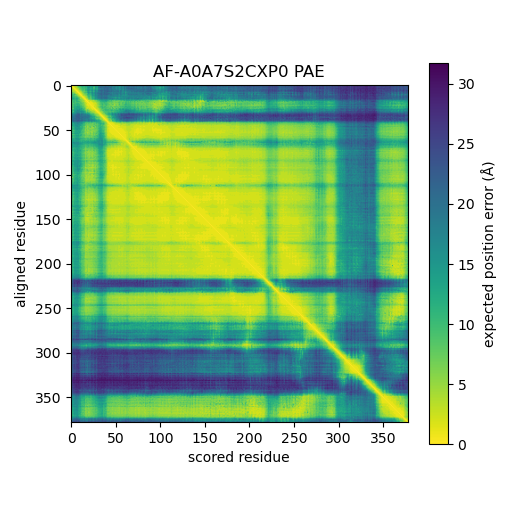N 1
ATOM 2513 C CA . PRO A 1 335 ? 27.073 20.957 -17.497 1.00 32.84 335 PRO A CA 1
ATOM 2514 C C . PRO A 1 335 ? 27.502 22.112 -16.561 1.00 32.84 335 PRO A C 1
ATOM 2516 O O . PRO A 1 335 ? 27.465 21.959 -15.337 1.00 32.84 335 PRO A O 1
ATOM 2519 N N . PRO A 1 336 ? 27.855 23.296 -17.104 1.00 40.00 336 PRO A N 1
ATOM 2520 C CA . PRO A 1 336 ? 28.196 24.478 -16.323 1.00 40.00 336 PRO A CA 1
ATOM 2521 C C . PRO A 1 336 ? 26.955 25.357 -16.120 1.00 40.00 336 PRO A C 1
ATOM 2523 O O . PRO A 1 336 ? 26.579 26.113 -17.012 1.00 40.00 336 PRO A O 1
ATOM 2526 N N . ALA A 1 337 ? 26.305 25.283 -14.957 1.00 40.97 337 ALA A N 1
ATOM 2527 C CA . ALA A 1 337 ? 25.265 26.251 -14.593 1.00 40.97 337 ALA A CA 1
ATOM 2528 C C . ALA A 1 337 ? 25.017 26.304 -13.076 1.00 40.97 337 ALA A C 1
ATOM 2530 O O . ALA A 1 337 ? 24.017 25.789 -12.596 1.00 40.97 337 ALA A O 1
ATOM 2531 N N . MET A 1 338 ? 25.914 26.950 -12.324 1.00 37.22 338 MET A N 1
ATOM 2532 C CA . MET A 1 338 ? 25.605 27.551 -11.014 1.00 37.22 338 MET A CA 1
ATOM 2533 C C . MET A 1 338 ? 26.569 28.712 -10.734 1.00 37.22 338 MET A C 1
ATOM 2535 O O . MET A 1 338 ? 27.459 28.624 -9.895 1.00 37.22 338 MET A O 1
ATOM 2539 N N . GLN A 1 339 ? 26.415 29.810 -11.474 1.00 39.16 339 GLN A N 1
ATOM 2540 C CA . GLN A 1 339 ? 27.013 31.102 -11.129 1.00 39.16 339 GLN A CA 1
ATOM 2541 C C . GLN A 1 339 ? 26.016 32.209 -11.486 1.00 39.16 339 GLN A C 1
ATOM 2543 O O . GLN A 1 339 ? 25.949 32.605 -12.642 1.00 39.16 339 GLN A O 1
ATOM 2548 N N . HIS A 1 340 ? 25.190 32.624 -10.514 1.00 39.94 340 HIS A N 1
ATOM 2549 C CA . HIS A 1 340 ? 24.786 34.015 -10.218 1.00 39.94 340 HIS A CA 1
ATOM 2550 C C . HIS A 1 340 ? 23.468 34.098 -9.418 1.00 39.94 340 HIS A C 1
ATOM 2552 O O . HIS A 1 340 ? 22.455 33.555 -9.840 1.00 39.94 340 HIS A O 1
ATOM 2558 N N . GLY A 1 341 ? 23.479 34.891 -8.331 1.00 41.56 341 GLY A N 1
ATOM 2559 C CA . GLY A 1 341 ? 22.341 35.748 -7.957 1.00 41.56 341 GLY A CA 1
ATOM 2560 C C . GLY A 1 341 ? 21.579 35.466 -6.651 1.00 41.56 341 GLY A C 1
ATOM 2561 O O . GLY A 1 341 ? 20.471 34.963 -6.700 1.00 41.56 341 GLY A O 1
ATOM 2562 N N . GLY A 1 342 ? 22.119 35.899 -5.506 1.00 45.72 342 GLY A N 1
ATOM 2563 C CA . GLY A 1 342 ? 21.417 36.766 -4.536 1.00 45.72 342 GLY A CA 1
ATOM 2564 C C . GLY A 1 342 ? 20.056 36.397 -3.917 1.00 45.72 342 GLY A C 1
ATOM 2565 O O . GLY A 1 342 ? 19.382 37.321 -3.470 1.00 45.72 342 GLY A O 1
ATOM 2566 N N . GLU A 1 343 ? 19.633 35.135 -3.849 1.00 42.94 343 GLU A N 1
ATOM 2567 C CA . GLU A 1 343 ? 18.480 34.748 -3.014 1.00 42.94 343 GLU A CA 1
ATOM 2568 C C . GLU A 1 343 ? 18.882 34.548 -1.538 1.00 42.94 343 GLU A C 1
ATOM 2570 O O . GLU A 1 343 ? 20.017 34.144 -1.256 1.00 42.94 343 GLU A O 1
ATOM 2575 N N . PRO A 1 344 ? 17.990 34.846 -0.570 1.00 46.62 344 PRO A N 1
ATOM 2576 C CA . PRO A 1 344 ? 18.257 34.587 0.839 1.00 46.62 344 PRO A CA 1
ATOM 2577 C C . PRO A 1 344 ? 18.599 33.100 1.042 1.00 46.62 344 PRO A C 1
ATOM 2579 O O . PRO A 1 344 ? 17.908 32.231 0.505 1.00 46.62 344 PRO A O 1
ATOM 2582 N N . PRO A 1 345 ? 19.648 32.776 1.817 1.00 41.41 345 PRO A N 1
ATOM 2583 C CA . PRO A 1 345 ? 20.040 31.397 2.069 1.00 41.41 345 PRO A CA 1
ATOM 2584 C C . PRO A 1 345 ? 18.944 30.715 2.893 1.00 41.41 345 PRO A C 1
ATOM 2586 O O . PRO A 1 345 ? 18.871 30.891 4.106 1.00 41.41 345 PRO A O 1
ATOM 2589 N N . GLY A 1 346 ? 18.054 29.971 2.235 1.00 54.59 346 GLY A N 1
ATOM 2590 C CA . GLY A 1 346 ? 17.038 29.189 2.940 1.00 54.59 346 GLY A CA 1
ATOM 2591 C C . GLY A 1 346 ? 15.834 28.719 2.129 1.00 54.59 346 GLY A C 1
ATOM 2592 O O . GLY A 1 346 ? 15.186 27.771 2.561 1.00 54.59 346 GLY A O 1
ATOM 2593 N N . SER A 1 347 ? 15.519 29.309 0.971 1.00 49.34 347 SER A N 1
ATOM 2594 C CA . SER A 1 347 ? 14.388 28.851 0.151 1.00 49.34 347 SER A CA 1
ATOM 2595 C C . SER A 1 347 ? 14.860 27.971 -1.004 1.00 49.34 347 SER A C 1
ATOM 2597 O O . SER A 1 347 ? 15.368 28.467 -2.004 1.00 49.34 347 SER A O 1
ATOM 2599 N N . LEU A 1 348 ? 14.676 26.654 -0.888 1.00 63.69 348 LEU A N 1
ATOM 2600 C CA . LEU A 1 348 ? 14.709 25.771 -2.056 1.00 63.69 348 LEU A CA 1
ATOM 2601 C C . LEU A 1 348 ? 13.564 26.176 -2.989 1.00 63.69 348 LEU A C 1
ATOM 2603 O O . LEU A 1 348 ? 12.403 26.182 -2.576 1.00 63.69 348 LEU A O 1
ATOM 2607 N N . SER A 1 349 ? 13.878 26.515 -4.238 1.00 79.31 349 SER A N 1
ATOM 2608 C CA . SER A 1 349 ? 12.839 26.795 -5.225 1.00 79.31 349 SER A CA 1
ATOM 2609 C C . SER A 1 349 ? 12.007 25.533 -5.480 1.00 79.31 349 SER A C 1
ATOM 2611 O O . SER A 1 349 ? 12.521 24.410 -5.489 1.00 79.31 349 SER A O 1
ATOM 2613 N N . LEU A 1 350 ? 10.703 25.706 -5.711 1.00 71.94 350 LEU A N 1
ATOM 2614 C CA . LEU A 1 350 ? 9.795 24.597 -6.021 1.00 71.94 350 LEU A CA 1
ATOM 2615 C C . LEU A 1 350 ? 10.287 23.774 -7.224 1.00 71.94 350 LEU A C 1
ATOM 2617 O O . LEU A 1 350 ? 10.179 22.551 -7.225 1.00 71.94 350 LEU A O 1
ATOM 2621 N N . SER A 1 351 ? 10.871 24.438 -8.223 1.00 71.81 351 SER A N 1
ATOM 2622 C CA . SER A 1 351 ? 11.453 23.787 -9.398 1.00 71.81 351 SER A CA 1
ATOM 2623 C C . SER A 1 351 ? 12.678 22.937 -9.053 1.00 71.81 351 SER A C 1
ATOM 2625 O O . SER A 1 351 ? 12.812 21.838 -9.588 1.00 71.81 351 SER A O 1
ATOM 2627 N N . ALA A 1 352 ? 13.541 23.386 -8.133 1.00 71.25 352 ALA A N 1
ATOM 2628 C CA . ALA A 1 352 ? 14.671 22.590 -7.656 1.00 71.25 352 ALA A CA 1
ATOM 2629 C C . ALA A 1 352 ? 14.201 21.347 -6.887 1.00 71.25 352 ALA A C 1
ATOM 2631 O O . ALA A 1 352 ? 14.735 20.259 -7.101 1.00 71.25 352 ALA A O 1
ATOM 2632 N N . LEU A 1 353 ? 13.162 21.478 -6.053 1.00 72.38 353 LEU A N 1
ATOM 2633 C CA . LEU A 1 353 ? 12.560 20.343 -5.350 1.00 72.38 353 LEU A CA 1
ATOM 2634 C C . LEU A 1 353 ? 11.932 19.338 -6.330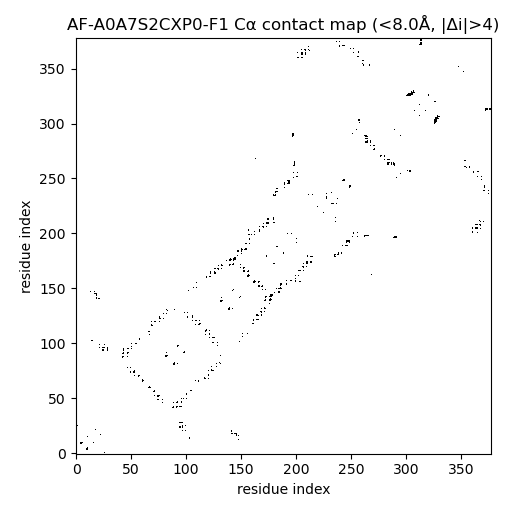 1.00 72.38 353 LEU A C 1
ATOM 2636 O O . LEU A 1 353 ? 12.197 18.144 -6.234 1.00 72.38 353 LEU A O 1
ATOM 2640 N N . GLN A 1 354 ? 11.149 19.808 -7.306 1.00 73.19 354 GLN A N 1
ATOM 2641 C CA . GLN A 1 354 ? 10.553 18.950 -8.339 1.00 73.19 354 GLN A CA 1
ATOM 2642 C C . GLN A 1 354 ? 11.616 18.226 -9.176 1.00 73.19 354 GLN A C 1
ATOM 2644 O O . GLN A 1 354 ? 11.447 17.048 -9.488 1.00 73.19 354 GLN A O 1
ATOM 2649 N N . ALA A 1 355 ? 12.716 18.903 -9.520 1.00 72.75 355 ALA A N 1
ATOM 2650 C CA . ALA A 1 355 ? 13.829 18.300 -10.248 1.00 72.75 355 ALA A CA 1
ATOM 2651 C C . ALA A 1 355 ? 14.552 17.233 -9.411 1.00 72.75 355 ALA A C 1
ATOM 2653 O O . ALA A 1 355 ? 14.833 16.150 -9.920 1.00 72.75 355 ALA A O 1
ATOM 2654 N N . ALA A 1 356 ? 14.804 17.505 -8.126 1.00 71.75 356 ALA A N 1
ATOM 2655 C CA . ALA A 1 356 ? 15.412 16.540 -7.214 1.00 71.75 356 ALA A CA 1
ATOM 2656 C C . ALA A 1 356 ? 14.534 15.291 -7.050 1.00 71.75 356 ALA A C 1
ATOM 2658 O O . ALA A 1 356 ? 15.018 14.175 -7.221 1.00 71.75 356 ALA A O 1
ATOM 2659 N N . LEU A 1 357 ? 13.231 15.472 -6.807 1.00 71.75 357 LEU A N 1
ATOM 2660 C CA . LEU A 1 357 ? 12.286 14.362 -6.678 1.00 71.75 357 LEU A CA 1
ATOM 2661 C C . LEU A 1 357 ? 12.164 13.557 -7.982 1.00 71.75 357 LEU A C 1
ATOM 2663 O O . LEU A 1 357 ? 12.123 12.327 -7.945 1.00 71.75 357 LEU A O 1
ATOM 2667 N N . TRP A 1 358 ? 12.145 14.223 -9.144 1.00 82.44 358 TRP A N 1
ATOM 2668 C CA . TRP A 1 358 ? 12.134 13.534 -10.438 1.00 82.44 358 TRP A CA 1
ATOM 2669 C C . TRP A 1 358 ? 13.413 12.728 -10.656 1.00 82.44 358 TRP A C 1
ATOM 2671 O O . TRP A 1 358 ? 13.340 11.579 -11.081 1.00 82.44 358 TRP A O 1
ATOM 2681 N N . SER A 1 359 ? 14.569 13.282 -10.288 1.00 76.69 359 SER A N 1
ATOM 2682 C CA . SER A 1 359 ? 15.843 12.568 -10.351 1.00 76.69 359 SER A CA 1
ATOM 2683 C C . SER A 1 359 ? 15.840 11.312 -9.476 1.00 76.69 359 SER A C 1
ATOM 2685 O O . SER A 1 359 ? 16.389 10.295 -9.893 1.00 76.69 359 SER A O 1
ATOM 2687 N N . THR A 1 360 ? 15.222 11.350 -8.291 1.00 78.62 360 THR A N 1
ATOM 2688 C CA . THR A 1 360 ? 15.069 10.160 -7.439 1.00 78.62 360 THR A CA 1
ATOM 2689 C C . THR A 1 360 ? 14.194 9.105 -8.114 1.00 78.62 360 THR A C 1
ATOM 2691 O O . THR A 1 360 ? 14.585 7.947 -8.183 1.00 78.62 360 THR A O 1
ATOM 2694 N N . LEU A 1 361 ? 13.058 9.499 -8.699 1.00 80.12 361 LEU A N 1
ATOM 2695 C CA . LEU A 1 361 ? 12.200 8.566 -9.440 1.00 80.12 361 LEU A CA 1
ATOM 2696 C C . LEU A 1 361 ? 12.891 7.968 -10.667 1.00 80.12 361 LEU A C 1
ATOM 2698 O O . LEU A 1 361 ? 12.727 6.788 -10.963 1.00 80.12 361 LEU A O 1
ATOM 2702 N N . GLN A 1 362 ? 13.674 8.766 -11.389 1.00 81.56 362 GLN A N 1
ATOM 2703 C CA . GLN A 1 362 ? 14.473 8.268 -12.503 1.00 81.56 362 GLN A CA 1
ATOM 2704 C C . GLN A 1 362 ? 15.539 7.281 -12.029 1.00 81.56 362 GLN A C 1
ATOM 2706 O O . GLN A 1 362 ? 15.770 6.289 -12.714 1.00 81.56 362 GLN A O 1
ATOM 2711 N N . ALA A 1 363 ? 16.154 7.509 -10.865 1.00 80.88 363 ALA A N 1
ATOM 2712 C CA . ALA A 1 363 ? 17.078 6.553 -10.265 1.00 80.88 363 ALA A CA 1
ATOM 2713 C C . ALA A 1 363 ? 16.370 5.235 -9.911 1.00 80.88 363 ALA A C 1
ATOM 2715 O O . ALA A 1 363 ? 16.882 4.175 -10.264 1.00 80.88 363 ALA A O 1
ATOM 2716 N N . ASP A 1 364 ? 15.169 5.293 -9.325 1.00 84.75 364 ASP A N 1
ATOM 2717 C CA . ASP A 1 364 ? 14.348 4.110 -9.030 1.00 84.75 364 ASP A CA 1
ATOM 2718 C C . ASP A 1 364 ? 14.017 3.329 -10.318 1.00 84.75 364 ASP A C 1
ATOM 2720 O O . ASP A 1 364 ? 14.223 2.119 -10.405 1.00 84.75 364 ASP A O 1
ATOM 2724 N N . LEU A 1 365 ? 13.570 4.020 -11.372 1.00 85.12 365 LEU A N 1
ATOM 2725 C CA . LEU A 1 365 ? 13.265 3.404 -12.670 1.00 85.12 365 LEU A CA 1
ATOM 2726 C C . LEU A 1 365 ? 14.509 2.835 -13.364 1.00 85.12 365 LEU A C 1
ATOM 2728 O O . LEU A 1 365 ? 14.441 1.778 -13.995 1.00 85.12 365 LEU A O 1
ATOM 2732 N N . LEU A 1 366 ? 15.647 3.522 -13.254 1.00 84.31 366 LEU A N 1
ATOM 2733 C CA . LEU A 1 366 ? 16.923 3.046 -13.776 1.00 84.31 366 LEU A CA 1
ATOM 2734 C C . LEU A 1 366 ? 17.380 1.798 -13.022 1.00 84.31 366 LEU A C 1
ATOM 2736 O O . LEU A 1 366 ? 17.877 0.867 -13.651 1.00 84.31 366 LEU A O 1
ATOM 2740 N N . TYR A 1 367 ? 17.168 1.753 -11.706 1.00 83.38 367 TYR A N 1
ATOM 2741 C CA . TYR A 1 367 ? 17.446 0.584 -10.886 1.00 83.38 367 TYR A CA 1
ATOM 2742 C C . TYR A 1 367 ? 16.590 -0.610 -11.317 1.00 83.38 367 TYR A C 1
ATOM 2744 O O . TYR A 1 367 ? 17.127 -1.690 -11.562 1.00 83.38 367 TYR A O 1
ATOM 2752 N N . VAL A 1 368 ? 15.278 -0.410 -11.506 1.00 83.00 368 VAL A N 1
ATOM 2753 C CA . VAL A 1 368 ? 14.381 -1.446 -12.046 1.00 83.00 368 VAL A CA 1
ATOM 2754 C C . VAL A 1 368 ? 14.899 -1.945 -13.395 1.00 83.00 368 VAL A C 1
ATOM 2756 O O . VAL A 1 368 ? 15.037 -3.150 -13.598 1.00 83.00 368 VAL A O 1
ATOM 2759 N N . LEU A 1 369 ? 15.240 -1.037 -14.313 1.00 84.69 369 LEU A N 1
ATOM 2760 C CA . LEU A 1 369 ? 15.771 -1.409 -15.623 1.00 84.69 369 LEU A CA 1
ATOM 2761 C C . LEU A 1 369 ? 17.077 -2.211 -15.500 1.00 84.69 369 LEU A C 1
ATOM 2763 O O . LEU A 1 369 ? 17.225 -3.245 -16.149 1.00 84.69 369 LEU A O 1
ATOM 2767 N N . TRP A 1 370 ? 18.008 -1.761 -14.661 1.00 84.38 370 TRP A N 1
ATOM 2768 C CA . TRP A 1 370 ? 19.283 -2.431 -14.411 1.00 84.38 370 TRP A CA 1
ATOM 2769 C C . TRP A 1 370 ? 19.093 -3.844 -13.846 1.00 84.38 370 TRP A C 1
ATOM 2771 O O . TRP A 1 370 ? 19.653 -4.796 -14.394 1.00 84.38 370 TRP A O 1
ATOM 2781 N N . ALA A 1 371 ? 18.247 -3.999 -12.827 1.00 80.69 371 ALA A N 1
ATOM 2782 C CA . ALA A 1 371 ? 17.942 -5.289 -12.213 1.00 80.69 371 ALA A CA 1
ATOM 2783 C C . ALA A 1 371 ? 17.325 -6.272 -13.226 1.00 80.69 371 ALA A C 1
ATOM 2785 O O . ALA A 1 371 ? 17.734 -7.434 -13.306 1.00 80.69 371 ALA A O 1
ATOM 2786 N N . LEU A 1 372 ? 16.408 -5.793 -14.075 1.00 80.12 372 LEU A N 1
ATOM 2787 C CA . LEU A 1 372 ? 15.805 -6.607 -15.131 1.00 80.12 372 LEU A CA 1
ATOM 2788 C C . LEU A 1 372 ? 16.821 -7.011 -16.210 1.00 80.12 372 LEU A C 1
ATOM 2790 O O . LEU A 1 372 ? 16.765 -8.135 -16.712 1.00 80.12 372 LEU A O 1
ATOM 2794 N N . MET A 1 373 ? 17.773 -6.141 -16.556 1.00 77.44 373 MET A N 1
ATOM 2795 C CA . MET A 1 373 ? 18.823 -6.445 -17.537 1.00 77.44 373 MET A CA 1
ATOM 2796 C C . MET A 1 373 ? 19.850 -7.456 -17.021 1.00 77.44 373 MET A C 1
ATOM 2798 O O . MET A 1 373 ? 20.221 -8.365 -17.765 1.00 77.44 373 MET A O 1
ATOM 2802 N N . GLY A 1 374 ? 20.281 -7.331 -15.761 1.00 66.38 374 GLY A N 1
ATOM 2803 C CA . GLY A 1 374 ? 21.277 -8.223 -15.153 1.00 66.38 374 GLY A CA 1
ATOM 2804 C C . GLY A 1 374 ? 20.826 -9.686 -15.069 1.00 66.38 374 GLY A C 1
ATOM 2805 O O . GLY A 1 374 ? 21.656 -10.592 -15.031 1.00 66.38 374 GLY A O 1
ATOM 2806 N N . SER A 1 375 ? 19.514 -9.938 -15.107 1.00 57.31 375 SER A N 1
ATOM 2807 C CA . SER A 1 375 ? 18.953 -11.294 -15.137 1.00 57.31 375 SER A CA 1
ATOM 2808 C C . SER A 1 375 ? 19.187 -12.054 -16.452 1.00 57.31 375 SER A C 1
ATOM 2810 O O . SER A 1 375 ? 19.089 -13.274 -16.451 1.00 57.31 375 SER A O 1
ATOM 2812 N N . LYS A 1 376 ? 19.510 -11.372 -17.564 1.00 50.16 376 LYS A N 1
ATOM 2813 C CA . LYS A 1 376 ? 19.739 -12.011 -18.879 1.00 50.16 376 LYS A CA 1
ATOM 2814 C C . LYS A 1 376 ? 21.191 -12.423 -19.139 1.00 50.16 376 LYS A C 1
ATOM 2816 O O . LYS A 1 376 ? 21.464 -13.051 -20.157 1.00 50.16 376 LYS A O 1
ATOM 2821 N N . THR A 1 377 ? 22.123 -11.999 -18.287 1.00 44.03 377 THR A N 1
ATOM 2822 C CA . THR A 1 377 ? 23.569 -12.251 -18.436 1.00 44.03 377 THR A CA 1
ATOM 2823 C C . THR A 1 377 ? 24.090 -13.355 -17.517 1.00 44.03 377 THR A C 1
ATOM 2825 O O . THR A 1 377 ? 25.284 -13.642 -17.543 1.00 44.03 377 THR A O 1
ATOM 2828 N N . LYS A 1 378 ? 23.212 -13.939 -16.700 1.00 41.31 378 LYS A N 1
ATOM 2829 C CA . LYS A 1 378 ? 23.435 -15.188 -15.970 1.00 41.31 378 LYS A CA 1
ATOM 2830 C C . LYS A 1 378 ? 22.679 -16.285 -16.702 1.00 41.31 378 LYS A C 1
ATOM 2832 O O . LYS A 1 378 ? 23.235 -17.397 -16.783 1.00 41.31 378 LYS A O 1
#